Protein 8RPG (pdb70)

Solvent-accessible surface area: 18903 Å² total; per-residue (Å²): 96,39,3,12,10,0,0,8,9,0,11,14,3,0,0,0,0,0,6,66,0,2,84,43,109,156,4,76,0,0,0,1,10,16,5,38,51,6,104,63,183,15,0,74,27,1,12,14,2,52,135,5,74,64,56,64,39,13,81,34,20,58,4,41,83,2,100,12,4,73,39,80,104,4,81,4,10,42,9,63,1,6,0,6,35,2,0,16,38,60,0,15,0,1,3,12,19,40,60,6,4,91,32,0,23,168,17,3,15,117,55,0,24,57,95,26,0,91,78,46,4,45,38,0,0,52,43,54,29,42,142,63,26,38,9,13,84,157,10,36,0,55,0,13,52,23,74,31,58,11,108,7,0,54,81,0,21,88,0,0,18,96,12,53,11,136,109,16,128,6,12,2,25,13,113,54,58,51,0,0,5,57,1,4,3,5,4,84,83,0,13,8,66,1,0,0,19,9,6,0,88,90,0,79,146,81,75,20,10,67,34,30,55,54,40,50,8,42,96,2,37,15,101,152,44,98,1,30,0,0,50,2,82,73,110,46,1,57,10,149,109,22,0,0,0,6,34,21,1,3,15,0,0,13,12,0,8,16,7,0,0,0,30,6,90,88,4,158,93,18,58,16,129,28,132,27,104,10,18,2,9,1,128,37,0,4,6,0,4,9,0,56,1,3,25,99,15,74,62,83,9,52,11,30,99,23,86,36,102,74,24,112,84,49,20,152,148,66,92,87,7,24,8,4,8,4,40,12,5,0,0,0,12,12,66,40,100,68,39,136,24,4,6,32,0,0,0,8,0,15,1,30,4,125,6,172,79,25,52,13,94,0,1,10,0,10,0,0,3,0,37,4,85,12,98,20,18,1,56,15,62,22,49,82,33,80,39,55,6,81,1,63,7,23,9,2,60,25,110,37,4,2,135,26,0,13,35,0,0,80,30,0,30,129,0,9,66,16,119,6,0,138,52,14,18,74,29,54,0,54,78,3,64,1,102,44,48,108,112,30,5,62,146,12,0,66,107,81,0,45,10,22,60,16,3,0,0,0,0,36,0,0,115,90,85,52,116,73,1,0,0,16,9,110,0,107,2,38,65,9,112,11,0,24,0,0,4,14,0,0,0,12,43,1,1,41,0,10,12,17,1,2,9,0,0,0,0,14,9,1,8,59,28,18,68,88,91,129

Sequence (518 aa):
TAFDYVIVGAGSAGCVLAARLSEDPEVRVALVEAGGADTDRAVRIPAAAAHLFGTGYDWGYSTVPQAGLGGREVYWPRGRTLGGSSSVNFLMWVPGHAEDYEPWARAAGDLWSWDAVRPFLRGAEHWTGGPGAVYGTEGPLWISPPRSPDPTTARFLQACGEAGLKEMTGGPGGPEHSGCALTPLNERNGARWSAADGYLRPAMDRGNLEVITGEQVHRVLLEDGRATGVELAGRTLTARREVVLSAGTVGSAQLLMLSGIGDGPQLRAAGVEPRVQLPGVGRNLQDHVAVDVMMRATVAVPLADPDTPANRELYERERRGPLSSNIAEAVAFLRADGGTGAPDLELIWAPVADSEAVGGQGLTIAVVLLQPDSRGGITLAGADPSAAPLIDPGYLGAESDVRTLAAGVRFAERLFAAEALRGLVDGPAAPWPGPVGDDALERLVRERASTLFHPVGTCRMGRAGDEQAVVDPWLRVHGVEGLRVADASVIPRVPRGHTHAHAVMIGERAAELIRPAG

Structure (mmCIF, N/CA/C/O backbone):
data_8RPG
#
_entry.id   8RPG
#
_cell.length_a   80.510
_cell.length_b   97.688
_cell.length_c   68.047
_cell.angle_alpha   90.00
_cell.angle_beta   90.00
_cell.angle_gamma   90.00
#
_symmetry.space_group_name_H-M   'P 21 21 2'
#
loop_
_entity.id
_e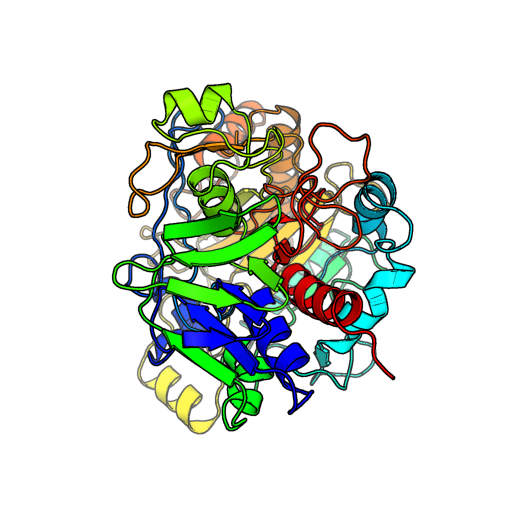ntity.type
_entity.pdbx_description
1 polymer 'Alcohol oxidase'
2 non-polymer 'FLAVIN-ADENINE DINUCLEOTIDE'
3 non-polymer 'TRIETHYLENE GLYCOL'
4 non-polymer GLYCEROL
5 water water
#
loop_
_atom_site.group_PDB
_atom_site.id
_atom_site.type_symbol
_atom_site.label_atom_id
_atom_site.label_alt_id
_atom_site.label_comp_id
_atom_site.label_asym_id
_atom_site.label_entity_id
_atom_site.label_seq_id
_atom_site.pdbx_PDB_ins_code
_atom_site.Cartn_x
_atom_site.Cartn_y
_atom_site.Cartn_z
_atom_site.occupancy
_atom_site.B_iso_or_equiv
_atom_site.auth_seq_id
_atom_site.auth_comp_id
_atom_site.auth_asym_id
_atom_site.auth_atom_id
_atom_site.pdbx_PDB_model_num
ATOM 1 N N . THR A 1 24 ? 4.251 36.909 37.696 1.00 48.31 3 THR A N 1
ATOM 2 C CA . THR A 1 24 ? 5.094 36.346 38.780 1.00 46.06 3 THR A CA 1
ATOM 3 C C . THR A 1 24 ? 6.554 36.542 38.380 1.00 41.39 3 THR A C 1
ATOM 4 O O . THR A 1 24 ? 6.910 36.655 37.188 1.00 30.40 3 THR A O 1
ATOM 8 N N . ALA A 1 25 ? 7.366 36.723 39.421 1.00 34.09 4 ALA A N 1
ATOM 9 C CA . ALA A 1 25 ? 8.705 37.253 39.261 1.00 36.90 4 ALA A CA 1
ATOM 10 C C . ALA A 1 25 ? 9.725 36.180 39.620 1.00 34.24 4 ALA A C 1
ATOM 11 O O . ALA A 1 25 ? 9.558 35.436 40.587 1.00 36.95 4 ALA A O 1
ATOM 13 N N . PHE A 1 26 ? 10.765 36.110 38.791 1.00 28.11 5 PHE A N 1
ATOM 14 C CA . PHE A 1 26 ? 11.822 35.125 38.905 1.00 28.18 5 PHE A CA 1
ATOM 15 C C . PHE A 1 26 ? 13.150 35.835 38.735 1.00 25.54 5 PHE A C 1
ATOM 16 O O . PHE A 1 26 ? 13.162 36.977 38.295 1.00 25.72 5 PHE A O 1
ATOM 24 N N . ASP A 1 27 ? 14.249 35.161 39.079 1.00 25.33 6 ASP A N 1
ATOM 25 C CA . ASP A 1 27 ? 15.571 35.619 38.701 1.00 26.07 6 ASP A CA 1
ATOM 26 C C . ASP A 1 27 ? 15.892 35.275 37.243 1.00 26.00 6 ASP A C 1
ATOM 27 O O . ASP A 1 27 ? 16.416 36.125 36.511 1.00 24.10 6 ASP A O 1
ATOM 32 N N . TYR A 1 28 ? 15.622 34.008 36.877 1.00 24.77 7 TYR A N 1
ATOM 33 C CA . TYR A 1 28 ? 15.839 33.483 35.529 1.00 24.15 7 TYR A CA 1
ATOM 34 C C . TYR A 1 28 ? 14.537 32.919 34.984 1.00 22.34 7 TYR A C 1
ATOM 35 O O . TYR A 1 28 ? 13.875 32.139 35.677 1.00 24.04 7 TYR A O 1
ATOM 44 N N . VAL A 1 29 ? 14.203 33.312 33.737 1.00 21.78 8 VAL A N 1
ATOM 45 C CA . VAL A 1 29 ? 13.102 32.722 32.993 1.00 21.45 8 VAL A CA 1
ATOM 46 C C . VAL A 1 29 ? 13.704 31.995 31.789 1.00 22.78 8 VAL A C 1
ATOM 47 O O . VAL A 1 29 ? 14.288 32.647 30.914 1.00 18.94 8 VAL A O 1
ATOM 51 N N . ILE A 1 30 ? 13.579 30.655 31.767 1.00 21.31 9 ILE A N 1
ATOM 52 C CA . ILE A 1 30 ? 14.039 29.843 30.645 1.00 21.58 9 ILE A CA 1
ATOM 53 C C . ILE A 1 30 ? 12.842 29.428 29.800 1.00 21.47 9 ILE A C 1
ATOM 54 O O . ILE A 1 30 ? 11.936 28.790 30.319 1.00 20.92 9 ILE A O 1
ATOM 59 N N . VAL A 1 31 ? 12.901 29.714 28.489 1.00 18.29 10 VAL A N 1
ATOM 60 C CA . VAL A 1 31 ? 11.846 29.330 27.570 1.00 19.02 10 VAL A CA 1
ATOM 61 C C . VAL A 1 31 ? 12.269 28.064 26.840 1.00 19.24 10 VAL A C 1
ATOM 62 O O . VAL A 1 31 ? 13.234 28.093 26.073 1.00 17.60 10 VAL A O 1
ATOM 66 N N . GLY A 1 32 ? 11.547 26.977 27.119 1.00 18.61 11 GLY A N 1
ATOM 67 C CA . GLY A 1 32 ? 11.619 25.737 26.362 1.00 17.83 11 GLY A CA 1
ATOM 68 C C . GLY A 1 32 ? 12.294 24.656 27.181 1.00 16.60 11 GLY A C 1
ATOM 69 O O . GLY A 1 32 ? 13.486 24.746 27.509 1.00 17.12 11 GLY A O 1
ATOM 70 N N . ALA A 1 33 ? 11.518 23.609 27.478 1.00 17.30 12 ALA A N 1
ATOM 71 C CA . ALA A 1 33 ? 11.981 22.517 28.324 1.00 17.91 12 ALA A CA 1
ATOM 72 C C . ALA A 1 33 ? 12.532 21.391 27.453 1.00 17.65 12 ALA A C 1
ATOM 73 O O . ALA A 1 33 ? 12.150 20.248 27.604 1.00 17.60 12 ALA A O 1
ATOM 75 N N . GLY A 1 34 ? 13.501 21.708 26.606 1.00 18.57 13 GLY A N 1
ATOM 76 C CA . GLY A 1 34 ? 14.071 20.742 25.680 1.00 17.37 13 GLY A CA 1
ATOM 77 C C . GLY A 1 34 ? 15.424 20.257 26.171 1.00 18.35 13 GLY A C 1
ATOM 78 O O . GLY A 1 34 ? 15.753 20.318 27.374 1.00 18.10 13 GLY A O 1
ATOM 79 N N . SER A 1 35 ? 16.226 19.790 25.214 1.00 16.64 14 SER A N 1
ATOM 80 C CA . SER A 1 35 ? 17.523 19.237 25.554 1.00 18.37 14 SER A CA 1
ATOM 81 C C . SER A 1 35 ? 18.333 20.229 26.393 1.00 19.32 14 SER A C 1
ATOM 82 O O . SER A 1 35 ? 18.840 19.871 27.461 1.00 19.49 14 SER A O 1
ATOM 85 N N . ALA A 1 36 ? 18.470 21.470 25.892 1.00 20.11 15 ALA A N 1
ATOM 86 C CA . ALA A 1 36 ? 19.270 22.479 26.576 1.00 18.38 15 ALA A CA 1
ATOM 87 C C . ALA A 1 36 ? 18.540 23.056 27.793 1.00 20.01 15 ALA A C 1
ATOM 88 O O . ALA A 1 36 ? 19.178 23.280 28.821 1.00 18.28 15 ALA A O 1
ATOM 90 N N . GLY A 1 37 ? 17.232 23.348 27.650 1.00 19.02 16 GLY A N 1
ATOM 91 C CA . GLY A 1 37 ? 16.468 24.084 28.651 1.00 16.91 16 GLY A CA 1
ATOM 92 C C . GLY A 1 37 ? 16.290 23.280 29.936 1.00 18.60 16 GLY A C 1
ATOM 93 O O . GLY A 1 37 ? 16.324 23.837 31.038 1.00 16.68 16 GLY A O 1
ATOM 94 N N . CYS A 1 38 ? 16.120 21.956 29.798 1.00 18.65 17 CYS A N 1
ATOM 95 C CA . CYS A 1 38 ? 16.068 21.072 30.956 1.00 19.01 17 CYS A CA 1
ATOM 96 C C . CYS A 1 38 ? 17.378 21.164 31.762 1.00 21.94 17 CYS A C 1
ATOM 97 O O . CYS A 1 38 ? 17.349 21.272 33.006 1.00 21.16 17 CYS A O 1
ATOM 100 N N . VAL A 1 39 ? 18.518 21.126 31.052 1.00 21.75 18 VAL A N 1
ATOM 101 C CA . VAL A 1 39 ? 19.813 21.165 31.706 1.00 22.35 18 VAL A CA 1
ATOM 102 C C . VAL A 1 39 ? 19.915 22.481 32.475 1.00 22.54 18 VAL A C 1
ATOM 103 O O . VAL A 1 39 ? 20.229 22.508 33.660 1.00 18.96 18 VAL A O 1
ATOM 107 N N . LEU A 1 40 ? 19.604 23.581 31.788 1.00 23.23 19 LEU A N 1
ATOM 108 C CA . LEU A 1 40 ? 19.780 24.902 32.356 1.00 25.14 19 LEU A CA 1
ATOM 109 C C . LEU A 1 40 ? 18.848 25.144 33.557 1.00 25.11 19 LEU A C 1
ATOM 110 O O . LEU A 1 40 ? 19.248 25.755 34.542 1.00 23.63 19 LEU A O 1
ATOM 115 N N . ALA A 1 41 ? 17.619 24.633 33.533 1.00 24.97 20 ALA A N 1
ATOM 116 C CA . ALA A 1 41 ? 16.697 24.806 34.650 1.00 26.55 20 ALA A CA 1
ATOM 117 C C . ALA A 1 41 ? 17.211 24.079 35.888 1.00 26.53 20 ALA A C 1
ATOM 118 O O . ALA A 1 41 ? 17.196 24.625 37.009 1.00 22.07 20 ALA A O 1
ATOM 120 N N . ALA A 1 42 ? 17.718 22.867 35.655 1.00 25.23 21 ALA A N 1
ATOM 121 C CA . ALA A 1 42 ? 18.244 22.039 36.719 1.00 26.66 21 ALA A CA 1
ATOM 122 C C . ALA A 1 42 ? 19.476 22.715 37.317 1.00 27.74 21 ALA A C 1
ATOM 123 O O . ALA A 1 42 ? 19.558 22.877 38.530 1.00 27.26 21 ALA A O 1
ATOM 125 N N . ARG A 1 43 ? 20.407 23.133 36.460 1.00 23.56 22 ARG A N 1
ATOM 126 C CA . ARG A 1 43 ? 21.679 23.672 36.918 1.00 26.05 22 ARG A CA 1
ATOM 127 C C . ARG A 1 43 ? 21.475 25.004 37.646 1.00 27.26 22 ARG A C 1
ATOM 128 O O . ARG A 1 43 ? 22.050 25.212 38.714 1.00 25.95 22 ARG A O 1
ATOM 136 N N . LEU A 1 44 ? 20.653 25.898 37.089 1.00 23.18 23 LEU A N 1
ATOM 137 C CA . LEU A 1 44 ? 20.512 27.223 37.671 1.00 26.44 23 LEU A CA 1
ATOM 138 C C . LEU A 1 44 ? 19.774 27.156 39.006 1.00 29.83 23 LEU A C 1
ATOM 139 O O . LEU A 1 44 ? 19.998 28.016 39.857 1.00 32.88 23 LEU A O 1
ATOM 144 N N . SER A 1 45 ? 18.853 26.184 39.165 1.00 29.41 24 SER A N 1
ATOM 145 C CA . SER A 1 45 ? 18.078 26.056 40.392 1.00 27.51 24 SER A CA 1
ATOM 146 C C . SER A 1 45 ? 18.876 25.339 41.492 1.00 30.42 24 SER A C 1
ATOM 147 O O . SER A 1 45 ? 18.385 25.184 42.605 1.00 27.44 24 SER A O 1
ATOM 150 N N . GLU A 1 46 ? 20.109 24.916 41.205 1.00 29.36 25 GLU A N 1
ATOM 151 C CA . GLU A 1 46 ? 20.926 24.271 42.212 1.00 30.91 25 GLU A CA 1
ATOM 152 C C . GLU A 1 46 ? 21.243 25.238 43.351 1.00 36.11 25 GLU A C 1
ATOM 153 O O . GLU A 1 46 ? 21.477 24.793 44.459 1.00 38.10 25 GLU A O 1
ATOM 159 N N . ASP A 1 47 ? 21.291 26.531 43.042 1.00 35.48 26 ASP A N 1
ATOM 160 C CA . ASP A 1 47 ? 21.446 27.591 44.023 1.00 41.02 26 ASP A CA 1
ATOM 161 C C . ASP A 1 47 ? 20.075 27.938 44.594 1.00 37.57 26 ASP A C 1
ATOM 162 O O . ASP A 1 47 ? 19.267 28.586 43.938 1.00 32.77 26 ASP A O 1
ATOM 167 N N . PRO A 1 48 ? 19.772 27.558 45.853 1.00 38.50 27 PRO A N 1
ATOM 168 C CA . PRO A 1 48 ? 18.447 27.834 46.423 1.00 38.22 27 PRO A CA 1
ATOM 169 C C . PRO A 1 48 ? 18.057 29.307 46.596 1.00 37.92 27 PRO A C 1
ATOM 170 O O . PRO A 1 48 ? 16.895 29.601 46.842 1.00 47.82 27 PRO A O 1
ATOM 174 N N . GLU A 1 49 ? 18.991 30.244 46.409 1.00 38.38 28 GLU A N 1
ATOM 175 C CA . GLU A 1 49 ? 18.651 31.651 46.555 1.00 42.86 28 GLU A CA 1
ATOM 176 C C . GLU A 1 49 ? 18.224 32.263 45.222 1.00 40.25 28 GLU A C 1
ATOM 177 O O . GLU A 1 49 ? 17.895 33.437 45.208 1.00 40.91 28 GLU A O 1
ATOM 183 N N . VAL A 1 50 ? 18.191 31.504 44.111 1.00 37.39 29 VAL A N 1
ATOM 184 C CA . VAL A 1 50 ? 17.686 32.083 42.865 1.00 36.90 29 VAL A CA 1
ATOM 185 C C . VAL A 1 50 ? 16.423 31.328 42.449 1.00 28.82 29 VAL A C 1
ATOM 186 O O . VAL A 1 50 ? 16.363 30.116 42.494 1.00 35.02 29 VAL A O 1
ATOM 190 N N . ARG A 1 51 ? 15.423 32.062 42.009 1.00 25.35 30 ARG A N 1
ATOM 191 C CA . ARG A 1 51 ? 14.178 31.460 41.589 1.00 30.28 30 ARG A CA 1
ATOM 192 C C . ARG A 1 51 ? 14.195 31.362 40.060 1.00 28.17 30 ARG A C 1
ATOM 193 O O . ARG A 1 51 ? 14.523 32.330 39.372 1.00 30.82 30 ARG A O 1
ATOM 201 N N . VAL A 1 52 ? 13.846 30.181 39.560 1.00 26.53 31 VAL A N 1
ATOM 202 C CA . VAL A 1 52 ? 13.968 29.826 38.151 1.00 25.35 31 VAL A CA 1
ATOM 203 C C . VAL A 1 52 ? 12.591 29.380 37.655 1.00 25.82 31 VAL A C 1
ATOM 204 O O . VAL A 1 52 ? 11.944 28.539 38.295 1.00 24.16 31 VAL A O 1
ATOM 208 N N . ALA A 1 53 ? 12.151 29.970 36.537 1.00 24.45 32 ALA A N 1
ATOM 209 C CA . ALA A 1 53 ? 10.992 29.515 35.789 1.00 23.97 32 ALA A CA 1
ATOM 210 C C . ALA A 1 53 ? 11.424 28.800 34.495 1.00 25.28 32 ALA A C 1
ATOM 211 O O . ALA A 1 53 ? 12.305 29.229 33.736 1.00 22.59 32 ALA A O 1
ATOM 213 N N . LEU A 1 54 ? 10.801 27.654 34.245 1.00 20.79 33 LEU A N 1
ATOM 214 C CA . LEU A 1 54 ? 11.010 26.938 32.993 1.00 19.90 33 LEU A CA 1
ATOM 215 C C . LEU A 1 54 ? 9.652 26.885 32.312 1.00 20.53 33 LEU A C 1
ATOM 216 O O . LEU A 1 54 ? 8.716 26.306 32.862 1.00 23.37 33 LEU A O 1
ATOM 221 N N . VAL A 1 55 ? 9.531 27.553 31.170 1.00 19.02 34 VAL A N 1
ATOM 222 C CA . VAL A 1 55 ? 8.251 27.711 30.512 1.00 20.85 34 VAL A CA 1
ATOM 223 C C . VAL A 1 55 ? 8.234 26.891 29.231 1.00 21.74 34 VAL A C 1
ATOM 224 O O . VAL A 1 55 ? 9.076 27.114 28.341 1.00 23.12 34 VAL A O 1
ATOM 228 N N . GLU A 1 56 ? 7.206 26.052 29.093 1.00 20.06 35 GLU A N 1
ATOM 229 C CA . GLU A 1 56 ? 7.132 25.067 28.020 1.00 20.50 35 GLU A CA 1
ATOM 230 C C . GLU A 1 56 ? 5.740 25.112 27.383 1.00 21.41 35 GLU A C 1
ATOM 231 O O . GLU A 1 56 ? 4.750 25.129 28.085 1.00 18.75 35 GLU A O 1
ATOM 237 N N . ALA A 1 57 ? 5.689 25.126 26.046 1.00 19.46 36 ALA A N 1
ATOM 238 C CA . ALA A 1 57 ? 4.443 25.169 25.299 1.00 20.80 36 ALA A CA 1
ATOM 239 C C . ALA A 1 57 ? 3.664 23.872 25.479 1.00 20.22 36 ALA A C 1
ATOM 240 O O . ALA A 1 57 ? 2.429 23.934 25.572 1.00 18.71 36 ALA A O 1
ATOM 242 N N . GLY A 1 58 ? 4.385 22.731 25.485 1.00 18.71 37 GLY A N 1
ATOM 243 C CA . GLY A 1 58 ? 3.744 21.421 25.547 1.00 19.92 37 GLY A CA 1
ATOM 244 C C . GLY A 1 58 ? 3.416 21.028 26.989 1.00 22.11 37 GLY A C 1
ATOM 245 O O . GLY A 1 58 ? 3.664 21.808 27.940 1.00 21.93 37 GLY A O 1
ATOM 246 N N . GLY A 1 59 ? 2.857 19.822 27.151 1.00 22.96 38 GLY A N 1
ATOM 247 C CA . GLY A 1 59 ? 2.470 19.332 28.473 1.00 23.43 38 GLY A CA 1
ATOM 248 C C . GLY A 1 59 ? 3.513 18.366 29.026 1.00 23.10 38 GLY A C 1
ATOM 249 O O . GLY A 1 59 ? 4.608 18.234 28.476 1.00 20.41 38 GLY A O 1
ATOM 250 N N . ALA A 1 60 ? 3.182 17.710 30.144 1.00 20.13 39 ALA A N 1
ATOM 251 C CA . ALA A 1 60 ? 4.024 16.656 30.681 1.00 22.21 39 ALA A CA 1
ATOM 252 C C . ALA A 1 60 ? 4.203 15.522 29.671 1.00 20.32 39 ALA A C 1
ATOM 253 O O . ALA A 1 60 ? 3.340 15.231 28.851 1.00 18.70 39 ALA A O 1
ATOM 255 N N . ASP A 1 61 ? 5.377 14.885 29.729 1.00 19.95 40 ASP A N 1
ATOM 256 C CA . ASP A 1 61 ? 5.710 13.781 28.842 1.00 21.21 40 ASP A CA 1
ATOM 257 C C . ASP A 1 61 ? 5.130 12.474 29.392 1.00 22.01 40 ASP A C 1
ATOM 258 O O . ASP A 1 61 ? 5.903 11.646 29.853 1.00 22.11 40 ASP A O 1
ATOM 263 N N . THR A 1 62 ? 3.805 12.247 29.273 1.00 22.72 41 THR A N 1
ATOM 264 C CA . THR A 1 62 ? 3.155 11.167 30.015 1.00 24.54 41 THR A CA 1
ATOM 265 C C . THR A 1 62 ? 2.869 9.951 29.137 1.00 22.53 41 THR A C 1
ATOM 266 O O . THR A 1 62 ? 2.762 8.841 29.653 1.00 19.79 41 THR A O 1
ATOM 270 N N . ASP A 1 63 ? 2.755 10.124 27.819 1.00 20.79 42 ASP A N 1
ATOM 271 C CA . ASP A 1 63 ? 2.358 9.002 26.981 1.00 21.29 42 ASP A CA 1
ATOM 272 C C . ASP A 1 63 ? 3.410 7.888 26.940 1.00 21.16 42 ASP A C 1
ATOM 273 O O . ASP A 1 63 ? 4.610 8.139 26.850 1.00 19.41 42 ASP A O 1
ATOM 278 N N . ARG A 1 64 ? 2.908 6.650 26.859 1.00 20.16 43 ARG A N 1
ATOM 279 C CA . ARG A 1 64 ? 3.673 5.427 26.683 1.00 22.64 43 ARG A CA 1
ATOM 280 C C . ARG A 1 64 ? 4.688 5.490 25.545 1.00 20.21 43 ARG A C 1
ATOM 281 O O . ARG A 1 64 ? 5.760 4.915 25.661 1.00 23.10 43 ARG A O 1
ATOM 289 N N . ALA A 1 65 ? 4.292 6.015 24.383 1.00 19.39 44 ALA A N 1
ATOM 290 C CA . ALA A 1 65 ? 5.169 6.041 23.223 1.00 18.00 44 ALA A CA 1
ATOM 291 C C . ALA A 1 65 ? 6.419 6.900 23.448 1.00 19.32 44 ALA A C 1
ATOM 292 O O . ALA A 1 65 ? 7.331 6.847 22.624 1.00 20.99 44 ALA A O 1
ATOM 294 N N . VAL A 1 66 ? 6.422 7.738 24.498 1.00 18.12 45 VAL A N 1
ATOM 295 C CA . VAL A 1 66 ? 7.608 8.475 24.901 1.00 19.22 45 VAL A CA 1
ATOM 296 C C . VAL A 1 66 ? 8.610 7.503 25.519 1.00 18.69 45 VAL A C 1
ATOM 297 O O . VAL A 1 66 ? 9.796 7.605 25.252 1.00 18.48 45 VAL A O 1
ATOM 301 N N . ARG A 1 67 ? 8.133 6.550 26.332 1.00 19.50 46 ARG A N 1
ATOM 302 C CA . ARG A 1 67 ? 9.015 5.665 27.099 1.00 21.18 46 ARG A CA 1
ATOM 303 C C . ARG A 1 67 ? 9.639 4.555 26.245 1.00 19.64 46 ARG A C 1
ATOM 304 O O . ARG A 1 67 ? 10.793 4.139 26.468 1.00 17.73 46 ARG A O 1
ATOM 312 N N . ILE A 1 68 ? 8.844 4.031 25.298 1.00 18.11 47 ILE A N 1
ATOM 313 C CA . ILE A 1 68 ? 9.190 2.819 24.567 1.00 19.28 47 ILE A CA 1
ATOM 314 C C . ILE A 1 68 ? 10.037 3.187 23.340 1.00 19.51 47 ILE A C 1
ATOM 315 O O . ILE A 1 68 ? 9.595 3.908 22.429 1.00 17.56 47 ILE A O 1
ATOM 320 N N . PRO A 1 69 ? 11.299 2.725 23.272 1.00 18.25 48 PRO A N 1
ATOM 321 C CA . PRO A 1 69 ? 12.213 3.188 22.217 1.00 18.62 48 PRO A CA 1
ATOM 322 C C . PRO A 1 69 ? 11.663 2.990 20.808 1.00 18.41 48 PRO A C 1
ATOM 323 O O . PRO A 1 69 ? 11.775 3.890 19.980 1.00 20.13 48 PRO 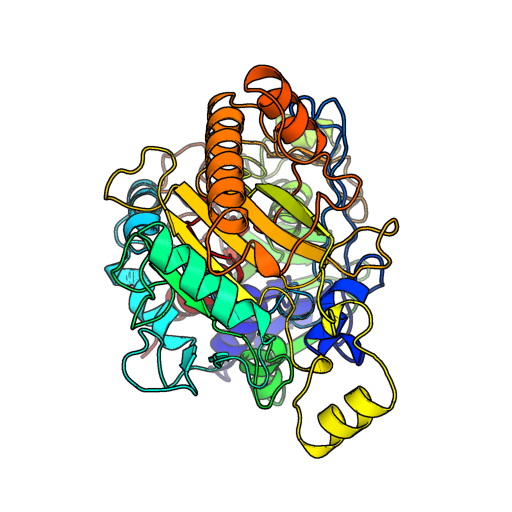A O 1
ATOM 327 N N . ALA A 1 70 ? 11.001 1.845 20.559 1.00 18.62 49 ALA A N 1
ATOM 328 C CA . ALA A 1 70 ? 10.543 1.491 19.228 1.00 18.37 49 ALA A CA 1
ATOM 329 C C . ALA A 1 70 ? 9.379 2.376 18.790 1.00 17.49 49 ALA A C 1
ATOM 330 O O . ALA A 1 70 ? 9.115 2.463 17.604 1.00 18.18 49 ALA A O 1
ATOM 332 N N . ALA A 1 71 ? 8.763 3.106 19.723 1.00 17.86 50 ALA A N 1
ATOM 333 C CA . ALA A 1 71 ? 7.506 3.786 19.435 1.00 18.22 50 ALA A CA 1
ATOM 334 C C . ALA A 1 71 ? 7.692 5.241 19.013 1.00 18.98 50 ALA A C 1
ATOM 335 O O . ALA A 1 71 ? 6.714 5.918 18.681 1.00 19.68 50 ALA A O 1
ATOM 337 N N . ALA A 1 72 ? 8.933 5.747 19.055 1.00 17.75 51 ALA A N 1
ATOM 338 C CA . ALA A 1 72 ? 9.187 7.185 18.931 1.00 16.94 51 ALA A CA 1
ATOM 339 C C . ALA A 1 72 ? 8.514 7.803 17.696 1.00 17.84 51 ALA A C 1
ATOM 340 O O . ALA A 1 72 ? 7.897 8.861 17.758 1.00 18.78 51 ALA A O 1
ATOM 342 N N . ALA A 1 73 ? 8.610 7.144 16.552 1.00 19.38 52 ALA A N 1
ATOM 343 C CA . ALA A 1 73 ? 8.073 7.718 15.321 1.00 22.12 52 ALA A CA 1
ATOM 344 C C . ALA A 1 73 ? 6.548 7.846 15.366 1.00 22.89 52 ALA A C 1
ATOM 345 O O . ALA A 1 73 ? 5.993 8.655 14.623 1.00 19.75 52 ALA A O 1
ATOM 347 N N . HIS A 1 74 ? 5.878 7.118 16.275 1.00 22.19 53 HIS A N 1
ATOM 348 C CA . HIS A 1 74 ? 4.427 7.216 16.361 1.00 22.88 53 HIS A CA 1
ATOM 349 C C . HIS A 1 74 ? 4.020 8.547 16.976 1.00 22.80 53 HIS A C 1
ATOM 350 O O . HIS A 1 74 ? 2.831 8.861 17.003 1.00 21.76 53 HIS A O 1
ATOM 357 N N . LEU A 1 75 ? 4.970 9.323 17.520 1.00 19.18 54 LEU A N 1
ATOM 358 C CA . LEU A 1 75 ? 4.615 10.634 18.071 1.00 18.47 54 LEU A CA 1
ATOM 359 C C . LEU A 1 75 ? 4.507 11.721 16.982 1.00 17.11 54 LEU A C 1
ATOM 360 O O . LEU A 1 75 ? 3.973 12.799 17.218 1.00 17.11 54 LEU A O 1
ATOM 365 N N . PHE A 1 76 ? 4.959 11.429 15.764 1.00 19.67 55 PHE A N 1
ATOM 366 C CA . PHE A 1 76 ? 4.841 12.360 14.660 1.00 20.52 55 PHE A CA 1
ATOM 367 C C . PHE A 1 76 ? 3.372 12.689 14.406 1.00 24.00 55 PHE A C 1
ATOM 368 O O . PHE A 1 76 ? 2.526 11.791 14.355 1.00 20.25 55 PHE A O 1
ATOM 376 N N . GLY A 1 77 ? 3.096 13.986 14.298 1.00 22.12 56 GLY A N 1
ATOM 377 C CA . GLY A 1 77 ? 1.771 14.480 13.956 1.00 22.64 56 GLY A CA 1
ATOM 378 C C . GLY A 1 77 ? 0.832 14.504 15.159 1.00 24.06 56 GLY A C 1
ATOM 379 O O . GLY A 1 77 ? -0.334 14.780 14.967 1.00 25.52 56 GLY A O 1
ATOM 380 N N . THR A 1 78 ? 1.332 14.197 16.370 1.00 22.39 57 THR A N 1
ATOM 381 C CA . THR A 1 78 ? 0.553 14.214 17.596 1.00 21.47 57 THR A CA 1
ATOM 382 C C . THR A 1 78 ? 0.752 15.528 18.338 1.00 21.86 57 THR A C 1
ATOM 383 O O . THR A 1 78 ? 1.470 16.402 17.867 1.00 20.40 57 THR A O 1
ATOM 387 N N . GLY A 1 79 ? 0.103 15.646 19.511 1.00 18.45 58 GLY A N 1
ATOM 388 C CA . GLY A 1 79 ? 0.292 16.812 20.367 1.00 22.01 58 GLY A CA 1
ATOM 389 C C . GLY A 1 79 ? 1.742 16.967 20.841 1.00 21.74 58 GLY A C 1
ATOM 390 O O . GLY A 1 79 ? 2.144 18.046 21.308 1.00 21.52 58 GLY A O 1
ATOM 391 N N . TYR A 1 80 ? 2.518 15.870 20.747 1.00 19.40 59 TYR A N 1
ATOM 392 C CA . TYR A 1 80 ? 3.895 15.867 21.197 1.00 19.23 59 TYR A CA 1
ATOM 393 C C . TYR A 1 80 ? 4.811 16.494 20.155 1.00 17.93 59 TYR A C 1
ATOM 394 O O . TYR A 1 80 ? 6.012 16.565 20.392 1.00 18.52 59 TYR A O 1
ATOM 403 N N . ASP A 1 81 ? 4.259 16.896 19.003 1.00 18.71 60 ASP A N 1
ATOM 404 C CA . ASP A 1 81 ? 5.026 17.317 17.843 1.00 19.96 60 ASP A CA 1
ATOM 405 C C . ASP A 1 81 ? 4.497 18.659 17.348 1.00 22.12 60 ASP A C 1
ATOM 406 O O . ASP A 1 81 ? 3.301 18.803 17.119 1.00 18.84 60 ASP A O 1
ATOM 411 N N . TRP A 1 82 ? 5.389 19.647 17.188 1.00 18.89 61 TRP A N 1
ATOM 412 C CA . TRP A 1 82 ? 5.002 20.923 16.610 1.00 19.69 61 TRP A CA 1
ATOM 413 C C . TRP A 1 82 ? 4.452 20.764 15.197 1.00 21.24 61 TRP A C 1
ATOM 414 O O . TRP A 1 82 ? 3.603 21.544 14.793 1.00 19.02 61 TRP A O 1
ATOM 425 N N . GLY A 1 83 ? 4.974 19.818 14.420 1.00 18.60 62 GLY A N 1
ATOM 426 C CA . GLY A 1 83 ? 4.412 19.523 13.103 1.00 18.89 62 GLY A CA 1
ATOM 427 C C . GLY A 1 83 ? 4.673 20.630 12.087 1.00 20.73 62 GLY A C 1
ATOM 428 O O . GLY A 1 83 ? 3.812 20.958 11.267 1.00 19.58 62 GLY A O 1
ATOM 429 N N . TYR A 1 84 ? 5.894 21.163 12.075 1.00 18.70 63 TYR A N 1
ATOM 430 C CA . TYR A 1 84 ? 6.253 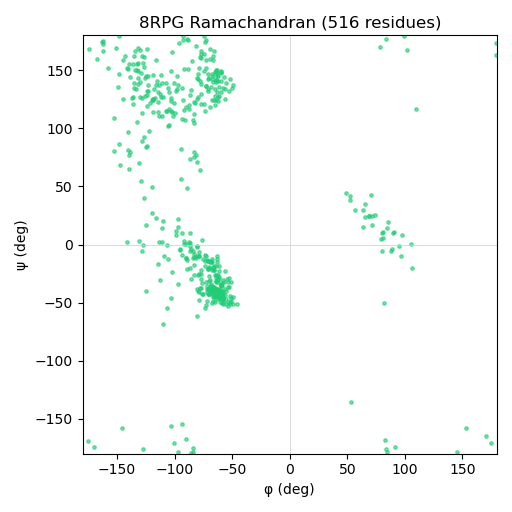22.105 11.037 1.00 17.34 63 TYR A CA 1
ATOM 431 C C . TYR A 1 84 ? 6.486 21.416 9.695 1.00 18.77 63 TYR A C 1
ATOM 432 O O . TYR A 1 84 ? 6.733 20.214 9.615 1.00 19.28 63 TYR A O 1
ATOM 441 N N . SER A 1 85 ? 6.489 22.231 8.632 1.00 20.06 64 SER A N 1
ATOM 442 C CA . SER A 1 85 ? 6.931 21.814 7.306 1.00 22.25 64 SER A CA 1
ATOM 443 C C . SER A 1 85 ? 7.704 22.953 6.646 1.00 23.22 64 SER A C 1
ATOM 444 O O . SER A 1 85 ? 7.461 24.124 6.939 1.00 22.16 64 SER A O 1
ATOM 447 N N . THR A 1 86 ? 8.637 22.602 5.752 1.00 20.81 65 THR A N 1
ATOM 448 C CA . THR A 1 86 ? 9.371 23.619 5.017 1.00 21.02 65 THR A CA 1
ATOM 449 C C . THR A 1 86 ? 8.479 24.169 3.919 1.00 18.93 65 THR A C 1
ATOM 450 O O . THR A 1 86 ? 7.509 23.547 3.517 1.00 17.89 65 THR A O 1
ATOM 454 N N . VAL A 1 87 ? 8.904 25.319 3.414 1.00 21.10 66 VAL A N 1
ATOM 455 C CA . VAL A 1 87 ? 8.393 25.848 2.158 1.00 22.46 66 VAL A CA 1
ATOM 456 C C . VAL A 1 87 ? 8.837 24.899 1.048 1.00 20.65 66 VAL A C 1
ATOM 457 O O . VAL A 1 87 ? 9.705 24.005 1.262 1.00 18.15 66 VAL A O 1
ATOM 461 N N . PRO A 1 88 ? 8.265 25.019 -0.182 1.00 25.35 67 PRO A N 1
ATOM 462 C CA . PRO A 1 88 ? 8.726 24.166 -1.294 1.00 22.04 67 PRO A CA 1
ATOM 463 C C . PRO A 1 88 ? 10.222 24.375 -1.531 1.00 20.86 67 PRO A C 1
ATOM 464 O O . PRO A 1 88 ? 10.712 25.499 -1.477 1.00 20.88 67 PRO A O 1
ATOM 468 N N . GLN A 1 89 ? 10.953 23.275 -1.693 1.00 19.49 68 GLN A N 1
ATOM 469 C CA . GLN A 1 89 ? 12.402 23.314 -1.871 1.00 20.65 68 GLN A CA 1
ATOM 470 C C . GLN A 1 89 ? 12.804 23.049 -3.327 1.00 24.38 68 GLN A C 1
ATOM 471 O O . GLN A 1 89 ? 12.684 21.926 -3.816 1.00 24.39 68 GLN A O 1
ATOM 477 N N . ALA A 1 90 ? 13.425 24.050 -3.964 1.00 26.20 69 ALA A N 1
ATOM 478 C CA . ALA A 1 90 ? 13.779 23.968 -5.374 1.00 27.88 69 ALA A CA 1
ATOM 479 C C . ALA A 1 90 ? 14.784 22.842 -5.588 1.00 26.74 69 ALA A C 1
ATOM 480 O O . ALA A 1 90 ? 14.652 22.118 -6.562 1.00 28.92 69 ALA A O 1
ATOM 482 N N . GLY A 1 91 ? 15.750 22.690 -4.670 1.00 22.44 70 GLY A N 1
ATOM 483 C CA . GLY A 1 91 ? 16.743 21.630 -4.736 1.00 21.01 70 GLY A CA 1
ATOM 484 C C . GLY A 1 91 ? 16.141 20.219 -4.621 1.00 21.06 70 GLY A C 1
ATOM 485 O O . GLY A 1 91 ? 16.821 19.255 -4.964 1.00 22.92 70 GLY A O 1
ATOM 486 N N . LEU A 1 92 ? 14.865 20.105 -4.219 1.00 21.70 71 LEU A N 1
ATOM 487 C CA . LEU A 1 92 ? 14.159 18.832 -4.065 1.00 24.39 71 LEU A CA 1
ATOM 488 C C . LEU A 1 92 ? 13.004 18.758 -5.058 1.00 26.88 71 LEU A C 1
ATOM 489 O O . LEU A 1 92 ? 11.991 18.111 -4.785 1.00 25.37 71 LEU A O 1
ATOM 494 N N . GLY A 1 93 ? 13.104 19.543 -6.132 1.00 29.04 72 GLY A N 1
ATOM 495 C CA . GLY A 1 93 ? 12.080 19.530 -7.157 1.00 28.78 72 GLY A CA 1
ATOM 496 C C . GLY A 1 93 ? 10.779 20.131 -6.659 1.00 28.39 72 GLY A C 1
ATOM 497 O O . GLY A 1 93 ? 9.737 19.799 -7.177 1.00 31.77 72 GLY A O 1
ATOM 498 N N . GLY A 1 94 ? 10.810 21.007 -5.653 1.00 27.05 73 GLY A N 1
ATOM 499 C CA . GLY A 1 94 ? 9.575 21.624 -5.180 1.00 27.67 73 GLY A CA 1
ATOM 500 C C . GLY A 1 94 ? 8.939 20.907 -3.982 1.00 27.28 73 GLY A C 1
ATOM 501 O O . GLY A 1 94 ? 7.936 21.384 -3.449 1.00 28.54 73 GLY A O 1
ATOM 502 N N . ARG A 1 95 ? 9.531 19.804 -3.506 1.00 25.94 74 ARG A N 1
ATOM 503 C CA . ARG A 1 95 ? 8.964 19.096 -2.376 1.00 26.55 74 ARG A CA 1
ATOM 504 C C . ARG A 1 95 ? 9.077 19.938 -1.109 1.00 24.19 74 ARG A C 1
ATOM 505 O O . ARG A 1 95 ? 10.016 20.700 -0.930 1.00 23.05 74 ARG A O 1
ATOM 513 N N . GLU A 1 96 ? 8.080 19.777 -0.244 1.00 24.35 75 GLU A N 1
ATOM 514 C CA . GLU A 1 96 ? 8.106 20.321 1.099 1.00 23.88 75 GLU A CA 1
ATOM 515 C C . GLU A 1 96 ? 8.539 19.176 2.023 1.00 22.67 75 GLU A C 1
ATOM 516 O O . GLU A 1 96 ? 8.241 18.015 1.758 1.00 22.89 75 GLU A O 1
ATOM 522 N N . VAL A 1 97 ? 9.297 19.504 3.061 1.00 20.19 76 VAL A N 1
ATOM 523 C CA . VAL A 1 97 ? 9.851 18.504 3.954 1.00 19.37 76 VAL A CA 1
ATOM 524 C C . VAL A 1 97 ? 9.228 18.680 5.333 1.00 18.62 76 VAL A C 1
ATOM 525 O O . VAL A 1 97 ? 9.145 19.785 5.853 1.00 17.61 76 VAL A O 1
ATOM 529 N N . TYR A 1 98 ? 8.758 17.572 5.896 1.00 19.35 77 TYR A N 1
ATOM 530 C CA . TYR A 1 98 ? 8.135 17.579 7.206 1.00 20.56 77 TYR A CA 1
ATOM 531 C C . TYR A 1 98 ? 9.217 17.774 8.266 1.00 18.95 77 TYR A C 1
ATOM 532 O O . TYR A 1 98 ? 10.252 17.123 8.177 1.00 16.94 77 TYR A O 1
ATOM 541 N N . TRP A 1 99 ? 8.940 18.641 9.254 1.00 17.91 78 TRP A N 1
ATOM 542 C CA . TRP A 1 99 ? 9.867 18.991 10.320 1.00 18.34 78 TRP A CA 1
ATOM 543 C C . TRP A 1 99 ? 9.205 18.712 11.673 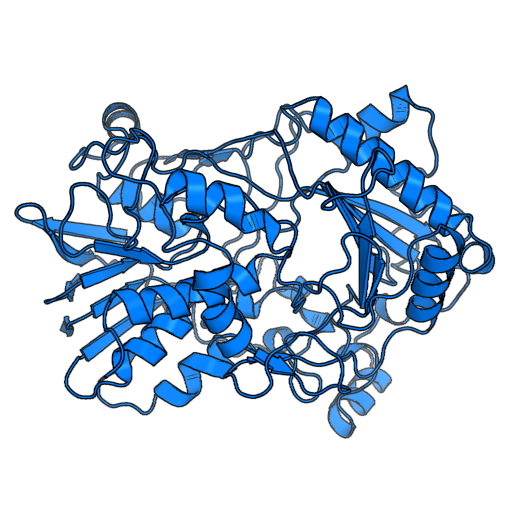1.00 20.03 78 TRP A C 1
ATOM 544 O O . TRP A 1 99 ? 8.605 19.600 12.298 1.00 23.00 78 TRP A O 1
ATOM 555 N N . PRO A 1 100 ? 9.276 17.465 12.175 1.00 16.49 79 PRO A N 1
ATOM 556 C CA . PRO A 1 100 ? 8.831 17.209 13.532 1.00 17.60 79 PRO A CA 1
ATOM 557 C C . PRO A 1 100 ? 9.748 17.951 14.504 1.00 16.40 79 PRO A C 1
ATOM 558 O O . PRO A 1 100 ? 10.932 18.177 14.245 1.00 15.95 79 PRO A O 1
ATOM 562 N N . ARG A 1 101 ? 9.169 18.355 15.618 1.00 17.89 80 ARG A N 1
ATOM 563 C CA . ARG A 1 101 ? 9.874 18.971 16.735 1.00 16.71 80 ARG A CA 1
ATOM 564 C C . ARG A 1 101 ? 9.159 18.613 18.031 1.00 16.90 80 ARG A C 1
ATOM 565 O O . ARG A 1 101 ? 7.941 18.679 18.091 1.00 18.03 80 ARG A O 1
ATOM 573 N N . GLY A 1 102 ? 9.905 18.237 19.080 1.00 16.72 81 GLY A N 1
ATOM 574 C CA . GLY A 1 102 ? 9.250 17.845 20.325 1.00 17.03 81 GLY A CA 1
ATOM 575 C C . GLY A 1 102 ? 8.549 19.012 21.018 1.00 16.59 81 GLY A C 1
ATOM 576 O O . GLY A 1 102 ? 9.012 20.167 20.964 1.00 18.61 81 GLY A O 1
ATOM 577 N N . ARG A 1 103 ? 7.384 18.690 21.599 1.00 16.41 82 ARG A N 1
ATOM 578 C CA . ARG A 1 103 ? 6.504 19.664 22.178 1.00 16.38 82 ARG A CA 1
ATOM 579 C C . ARG A 1 103 ? 5.958 19.074 23.465 1.00 18.43 82 ARG A C 1
ATOM 580 O O . ARG A 1 103 ? 4.827 18.580 23.493 1.00 19.17 82 ARG A O 1
ATOM 588 N N . THR A 1 104 ? 6.806 19.092 24.500 1.00 17.40 83 THR A N 1
ATOM 589 C CA . THR A 1 104 ? 6.526 18.421 25.764 1.00 18.59 83 THR A CA 1
ATOM 590 C C . THR A 1 104 ? 7.725 18.654 26.675 1.00 19.31 83 THR A C 1
ATOM 591 O O . THR A 1 104 ? 8.757 19.159 26.231 1.00 19.98 83 THR A O 1
ATOM 595 N N . LEU A 1 105 ? 7.623 18.231 27.944 1.00 19.55 84 LEU A N 1
ATOM 596 C CA . LEU A 1 105 ? 8.807 18.287 28.796 1.00 18.67 84 LEU A CA 1
ATOM 597 C C . LEU A 1 105 ? 9.859 17.363 28.219 1.00 17.82 84 LEU A C 1
ATOM 598 O O . LEU A 1 105 ? 9.553 16.205 27.956 1.00 17.91 84 LEU A O 1
ATOM 603 N N . GLY A 1 106 ? 11.092 17.888 28.085 1.00 16.40 85 GLY A N 1
ATOM 604 C CA . GLY A 1 106 ? 12.189 17.194 27.445 1.00 15.75 85 GLY A CA 1
ATOM 605 C C . GLY A 1 106 ? 12.354 17.592 25.977 1.00 16.65 85 GLY A C 1
ATOM 606 O O . GLY A 1 106 ? 13.334 17.202 25.336 1.00 19.24 85 GLY A O 1
ATOM 607 N N . GLY A 1 107 ? 11.394 18.336 25.443 1.00 16.20 86 GLY A N 1
ATOM 608 C CA . GLY A 1 107 ? 11.464 18.778 24.067 1.00 16.19 86 GLY A CA 1
ATOM 609 C C . GLY A 1 107 ? 11.695 17.622 23.114 1.00 16.26 86 GLY A C 1
ATOM 610 O O . GLY A 1 107 ? 11.117 16.532 23.229 1.00 15.88 86 GLY A O 1
ATOM 611 N N . SER A 1 108 ? 12.610 17.870 22.193 1.00 17.47 87 SER A N 1
ATOM 612 C CA . SER A 1 108 ? 12.903 16.893 21.177 1.00 17.70 87 SER A CA 1
ATOM 613 C C . SER A 1 108 ? 13.626 15.681 21.783 1.00 18.97 87 SER A C 1
ATOM 614 O O . SER A 1 108 ? 13.618 14.627 21.147 1.00 17.68 87 SER A O 1
ATOM 617 N N . SER A 1 109 ? 14.239 15.797 22.990 1.00 17.35 88 SER A N 1
ATOM 618 C CA . SER A 1 109 ? 14.846 14.626 23.617 1.00 16.48 88 SER A CA 1
ATOM 619 C C . SER A 1 109 ? 13.781 13.623 24.055 1.00 16.05 88 SER A C 1
ATOM 620 O O . SER A 1 109 ? 14.125 12.483 24.341 1.00 18.63 88 SER A O 1
ATOM 623 N N . SER A 1 110 ? 12.502 14.043 24.090 1.00 16.09 89 SER A N 1
ATOM 624 C CA . SER A 1 110 ? 11.402 13.146 24.430 1.00 17.22 89 SER A CA 1
ATOM 625 C C . SER A 1 110 ? 10.801 12.438 23.216 1.00 17.39 89 SER A C 1
ATOM 626 O O . SER A 1 110 ? 9.970 11.555 23.404 1.00 17.41 89 SER A O 1
ATOM 629 N N . VAL A 1 111 ? 11.141 12.841 21.976 1.00 18.52 90 VAL A N 1
ATOM 630 C CA . VAL A 1 111 ? 10.498 12.285 20.795 1.00 16.79 90 VAL A CA 1
ATOM 631 C C . VAL A 1 111 ? 11.531 11.760 19.792 1.00 18.48 90 VAL A C 1
ATOM 632 O O . VAL A 1 111 ? 11.155 11.200 18.753 1.00 17.43 90 VAL A O 1
ATOM 636 N N . ASN A 1 112 ? 12.834 11.876 20.116 1.00 18.23 91 ASN A N 1
ATOM 637 C CA . ASN A 1 112 ? 13.872 11.615 19.142 1.00 17.25 91 ASN A CA 1
ATOM 638 C C . ASN A 1 112 ? 14.163 10.121 19.072 1.00 17.36 91 ASN A C 1
ATOM 639 O O . ASN A 1 112 ? 13.535 9.332 19.773 1.00 18.16 91 ASN A O 1
ATOM 644 N N . PHE A 1 113 ? 15.171 9.736 18.278 1.00 16.87 92 PHE A N 1
ATOM 645 C CA . PHE A 1 113 ? 15.429 8.323 18.058 1.00 17.97 92 PHE A CA 1
ATOM 646 C C . PHE A 1 113 ? 16.529 7.761 18.961 1.00 17.69 92 PHE A C 1
ATOM 647 O O . PHE A 1 113 ? 17.054 6.665 18.680 1.00 17.48 92 PHE A O 1
ATOM 655 N N . LEU A 1 114 ? 16.770 8.451 20.083 1.00 16.55 93 LEU A N 1
ATOM 656 C CA . LEU A 1 114 ? 17.588 7.973 21.191 1.00 16.71 93 LEU A CA 1
ATOM 657 C C . LEU A 1 114 ? 19.062 7.731 20.846 1.00 18.33 93 LEU A C 1
ATOM 658 O O . LEU A 1 114 ? 19.785 7.131 21.654 1.00 17.15 93 LEU A O 1
ATOM 663 N N . MET A 1 115 ? 19.535 8.252 19.717 1.00 15.90 94 MET A N 1
ATOM 664 C CA . MET A 1 115 ? 20.907 8.041 19.299 1.00 17.14 94 MET A CA 1
ATOM 665 C C . MET A 1 115 ? 21.833 9.042 19.994 1.00 17.24 94 MET A C 1
ATOM 666 O O . MET A 1 115 ? 21.593 10.239 19.952 1.00 18.63 94 MET A O 1
ATOM 671 N N . TRP A 1 116 ? 22.830 8.524 20.727 1.00 16.52 95 TRP A N 1
ATOM 672 C CA . TRP A 1 116 ? 23.844 9.385 21.299 1.00 17.42 95 TRP A CA 1
ATOM 673 C C . TRP A 1 116 ? 25.107 9.199 20.476 1.00 17.89 95 TRP A C 1
ATOM 674 O O . TRP A 1 116 ? 25.782 8.181 20.604 1.00 20.26 95 TRP A O 1
ATOM 685 N N . VAL A 1 117 ? 25.349 10.172 19.610 1.00 18.75 96 VAL A N 1
ATOM 686 C CA . VAL A 1 117 ? 26.370 10.114 18.578 1.00 20.14 96 VAL A CA 1
ATOM 687 C C . VAL A 1 117 ? 27.005 11.498 18.556 1.00 19.28 96 VAL A C 1
ATOM 688 O O . VAL A 1 117 ? 26.672 12.341 17.742 1.00 19.01 96 VAL A O 1
ATOM 692 N N . PRO A 1 118 ? 27.908 11.763 19.510 1.00 20.85 97 PRO A N 1
ATOM 693 C CA . PRO A 1 118 ? 28.289 13.134 19.852 1.00 23.61 97 PRO A CA 1
ATOM 694 C C . PRO A 1 118 ? 29.226 13.933 18.959 1.00 26.04 97 PRO A C 1
ATOM 695 O O . PRO A 1 118 ? 29.536 15.079 19.292 1.00 31.13 97 PRO A O 1
ATOM 699 N N . GLY A 1 119 ? 29.640 13.391 17.810 1.00 22.29 98 GLY A N 1
ATOM 700 C CA . GLY A 1 119 ? 30.393 14.241 16.910 1.00 23.79 98 GLY A CA 1
ATOM 701 C C . GLY A 1 119 ? 31.910 14.032 17.010 1.00 25.99 98 GLY A C 1
ATOM 702 O O . GLY A 1 119 ? 32.373 13.208 17.792 1.00 27.61 98 GLY A O 1
ATOM 703 N N . HIS A 1 120 ? 32.648 14.796 16.185 1.00 27.42 99 HIS A N 1
ATOM 704 C CA . HIS A 1 120 ? 34.095 14.708 16.036 1.00 30.79 99 HIS A CA 1
ATOM 705 C C . HIS A 1 120 ? 34.769 15.967 16.594 1.00 27.60 99 HIS A C 1
ATOM 706 O O . HIS A 1 120 ? 34.237 17.064 16.470 1.00 24.91 99 HIS A O 1
ATOM 713 N N . ALA A 1 121 ? 35.969 15.821 17.188 1.00 28.13 100 ALA A N 1
ATOM 714 C CA . ALA A 1 121 ? 36.665 16.925 17.837 1.00 27.33 100 ALA A CA 1
ATOM 715 C C . ALA A 1 121 ? 36.914 18.088 16.874 1.00 24.85 100 ALA A C 1
ATOM 716 O O . ALA A 1 121 ? 36.931 19.257 17.276 1.00 26.64 100 ALA A O 1
ATOM 718 N N . GLU A 1 122 ? 37.089 17.791 15.590 1.00 23.56 101 GLU A N 1
ATOM 719 C CA . GLU A 1 122 ? 37.363 18.816 14.593 1.00 26.81 101 GLU A CA 1
ATOM 720 C C . GLU A 1 122 ? 36.148 19.682 14.277 1.00 24.02 101 GLU A C 1
ATOM 721 O O . GLU A 1 122 ? 36.277 20.728 13.647 1.00 25.99 101 GLU A O 1
ATOM 727 N N . ASP A 1 123 ? 34.962 19.249 14.717 1.00 24.93 102 ASP A N 1
ATOM 728 C CA . ASP A 1 123 ? 33.734 19.996 14.486 1.00 22.28 102 ASP A CA 1
ATOM 729 C C . ASP A 1 123 ? 33.822 21.353 15.160 1.00 21.24 102 ASP A C 1
ATOM 730 O O . ASP A 1 123 ? 33.151 22.274 14.708 1.00 27.24 102 ASP A O 1
ATOM 735 N N . TYR A 1 124 ? 34.632 21.457 16.230 1.00 20.21 103 TYR A N 1
ATOM 736 C CA . TYR A 1 124 ? 34.734 22.669 17.032 1.00 22.75 103 TYR A CA 1
ATOM 737 C C . TYR A 1 124 ? 35.687 23.712 16.451 1.00 23.43 103 TYR A C 1
ATOM 738 O O . TYR A 1 124 ? 35.660 24.870 16.882 1.00 23.79 103 TYR A O 1
ATOM 747 N N . GLU A 1 125 ? 36.433 23.352 15.408 1.00 24.66 104 GLU A N 1
ATOM 748 C CA . GLU A 1 125 ? 37.327 24.310 14.769 1.00 26.74 104 GLU A CA 1
ATOM 749 C C . GLU A 1 125 ? 36.541 25.518 14.265 1.00 26.49 104 GLU A C 1
ATOM 750 O O . GLU A 1 125 ? 36.928 26.658 14.531 1.00 24.77 104 GLU A O 1
ATOM 756 N N . PRO A 1 126 ? 35.430 25.361 13.505 1.00 25.90 105 PRO A N 1
ATOM 757 C CA . PRO A 1 126 ? 34.638 26.530 13.126 1.00 26.11 105 PRO A CA 1
ATOM 758 C C . PRO A 1 126 ? 33.927 27.257 14.268 1.00 26.53 105 PRO A C 1
ATOM 759 O O . PRO A 1 126 ? 33.622 28.440 14.118 1.00 25.70 105 PRO A O 1
ATOM 763 N N . TRP A 1 127 ? 33.697 26.582 15.409 1.00 24.91 106 TRP A N 1
ATOM 764 C CA . TRP A 1 127 ? 33.160 27.272 16.575 1.00 25.81 106 TRP A CA 1
ATOM 765 C C . TRP A 1 127 ? 34.216 28.176 17.196 1.00 23.92 106 TRP A C 1
ATOM 766 O O . TRP A 1 127 ? 33.933 29.326 17.484 1.00 22.74 106 TRP A O 1
ATOM 777 N N . ALA A 1 128 ? 35.418 27.633 17.418 1.00 27.07 107 ALA A N 1
ATOM 778 C CA . ALA A 1 128 ? 36.538 28.431 17.909 1.00 28.37 107 ALA A CA 1
ATOM 779 C C . ALA A 1 128 ? 36.869 29.570 16.928 1.00 28.32 107 ALA A C 1
ATOM 780 O O . ALA A 1 128 ? 37.169 30.669 17.370 1.00 31.07 107 ALA A O 1
ATOM 782 N N . ARG A 1 129 ? 36.735 29.362 15.613 1.00 27.04 108 ARG A N 1
ATOM 783 C CA . ARG A 1 129 ? 36.973 30.429 14.646 1.00 31.22 108 ARG A CA 1
ATOM 784 C C . ARG A 1 129 ? 35.954 31.550 14.840 1.00 31.01 108 ARG A C 1
ATOM 785 O O . ARG A 1 129 ? 36.311 32.724 14.807 1.00 28.73 108 ARG A O 1
ATOM 793 N N . ALA A 1 130 ? 34.696 31.191 15.102 1.00 25.54 109 ALA A N 1
ATOM 794 C CA . ALA A 1 130 ? 33.633 32.178 15.261 1.00 26.00 109 ALA A CA 1
ATOM 795 C C . ALA A 1 130 ? 33.713 32.887 16.615 1.00 27.12 109 ALA A C 1
ATOM 796 O O . ALA A 1 130 ? 33.447 34.083 16.704 1.00 27.83 109 ALA A O 1
ATOM 798 N N . ALA A 1 131 ? 33.970 32.127 17.694 1.00 25.48 110 ALA A N 1
ATOM 799 C CA . ALA A 1 131 ? 33.626 32.591 19.025 1.00 28.40 110 ALA A CA 1
ATOM 800 C C . ALA A 1 131 ? 34.788 32.454 20.004 1.00 28.82 110 ALA A C 1
ATOM 801 O O . ALA A 1 131 ? 34.613 32.761 21.171 1.00 26.38 110 ALA A O 1
ATOM 803 N N . GLY A 1 132 ? 35.951 31.998 19.524 1.00 31.08 111 GLY A N 1
ATOM 804 C CA . GLY A 1 132 ? 37.153 31.959 20.334 1.00 30.65 111 GLY A CA 1
ATOM 805 C C . GLY A 1 132 ? 37.322 30.630 21.064 1.00 35.27 111 GLY A C 1
ATOM 806 O O . GLY A 1 132 ? 36.526 29.704 20.895 1.00 28.21 111 GLY A O 1
ATOM 807 N N . ASP A 1 133 ? 38.353 30.596 21.922 1.00 36.79 112 ASP A N 1
ATOM 808 C CA . ASP A 1 133 ? 38.842 29.380 22.551 1.00 39.01 112 ASP A CA 1
ATOM 809 C C . ASP A 1 133 ? 37.912 28.881 23.642 1.00 31.01 112 ASP A C 1
ATOM 810 O O . ASP A 1 133 ? 38.037 27.738 24.046 1.00 33.00 112 ASP A O 1
ATOM 815 N N . LEU A 1 134 ? 36.977 29.717 24.087 1.00 32.17 113 LEU A N 1
ATOM 816 C CA . LEU A 1 134 ? 35.873 29.272 24.914 1.00 32.28 113 LEU A CA 1
ATOM 817 C C . LEU A 1 134 ? 35.120 28.098 24.286 1.00 28.93 113 LEU A C 1
ATOM 818 O O . LEU A 1 134 ? 34.525 27.320 25.019 1.00 26.37 113 LEU A O 1
ATOM 823 N N . TRP A 1 135 ? 35.120 28.012 22.953 1.00 26.60 114 TRP A N 1
ATOM 824 C CA . TRP A 1 135 ? 34.334 27.017 22.244 1.00 24.70 114 TRP A CA 1
ATOM 825 C C . TRP A 1 135 ? 35.245 26.111 21.426 1.00 25.15 114 TRP A C 1
ATOM 826 O O . TRP A 1 135 ? 34.815 25.447 20.484 1.00 23.09 114 TRP A O 1
ATOM 837 N N . SER A 1 136 ? 36.493 25.956 21.881 1.00 25.05 115 SER A N 1
ATOM 838 C CA . SER A 1 136 ? 37.337 24.929 21.311 1.00 23.51 115 SER A CA 1
ATOM 839 C C . SER A 1 136 ? 36.928 23.573 21.874 1.00 24.55 115 SER A C 1
ATOM 840 O O . SER A 1 136 ? 36.294 23.502 22.930 1.00 24.02 115 SER A O 1
ATOM 843 N N . TRP A 1 137 ? 37.423 22.506 21.239 1.00 23.15 116 TRP A N 1
ATOM 844 C CA . TRP A 1 137 ? 37.155 21.159 21.718 1.00 26.01 116 TRP A CA 1
ATOM 845 C C . TRP A 1 137 ? 37.632 20.985 23.157 1.00 25.98 116 TRP A C 1
ATOM 846 O O . TRP A 1 137 ? 36.905 20.472 24.017 1.00 23.12 116 TRP A O 1
ATOM 857 N N . ASP A 1 138 ? 38.859 21.456 23.434 1.00 25.89 117 ASP A N 1
ATOM 858 C CA . ASP A 1 138 ? 39.406 21.329 24.768 1.00 25.94 117 ASP A CA 1
ATOM 859 C C . ASP A 1 138 ? 38.458 21.977 25.770 1.00 23.92 117 ASP A C 1
ATOM 860 O O . ASP A 1 138 ? 38.263 21.439 26.830 1.00 23.66 117 ASP A O 1
ATOM 865 N N . ALA A 1 139 ? 37.831 23.103 25.440 1.00 25.48 118 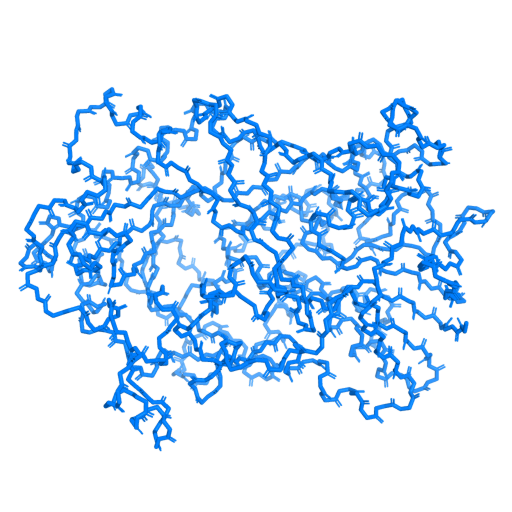ALA A N 1
ATOM 866 C CA . ALA A 1 139 ? 36.933 23.733 26.397 1.00 26.38 118 ALA A CA 1
ATOM 867 C C . ALA A 1 139 ? 35.635 22.942 26.565 1.00 24.47 118 ALA A C 1
ATOM 868 O O . ALA A 1 139 ? 35.076 22.902 27.666 1.00 26.99 118 ALA A O 1
ATOM 870 N N . VAL A 1 140 ? 35.105 22.373 25.476 1.00 25.95 119 VAL A N 1
ATOM 871 C CA . VAL A 1 140 ? 33.743 21.840 25.551 1.00 26.14 119 VAL A CA 1
ATOM 872 C C . VAL A 1 140 ? 33.764 20.404 26.082 1.00 24.16 119 VAL A C 1
ATOM 873 O O . VAL A 1 140 ? 32.786 19.943 26.675 1.00 24.05 119 VAL A O 1
ATOM 877 N N . ARG A 1 141 ? 34.854 19.677 25.822 1.00 23.51 120 ARG A N 1
ATOM 878 C CA . ARG A 1 141 ? 34.950 18.253 26.078 1.00 22.56 120 ARG A CA 1
ATOM 879 C C . ARG A 1 141 ? 34.405 17.903 27.466 1.00 24.64 120 ARG A C 1
ATOM 880 O O . ARG A 1 141 ? 33.625 16.963 27.611 1.00 23.53 120 ARG A O 1
ATOM 888 N N . PRO A 1 142 ? 34.840 18.573 28.560 1.00 25.82 121 PRO A N 1
ATOM 889 C CA . PRO A 1 142 ? 34.433 18.154 29.898 1.00 23.99 121 PRO A CA 1
ATOM 890 C C . PRO A 1 142 ? 32.941 18.293 30.131 1.00 22.71 121 PRO A C 1
ATOM 891 O O . PRO A 1 142 ? 32.374 17.578 30.948 1.00 23.56 121 PRO A O 1
ATOM 895 N N . PHE A 1 143 ? 32.353 19.303 29.493 1.00 21.29 122 PHE A N 1
ATOM 896 C CA . PHE A 1 143 ? 30.921 19.528 29.568 1.00 21.61 122 PHE A CA 1
ATOM 897 C C . PHE A 1 143 ? 30.175 18.381 28.881 1.00 20.40 122 PHE A C 1
ATOM 898 O O . PHE A 1 143 ? 29.129 17.968 29.361 1.00 21.97 122 PHE A O 1
ATOM 906 N N . LEU A 1 144 ? 30.694 17.903 27.759 1.00 19.81 123 LEU A N 1
ATOM 907 C CA . LEU A 1 144 ? 30.065 16.825 27.013 1.00 20.91 123 LEU A CA 1
ATOM 908 C C . LEU A 1 144 ? 30.244 15.513 27.757 1.00 22.71 123 LEU A C 1
ATOM 909 O O . LEU A 1 144 ? 29.256 14.825 28.003 1.00 23.18 123 LEU A O 1
ATOM 914 N N . ARG A 1 145 ? 31.491 15.184 28.128 1.00 22.79 124 ARG A N 1
ATOM 915 C CA . ARG A 1 145 ? 31.760 13.988 28.907 1.00 21.17 124 ARG A CA 1
ATOM 916 C C . ARG A 1 145 ? 30.994 14.030 30.219 1.00 21.47 124 ARG A C 1
ATOM 917 O O . ARG A 1 145 ? 30.523 13.002 30.701 1.00 25.03 124 ARG A O 1
ATOM 925 N N . GLY A 1 146 ? 30.853 15.232 30.799 1.00 21.59 125 GLY A N 1
ATOM 926 C CA . GLY A 1 146 ? 30.172 15.390 32.075 1.00 21.24 125 GLY A CA 1
ATOM 927 C C . GLY A 1 146 ? 28.677 15.069 32.023 1.00 22.54 125 GLY A C 1
ATOM 928 O O . GLY A 1 146 ? 28.063 14.892 33.073 1.00 23.68 125 GLY A O 1
ATOM 929 N N . ALA A 1 147 ? 28.067 15.071 30.823 1.00 20.66 126 ALA A N 1
ATOM 930 C CA . ALA A 1 147 ? 26.637 14.828 30.709 1.00 21.38 126 ALA A CA 1
ATOM 931 C C . ALA A 1 147 ? 26.335 13.326 30.713 1.00 21.31 126 ALA A C 1
ATOM 932 O O . ALA A 1 147 ? 25.178 12.943 30.883 1.00 21.09 126 ALA A O 1
ATOM 934 N N . GLU A 1 148 ? 27.363 12.510 30.459 1.00 18.76 127 GLU A N 1
ATOM 935 C CA . GLU A 1 148 ? 27.216 11.099 30.100 1.00 20.84 127 GLU A CA 1
ATOM 936 C C . GLU A 1 148 ? 27.475 10.181 31.298 1.00 23.19 127 GLU A C 1
ATOM 937 O O . GLU A 1 148 ? 28.410 10.411 32.090 1.00 21.80 127 GLU A O 1
ATOM 943 N N . HIS A 1 149 ? 26.635 9.141 31.415 1.00 20.73 128 HIS A N 1
ATOM 944 C CA . HIS A 1 149 ? 26.876 7.981 32.264 1.00 20.72 128 HIS A CA 1
ATOM 945 C C . HIS A 1 149 ? 26.750 6.679 31.469 1.00 19.75 128 HIS A C 1
ATOM 946 O O . HIS A 1 149 ? 25.656 6.116 31.353 1.00 19.52 128 HIS A O 1
ATOM 953 N N . TRP A 1 150 ? 27.871 6.194 30.938 1.00 19.86 129 TRP A N 1
ATOM 954 C CA . TRP A 1 150 ? 27.954 4.986 30.121 1.00 21.24 129 TRP A CA 1
ATOM 955 C C . TRP A 1 150 ? 27.737 3.742 30.983 1.00 25.44 129 TRP A C 1
ATOM 956 O O . TRP A 1 150 ? 28.222 3.684 32.123 1.00 25.45 129 TRP A O 1
ATOM 967 N N . THR A 1 151 ? 26.888 2.820 30.497 1.00 23.21 130 THR A N 1
ATOM 968 C CA . THR A 1 151 ? 26.533 1.627 31.264 1.00 25.90 130 THR A CA 1
ATOM 969 C C . THR A 1 151 ? 27.135 0.395 30.601 1.00 28.42 130 THR A C 1
ATOM 970 O O . THR A 1 151 ? 26.838 -0.706 31.027 1.00 27.45 130 THR A O 1
ATOM 974 N N . GLY A 1 152 ? 27.894 0.568 29.515 1.00 29.33 131 GLY A N 1
ATOM 975 C CA . GLY A 1 152 ? 28.403 -0.567 28.762 1.00 32.28 131 GLY A CA 1
ATOM 976 C C . GLY A 1 152 ? 29.809 -0.964 29.214 1.00 34.51 131 GLY A C 1
ATOM 977 O O . GLY A 1 152 ? 30.215 -0.669 30.346 1.00 36.36 131 GLY A O 1
ATOM 978 N N . GLY A 1 153 ? 30.552 -1.589 28.294 1.00 42.49 132 GLY A N 1
ATOM 979 C CA . GLY A 1 153 ? 31.880 -2.109 28.586 1.00 45.47 132 GLY A CA 1
ATOM 980 C C . GLY A 1 153 ? 32.956 -1.020 28.623 1.00 47.75 132 GLY A C 1
ATOM 981 O O . GLY A 1 153 ? 32.822 0.047 28.018 1.00 35.64 132 GLY A O 1
ATOM 982 N N . PRO A 1 154 ? 34.116 -1.293 29.270 1.00 50.35 133 PRO A N 1
ATOM 983 C CA . PRO A 1 154 ? 35.147 -0.273 29.429 1.00 47.50 133 PRO A CA 1
ATOM 984 C C . PRO A 1 154 ? 35.707 -0.028 28.040 1.00 41.69 133 PRO A C 1
ATOM 985 O O . PRO A 1 154 ? 35.431 -0.781 27.109 1.00 49.75 133 PRO A O 1
ATOM 989 N N . GLY A 1 155 ? 36.492 1.028 27.898 1.00 38.10 134 GLY A N 1
ATOM 990 C CA . GLY A 1 155 ? 37.065 1.341 26.604 1.00 38.20 134 GLY A CA 1
ATOM 991 C C . GLY A 1 155 ? 36.156 2.238 25.765 1.00 36.02 134 GLY A C 1
ATOM 992 O O . GLY A 1 155 ? 36.532 2.633 24.669 1.00 34.76 134 GLY A O 1
ATOM 993 N N . ALA A 1 156 ? 34.953 2.561 26.256 1.00 36.88 135 ALA A N 1
ATOM 994 C CA . ALA A 1 156 ? 34.112 3.507 25.542 1.00 33.85 135 ALA A CA 1
ATOM 995 C C . ALA A 1 156 ? 34.632 4.904 25.851 1.00 31.56 135 ALA A C 1
ATOM 996 O O . ALA A 1 156 ? 35.190 5.135 26.921 1.00 28.20 135 ALA A O 1
ATOM 998 N N . VAL A 1 157 ? 34.432 5.839 24.927 1.00 30.24 136 VAL A N 1
ATOM 999 C CA . VAL A 1 157 ? 34.907 7.193 25.137 1.00 34.04 136 VAL A CA 1
ATOM 1000 C C . VAL A 1 157 ? 34.037 7.920 26.162 1.00 31.81 136 VAL A C 1
ATOM 1001 O O . VAL A 1 157 ? 34.451 8.954 26.686 1.00 28.65 136 VAL A O 1
ATOM 1005 N N . TYR A 1 158 ? 32.815 7.431 26.420 1.00 28.21 137 TYR A N 1
ATOM 1006 C CA . TYR A 1 158 ? 31.819 8.240 27.120 1.00 24.79 137 TYR A CA 1
ATOM 1007 C C . TYR A 1 158 ? 32.177 8.382 28.606 1.00 26.42 137 TYR A C 1
ATOM 1008 O O . TYR A 1 158 ? 32.899 7.572 29.195 1.00 25.61 137 TYR A O 1
ATOM 1017 N N . GLY A 1 159 ? 31.611 9.429 29.202 1.00 23.83 138 GLY A N 1
ATOM 1018 C CA . GLY A 1 159 ? 31.709 9.700 30.623 1.00 25.92 138 GLY A CA 1
ATOM 1019 C C . GLY A 1 159 ? 30.982 8.641 31.432 1.00 25.13 138 GLY A C 1
ATOM 1020 O O . GLY A 1 159 ? 30.137 7.937 30.890 1.00 21.70 138 GLY A O 1
ATOM 1021 N N . THR A 1 160 ? 31.303 8.559 32.723 1.00 23.90 139 THR A N 1
ATOM 1022 C CA . THR A 1 160 ? 30.785 7.506 33.581 1.00 28.23 139 THR A CA 1
ATOM 1023 C C . THR A 1 160 ? 30.096 8.099 34.806 1.00 27.88 139 THR A C 1
ATOM 1024 O O . THR A 1 160 ? 29.895 7.370 35.774 1.00 29.53 139 THR A O 1
ATOM 1028 N N . GLU A 1 161 ? 29.747 9.392 34.809 1.00 26.03 140 GLU A N 1
ATOM 1029 C CA . GLU A 1 161 ? 29.180 9.974 36.022 1.00 31.31 140 GLU A CA 1
ATOM 1030 C C . GLU A 1 161 ? 28.048 10.979 35.812 1.00 28.27 140 GLU A C 1
ATOM 1031 O O . GLU A 1 161 ? 27.509 11.505 36.778 1.00 26.05 140 GLU A O 1
ATOM 1037 N N . GLY A 1 162 ? 27.635 11.223 34.575 1.00 24.77 141 GLY A N 1
ATOM 1038 C CA . GLY A 1 162 ? 26.714 12.318 34.316 1.00 21.74 141 GLY A CA 1
ATOM 1039 C C . GLY A 1 162 ? 25.234 11.934 34.435 1.00 20.85 141 GLY A C 1
ATOM 1040 O O . GLY A 1 162 ? 24.859 10.796 34.700 1.00 22.72 141 GLY A O 1
ATOM 1041 N N . PRO A 1 163 ? 24.325 12.915 34.287 1.00 21.24 142 PRO A N 1
ATOM 1042 C CA . PRO A 1 163 ? 22.886 12.670 34.439 1.00 21.88 142 PRO A CA 1
ATOM 1043 C C . PRO A 1 163 ? 22.237 11.778 33.374 1.00 21.47 142 PRO A C 1
ATOM 1044 O O . PRO A 1 163 ? 21.162 11.222 33.624 1.00 24.06 142 PRO A O 1
ATOM 1048 N N . LEU A 1 164 ? 22.864 11.663 32.190 1.00 20.35 143 LEU A N 1
ATOM 1049 C CA . LEU A 1 164 ? 22.258 10.923 31.073 1.00 20.03 143 LEU A CA 1
ATOM 1050 C C . LEU A 1 164 ? 22.865 9.536 30.920 1.00 19.93 143 LEU A C 1
ATOM 1051 O O . LEU A 1 164 ? 24.007 9.386 30.492 1.00 17.92 143 LEU A O 1
ATOM 1056 N N . TRP A 1 165 ? 22.065 8.523 31.232 1.00 18.51 144 TRP A N 1
ATOM 1057 C CA . TRP A 1 165 ? 22.461 7.148 31.008 1.00 20.46 144 TRP A CA 1
ATOM 1058 C C . TRP A 1 165 ? 22.618 6.903 29.507 1.00 21.59 144 TRP A C 1
ATOM 1059 O O . TRP A 1 165 ? 21.703 7.242 28.744 1.00 21.97 144 TRP A O 1
ATOM 1070 N N . ILE A 1 166 ? 23.778 6.359 29.109 1.00 20.65 145 ILE A N 1
ATOM 1071 C CA . ILE A 1 166 ? 24.100 6.020 27.728 1.00 19.38 145 ILE A CA 1
ATOM 1072 C C . ILE A 1 166 ? 24.363 4.515 27.737 1.00 21.01 145 ILE A C 1
ATOM 1073 O O . ILE A 1 166 ? 25.147 4.061 28.581 1.00 23.23 145 ILE A O 1
ATOM 1078 N N . SER A 1 167 ? 23.646 3.744 26.908 1.00 19.90 146 SER A N 1
ATOM 1079 C CA . SER A 1 167 ? 23.689 2.292 26.988 1.00 21.35 146 SER A CA 1
ATOM 1080 C C . SER A 1 167 ? 23.902 1.667 25.615 1.00 20.61 146 SER A C 1
ATOM 1081 O O . SER A 1 167 ? 23.459 2.193 24.588 1.00 21.17 146 SER A O 1
ATOM 1084 N N . PRO A 1 168 ? 24.568 0.493 25.561 1.00 21.01 147 PRO A N 1
ATOM 1085 C CA . PRO A 1 168 ? 24.557 -0.344 24.366 1.00 20.71 147 PRO A CA 1
ATOM 1086 C C . PRO A 1 168 ? 23.140 -0.894 24.226 1.00 19.72 147 PRO A C 1
ATOM 1087 O O . PRO A 1 168 ? 22.396 -0.976 25.200 1.00 19.49 147 PRO A O 1
ATOM 1091 N N . PRO A 1 169 ? 22.747 -1.344 23.022 1.00 18.83 148 PRO A N 1
ATOM 1092 C CA . PRO A 1 169 ? 21.430 -1.932 22.825 1.00 20.48 148 PRO A CA 1
ATOM 1093 C C . PRO A 1 169 ? 21.301 -3.207 23.631 1.00 22.96 148 PRO A C 1
ATOM 1094 O O . PRO A 1 169 ? 22.241 -3.982 23.687 1.00 20.20 148 PRO A O 1
ATOM 1098 N N . ARG A 1 170 ? 20.115 -3.423 24.200 1.00 22.93 149 ARG A N 1
ATOM 1099 C CA . ARG A 1 170 ? 19.833 -4.648 24.925 1.00 23.17 149 ARG A CA 1
ATOM 1100 C C . ARG A 1 170 ? 19.549 -5.790 23.973 1.00 22.91 149 ARG A C 1
ATOM 1101 O O . ARG A 1 170 ? 19.911 -6.920 24.248 1.00 24.11 149 ARG A O 1
ATOM 1109 N N . SER A 1 171 ? 18.861 -5.520 22.873 1.00 21.28 150 SER A N 1
ATOM 1110 C CA . SER A 1 171 ? 18.383 -6.618 22.050 1.00 22.75 150 SER A CA 1
ATOM 1111 C C . SER A 1 171 ? 18.557 -6.242 20.594 1.00 20.84 150 SER A C 1
ATOM 1112 O O . SER A 1 171 ? 17.561 -6.077 19.907 1.00 20.96 150 SER A O 1
ATOM 1115 N N . PRO A 1 172 ? 19.791 -6.070 20.079 1.00 22.39 151 PRO A N 1
ATOM 1116 C CA . PRO A 1 172 ? 19.960 -5.673 18.683 1.00 22.38 151 PRO A CA 1
ATOM 1117 C C . PRO A 1 172 ? 19.420 -6.730 17.706 1.00 21.83 151 PRO A C 1
ATOM 1118 O O . PRO A 1 172 ? 19.436 -7.927 17.978 1.00 21.92 151 PRO A O 1
ATOM 1122 N N . ASP A 1 173 ? 18.963 -6.280 16.545 1.00 20.26 152 ASP A N 1
ATOM 1123 C CA . ASP A 1 173 ? 18.488 -7.196 15.524 1.00 21.00 152 ASP A CA 1
ATOM 1124 C C . ASP A 1 173 ? 19.651 -8.057 15.051 1.00 22.13 152 ASP A C 1
ATOM 1125 O O . ASP A 1 173 ? 20.785 -7.588 14.923 1.00 21.29 152 ASP A O 1
ATOM 1130 N N . PRO A 1 174 ? 19.421 -9.354 14.773 1.00 24.89 153 PRO A N 1
ATOM 1131 C CA . PRO A 1 174 ? 20.501 -10.187 14.236 1.00 25.66 153 PRO A CA 1
ATOM 1132 C C . PRO A 1 174 ? 21.150 -9.630 12.969 1.00 24.17 153 PRO A C 1
ATOM 1133 O O . PRO A 1 174 ? 22.339 -9.834 12.735 1.00 24.22 153 PRO A O 1
ATOM 1137 N N . THR A 1 175 ? 20.404 -8.885 12.144 1.00 22.12 154 THR A N 1
ATOM 1138 C CA . THR A 1 175 ? 20.984 -8.360 10.908 1.00 22.07 154 THR A CA 1
ATOM 1139 C C . THR A 1 175 ? 21.991 -7.253 11.209 1.00 22.89 154 THR A C 1
ATOM 1140 O O . THR A 1 175 ? 22.810 -6.915 10.351 1.00 22.44 154 THR A O 1
ATOM 1144 N N . THR A 1 176 ? 21.898 -6.637 12.395 1.00 22.18 155 THR A N 1
ATOM 1145 C CA . THR A 1 176 ? 22.764 -5.507 12.697 1.00 21.02 155 THR A CA 1
ATOM 1146 C C . THR A 1 176 ? 24.231 -5.964 12.760 1.00 20.86 155 THR A C 1
ATOM 1147 O O . THR A 1 176 ? 25.104 -5.268 12.268 1.00 19.20 155 THR A O 1
ATOM 1151 N N . ALA A 1 177 ? 24.514 -7.156 13.314 1.00 21.48 156 ALA A N 1
ATOM 1152 C CA . ALA A 1 177 ? 25.878 -7.689 13.312 1.00 23.65 156 ALA A CA 1
ATOM 1153 C C . ALA A 1 177 ? 26.366 -7.849 11.873 1.00 22.91 156 ALA A C 1
ATOM 1154 O O . ALA A 1 177 ? 27.534 -7.633 11.590 1.00 23.85 156 ALA A O 1
ATOM 1156 N N . ARG A 1 178 ? 25.442 -8.211 10.972 1.00 21.63 157 ARG A N 1
ATOM 1157 C CA . ARG A 1 178 ? 25.773 -8.427 9.575 1.00 24.45 157 ARG A CA 1
ATOM 1158 C C . ARG A 1 178 ? 26.127 -7.113 8.881 1.00 24.16 157 ARG A C 1
ATOM 1159 O O . ARG A 1 178 ? 26.994 -7.072 8.001 1.00 22.34 157 ARG A O 1
ATOM 1167 N N . PHE A 1 179 ? 25.441 -6.035 9.274 1.00 22.23 158 PHE A N 1
ATOM 1168 C CA . PHE A 1 179 ? 25.756 -4.726 8.730 1.00 20.32 158 PHE A CA 1
ATOM 1169 C C . PHE A 1 179 ? 27.178 -4.340 9.134 1.00 19.28 158 PHE A C 1
ATOM 1170 O O . PHE A 1 179 ? 27.931 -3.824 8.314 1.00 22.07 158 PHE A O 1
ATOM 1178 N N . LEU A 1 180 ? 27.512 -4.525 10.408 1.00 19.49 159 LEU A N 1
ATOM 1179 C CA . LEU A 1 180 ? 28.841 -4.215 10.911 1.00 23.09 159 LEU A CA 1
ATOM 1180 C C . LEU A 1 180 ? 29.900 -5.069 10.193 1.00 22.82 159 LEU A C 1
ATOM 1181 O O . LEU A 1 180 ? 30.963 -4.569 9.860 1.00 22.83 159 LEU A O 1
ATOM 1186 N N . GLN A 1 181 ? 29.600 -6.345 9.926 1.00 25.27 160 GLN A N 1
ATOM 1187 C CA . GLN A 1 181 ? 30.535 -7.217 9.231 1.00 26.56 160 GLN A CA 1
ATOM 1188 C C . GLN A 1 181 ? 30.762 -6.694 7.816 1.00 27.07 160 GLN A C 1
ATOM 1189 O O . GLN A 1 181 ? 31.917 -6.572 7.392 1.00 27.23 160 GLN A O 1
ATOM 1195 N N . ALA A 1 182 ? 29.668 -6.300 7.136 1.00 25.34 161 ALA A N 1
ATOM 1196 C CA . ALA A 1 182 ? 29.739 -5.736 5.789 1.00 24.20 161 ALA A CA 1
ATOM 1197 C C . ALA A 1 182 ? 30.625 -4.492 5.759 1.00 26.63 161 ALA A C 1
ATOM 1198 O O . ALA A 1 182 ? 31.471 -4.363 4.889 1.00 25.86 161 ALA A O 1
ATOM 1200 N N . CYS A 1 183 ? 30.410 -3.571 6.709 1.00 26.08 162 CYS A N 1
ATOM 1201 C CA . CYS A 1 183 ? 31.248 -2.400 6.883 1.00 24.96 162 CYS A CA 1
ATOM 1202 C C . CYS A 1 183 ? 32.727 -2.814 6.922 1.00 24.47 162 CYS A C 1
ATOM 1203 O O . CYS A 1 183 ? 33.554 -2.213 6.227 1.00 26.30 162 CYS A O 1
ATOM 1206 N N . GLY A 1 184 ? 33.022 -3.799 7.776 1.00 27.88 163 GLY A N 1
ATOM 1207 C CA . GLY A 1 184 ? 34.335 -4.411 7.902 1.00 29.33 163 GLY A CA 1
ATOM 1208 C C . GLY A 1 184 ? 34.874 -4.857 6.545 1.00 28.82 163 GLY A C 1
ATOM 1209 O O . GLY A 1 184 ? 35.992 -4.520 6.164 1.00 32.96 163 GLY A O 1
ATOM 1210 N N . GLU A 1 185 ? 34.049 -5.566 5.788 1.00 28.82 164 GLU A N 1
ATOM 1211 C CA . GLU A 1 185 ? 34.454 -6.034 4.485 1.00 32.12 164 GLU A CA 1
ATOM 1212 C C . GLU A 1 185 ? 34.782 -4.862 3.563 1.00 34.91 164 GLU A C 1
ATOM 1213 O O . GLU A 1 185 ? 35.633 -5.023 2.686 1.00 30.95 164 GLU A O 1
ATOM 1219 N N . ALA A 1 186 ? 34.135 -3.696 3.749 1.00 29.63 165 ALA A N 1
ATOM 1220 C CA . ALA A 1 186 ? 34.363 -2.545 2.876 1.00 31.35 165 ALA A CA 1
ATOM 1221 C C . ALA A 1 186 ? 35.375 -1.551 3.454 1.00 31.24 165 ALA A C 1
ATOM 1222 O O . ALA A 1 186 ? 35.475 -0.418 2.967 1.00 33.30 165 ALA A O 1
ATOM 1224 N N . GLY A 1 187 ? 36.129 -1.975 4.463 1.00 27.65 166 GLY A N 1
ATOM 1225 C CA . GLY A 1 187 ? 37.247 -1.207 4.983 1.00 28.97 166 GLY A CA 1
ATOM 1226 C C . GLY A 1 187 ? 36.863 -0.260 6.120 1.00 35.10 166 GLY A C 1
ATOM 1227 O O . GLY A 1 187 ? 37.680 0.573 6.518 1.00 33.94 166 GLY A O 1
ATOM 1228 N N . LEU A 1 188 ? 35.639 -0.384 6.659 1.00 28.49 167 LEU A N 1
ATOM 1229 C CA . LEU A 1 188 ? 35.227 0.414 7.805 1.00 30.83 167 LEU A CA 1
ATOM 1230 C C . LEU A 1 188 ? 35.229 -0.477 9.035 1.00 32.90 167 LEU A C 1
ATOM 1231 O O . LEU A 1 188 ? 34.287 -1.246 9.243 1.00 34.77 167 LEU A O 1
ATOM 1236 N N . LYS A 1 189 ? 36.257 -0.339 9.870 1.00 31.18 168 LYS A N 1
ATOM 1237 C CA . LYS A 1 189 ? 36.418 -1.214 11.018 1.00 32.76 168 LYS A CA 1
ATOM 1238 C C . LYS A 1 189 ? 35.615 -0.705 12.208 1.00 29.22 168 LYS A C 1
ATOM 1239 O O . LYS A 1 189 ? 35.272 0.479 12.291 1.00 25.88 168 LYS A O 1
ATOM 1245 N N . GLU A 1 190 ? 35.308 -1.630 13.128 1.00 28.47 169 GLU A N 1
ATOM 1246 C CA . GLU A 1 190 ? 34.461 -1.327 14.268 1.00 32.69 169 GLU A CA 1
ATOM 1247 C C . GLU A 1 190 ? 35.247 -0.431 15.227 1.00 35.33 169 GLU A C 1
ATOM 1248 O O . GLU A 1 190 ? 36.413 -0.692 15.497 1.00 35.14 169 GLU A O 1
ATOM 1254 N N . MET A 1 191 ? 34.620 0.659 15.677 1.00 30.13 170 MET A N 1
ATOM 1255 C CA . MET A 1 191 ? 35.242 1.612 16.574 1.00 36.94 170 MET A CA 1
ATOM 1256 C C . MET A 1 191 ? 35.253 1.018 17.982 1.00 41.26 170 MET A C 1
ATOM 1257 O O . MET A 1 191 ? 34.249 0.543 18.486 1.00 44.33 170 MET A O 1
ATOM 1262 N N . THR A 1 192 ? 36.407 1.026 18.634 1.00 44.23 171 THR A N 1
ATOM 1263 C CA . THR A 1 192 ? 36.486 0.375 19.931 1.00 50.14 171 THR A CA 1
ATOM 1264 C C . THR A 1 192 ? 35.839 1.258 21.000 1.00 45.28 171 THR A C 1
ATOM 1265 O O . THR A 1 192 ? 35.242 0.735 21.925 1.00 47.68 171 THR A O 1
ATOM 1269 N N . GLY A 1 193 ? 35.860 2.586 20.835 1.00 44.04 172 GLY A N 1
ATOM 1270 C CA . GLY A 1 193 ? 35.288 3.489 21.827 1.00 45.20 172 GLY A CA 1
ATOM 1271 C C . GLY A 1 193 ? 33.845 3.926 21.529 1.00 40.81 172 GLY A C 1
ATOM 1272 O O . GLY A 1 193 ? 33.209 4.615 22.334 1.00 34.82 172 GLY A O 1
ATOM 1273 N N . GLY A 1 194 ? 33.318 3.500 20.382 1.00 32.52 173 GLY A N 1
ATOM 1274 C CA . GLY A 1 194 ? 32.073 4.037 19.875 1.00 29.60 173 GLY A CA 1
ATOM 1275 C C . GLY A 1 194 ? 32.282 5.345 19.112 1.00 28.84 173 GLY A C 1
ATOM 1276 O O . GLY A 1 194 ? 33.393 5.892 18.988 1.00 28.65 173 GLY A O 1
ATOM 1277 N N . PRO A 1 195 ? 31.191 5.882 18.539 1.00 25.74 174 PRO A N 1
ATOM 1278 C CA . PRO A 1 195 ? 31.271 7.159 17.830 1.00 26.30 174 PRO A CA 1
ATOM 1279 C C . PRO A 1 195 ? 31.640 8.290 18.786 1.00 27.39 174 PRO A C 1
ATOM 1280 O O . PRO A 1 195 ? 31.262 8.271 19.956 1.00 28.23 174 PRO A O 1
ATOM 1284 N N . GLY A 1 196 ? 32.359 9.288 18.270 1.00 31.83 175 GLY A N 1
ATOM 1285 C CA . GLY A 1 196 ? 32.833 10.396 19.088 1.00 31.09 175 GLY A CA 1
ATOM 1286 C C . GLY A 1 196 ? 34.196 10.088 19.681 1.00 34.48 175 GLY A C 1
ATOM 1287 O O . GLY A 1 196 ? 34.671 10.820 20.532 1.00 37.01 175 GLY A O 1
ATOM 1288 N N . GLY A 1 197 ? 34.808 8.992 19.217 1.00 34.91 176 GLY A N 1
ATOM 1289 C CA . GLY A 1 197 ? 36.154 8.606 19.597 1.00 37.73 176 GLY A CA 1
ATOM 1290 C C . GLY A 1 197 ? 37.161 9.225 18.636 1.00 35.82 176 GLY A C 1
ATOM 1291 O O . GLY A 1 197 ? 36.821 10.133 17.891 1.00 35.42 176 GLY A O 1
ATOM 1292 N N . PRO A 1 198 ? 38.428 8.777 18.660 1.00 39.56 177 PRO A N 1
ATOM 1293 C CA . PRO A 1 198 ? 39.457 9.346 17.786 1.00 44.57 177 PRO A CA 1
ATOM 1294 C C . PRO A 1 198 ? 39.339 8.958 16.313 1.00 45.48 177 PRO A C 1
ATOM 1295 O O . PRO A 1 198 ? 39.733 9.714 15.429 1.00 40.43 177 PRO A O 1
ATOM 1299 N N . GLU A 1 199 ? 38.834 7.738 16.080 1.00 45.81 178 GLU A N 1
ATOM 1300 C CA . GLU A 1 199 ? 38.654 7.166 14.751 1.00 42.17 178 GLU A CA 1
ATOM 1301 C C . GLU A 1 199 ? 37.791 8.101 13.897 1.00 40.82 178 GLU A C 1
ATOM 1302 O O . GLU A 1 199 ? 36.699 8.477 14.298 1.00 41.40 178 GLU A O 1
ATOM 1308 N N . HIS A 1 200 ? 38.315 8.491 12.726 1.00 33.83 179 HIS A N 1
ATOM 1309 C CA . HIS A 1 200 ? 37.631 9.311 11.747 1.00 38.44 179 HIS A CA 1
ATOM 1310 C C . HIS A 1 200 ? 36.594 8.500 10.970 1.00 38.65 179 HIS A C 1
ATOM 1311 O O . HIS A 1 200 ? 35.579 9.027 10.524 1.00 38.19 179 HIS A O 1
ATOM 1318 N N . SER A 1 201 ? 36.907 7.225 10.759 1.00 35.01 180 SER A N 1
ATOM 1319 C CA . SER A 1 201 ? 36.137 6.336 9.908 1.00 33.57 180 SER A CA 1
ATOM 1320 C C . SER A 1 201 ? 35.824 5.102 10.735 1.00 28.30 180 SER A C 1
ATOM 1321 O O . SER A 1 201 ? 36.574 4.809 11.655 1.00 26.59 180 SER A O 1
ATOM 1324 N N . GLY A 1 202 ? 34.762 4.368 10.404 1.00 23.72 181 GLY A N 1
ATOM 1325 C CA . GLY A 1 202 ? 34.470 3.164 11.166 1.00 23.11 181 GLY A CA 1
ATOM 1326 C C . GLY A 1 202 ? 32.972 2.930 11.290 1.00 22.58 181 GLY A C 1
ATOM 1327 O O . GLY A 1 202 ? 32.176 3.660 10.696 1.00 22.12 181 GLY A O 1
ATOM 1328 N N . CYS A 1 203 ? 32.613 1.858 12.004 1.00 21.76 182 CYS A N 1
ATOM 1329 C CA . CYS A 1 203 ? 31.223 1.531 12.276 1.00 21.36 182 CYS A CA 1
ATOM 1330 C C . CYS A 1 203 ? 31.087 1.151 13.738 1.00 23.48 182 CYS A C 1
ATOM 1331 O O . CYS A 1 203 ? 32.083 0.880 14.402 1.00 25.17 182 CYS A O 1
ATOM 1334 N N . ALA A 1 204 ? 29.844 1.172 14.244 1.00 20.60 183 ALA A N 1
ATOM 1335 C CA . ALA A 1 204 ? 29.563 0.796 15.618 1.00 21.09 183 ALA A CA 1
ATOM 1336 C C . ALA A 1 204 ? 28.059 0.630 15.806 1.00 22.31 183 ALA A C 1
ATOM 1337 O O . ALA A 1 204 ? 27.273 1.283 15.116 1.00 18.02 183 ALA A O 1
ATOM 1339 N N . LEU A 1 205 ? 27.711 -0.107 16.868 1.00 21.74 184 LEU A N 1
ATOM 1340 C CA . LEU A 1 205 ? 26.378 -0.054 17.424 1.00 21.49 184 LEU A CA 1
ATOM 1341 C C . LEU A 1 205 ? 26.128 1.358 17.918 1.00 20.26 184 LEU A C 1
ATOM 1342 O O . LEU A 1 205 ? 27.008 1.990 18.508 1.00 22.34 184 LEU A O 1
ATOM 1347 N N . THR A 1 206 ? 24.910 1.829 17.708 1.00 17.92 185 THR A N 1
ATOM 1348 C CA . THR A 1 206 ? 24.503 3.122 18.220 1.00 18.24 185 THR A CA 1
ATOM 1349 C C . THR A 1 206 ? 24.475 3.118 19.751 1.00 18.43 185 THR A C 1
ATOM 1350 O O . THR A 1 206 ? 23.761 2.308 20.348 1.00 18.55 185 THR A O 1
ATOM 1354 N N . PRO A 1 207 ? 25.204 4.039 20.428 1.00 18.59 186 PRO A N 1
ATOM 1355 C CA . PRO A 1 207 ? 24.985 4.315 21.845 1.00 18.50 186 PRO A CA 1
ATOM 1356 C C . PRO A 1 207 ? 23.604 4.948 22.017 1.00 17.24 186 PRO A C 1
ATOM 1357 O O . PRO A 1 207 ? 23.218 5.805 21.228 1.00 17.05 186 PRO A O 1
ATOM 1361 N N . LEU A 1 208 ? 22.885 4.561 23.068 1.00 17.01 187 LEU A N 1
ATOM 1362 C CA . LEU A 1 208 ? 21.503 4.982 23.211 1.00 18.37 187 LEU A CA 1
ATOM 1363 C C . LEU A 1 208 ? 21.270 5.799 24.471 1.00 19.12 187 LEU A C 1
ATOM 1364 O O . LEU A 1 208 ? 21.794 5.464 25.536 1.00 19.03 187 LEU A O 1
ATOM 1369 N N . ASN A 1 209 ? 20.343 6.767 24.361 1.00 17.50 188 ASN A N 1
ATOM 1370 C CA . ASN A 1 209 ? 19.773 7.457 25.507 1.00 18.74 188 ASN A CA 1
ATOM 1371 C C . ASN A 1 209 ? 18.678 6.616 26.160 1.00 19.10 188 ASN A C 1
ATOM 1372 O O . ASN A 1 209 ? 17.493 6.962 26.106 1.00 18.62 188 ASN A O 1
ATOM 1377 N N . GLU A 1 210 ? 19.101 5.526 26.812 1.00 20.53 189 GLU A N 1
ATOM 1378 C CA . GLU A 1 210 ? 18.202 4.545 27.388 1.00 19.77 189 GLU A CA 1
ATOM 1379 C C . GLU A 1 210 ? 18.728 4.107 28.739 1.00 21.34 189 GLU A C 1
ATOM 1380 O O . GLU A 1 210 ? 19.945 3.963 28.914 1.00 20.76 189 GLU A O 1
ATOM 1386 N N . ARG A 1 211 ? 17.790 3.868 29.661 1.00 20.77 190 ARG A N 1
ATOM 1387 C CA . ARG A 1 211 ? 18.102 3.210 30.920 1.00 21.48 190 ARG A CA 1
ATOM 1388 C C . ARG A 1 211 ? 17.103 2.060 31.071 1.00 21.96 190 ARG A C 1
ATOM 1389 O O . ARG A 1 211 ? 15.895 2.286 30.941 1.00 18.16 190 ARG A O 1
ATOM 1397 N N . ASN A 1 212 ? 17.609 0.832 31.279 1.00 23.30 191 ASN A N 1
ATOM 1398 C CA . ASN A 1 212 ? 16.749 -0.348 31.413 1.00 24.97 191 ASN A CA 1
ATOM 1399 C C . ASN A 1 212 ? 15.765 -0.474 30.244 1.00 23.00 191 ASN A C 1
ATOM 1400 O O . ASN A 1 212 ? 14.625 -0.855 30.430 1.00 21.67 191 ASN A O 1
ATOM 1405 N N . GLY A 1 213 ? 16.193 -0.158 29.016 1.00 23.80 192 GLY A N 1
ATOM 1406 C CA . GLY A 1 213 ? 15.369 -0.459 27.845 1.00 21.13 192 GLY A CA 1
ATOM 1407 C C . GLY A 1 213 ? 14.250 0.559 27.589 1.00 20.90 192 GLY A C 1
ATOM 1408 O O . GLY A 1 213 ? 13.363 0.320 26.755 1.00 19.87 192 GLY A O 1
ATOM 1409 N N . ALA A 1 214 ? 14.281 1.684 28.314 1.00 18.18 193 ALA A N 1
ATOM 1410 C CA . ALA A 1 214 ? 13.316 2.750 28.137 1.00 19.26 193 ALA A CA 1
ATOM 1411 C C . ALA A 1 214 ? 14.062 4.068 27.901 1.00 19.68 193 ALA A C 1
ATOM 1412 O O . ALA A 1 214 ? 15.196 4.252 28.335 1.00 17.67 193 ALA A O 1
ATOM 1414 N N . ARG A 1 215 ? 13.412 4.997 27.196 1.00 19.55 194 ARG A N 1
ATOM 1415 C CA . ARG A 1 215 ? 13.988 6.314 26.979 1.00 18.65 194 ARG A CA 1
ATOM 1416 C C . ARG A 1 215 ? 14.468 6.901 28.307 1.00 19.12 194 ARG A C 1
ATOM 1417 O O . ARG A 1 215 ? 13.741 6.835 29.302 1.00 17.43 194 ARG A O 1
ATOM 1425 N N . TRP A 1 216 ? 15.665 7.510 28.276 1.00 19.26 195 TRP A N 1
ATOM 1426 C CA . TRP A 1 216 ? 16.117 8.398 29.333 1.00 18.90 195 TRP A CA 1
ATOM 1427 C C . TRP A 1 216 ? 16.440 9.772 28.739 1.00 17.27 195 TRP A C 1
ATOM 1428 O O . TRP A 1 216 ? 17.531 9.989 28.205 1.00 15.52 195 TRP A O 1
ATOM 1439 N N . SER A 1 217 ? 15.466 10.674 28.859 1.00 17.95 196 SER A N 1
ATOM 1440 C CA . SER A 1 217 ? 15.483 11.979 28.206 1.00 18.33 196 SER A CA 1
ATOM 1441 C C . SER A 1 217 ? 16.169 13.011 29.103 1.00 18.79 196 SER A C 1
ATOM 1442 O O . SER A 1 217 ? 16.481 12.710 30.264 1.00 19.88 196 SER A O 1
ATOM 1445 N N . ALA A 1 218 ? 16.315 14.248 28.602 1.00 17.83 197 ALA A N 1
ATOM 1446 C CA . ALA A 1 218 ? 16.778 15.363 29.435 1.00 19.04 197 ALA A CA 1
ATOM 1447 C C . ALA A 1 218 ? 15.800 15.674 30.580 1.00 19.01 197 ALA A C 1
ATOM 1448 O O . ALA A 1 218 ? 16.184 16.279 31.586 1.00 21.05 197 ALA A O 1
ATOM 1450 N N . ALA A 1 219 ? 14.513 15.364 30.389 1.00 17.72 198 ALA A N 1
ATOM 1451 C CA . ALA A 1 219 ? 13.510 15.547 31.426 1.00 18.53 198 ALA A CA 1
ATOM 1452 C C . ALA A 1 219 ? 13.726 14.528 32.542 1.00 21.38 198 ALA A C 1
ATOM 1453 O O . ALA A 1 219 ? 13.557 14.856 33.713 1.00 21.18 198 ALA A O 1
ATOM 1455 N N . ASP A 1 220 ? 14.099 13.311 32.164 1.00 19.90 199 ASP A N 1
ATOM 1456 C CA . ASP A 1 220 ? 14.427 12.260 33.124 1.00 20.65 199 ASP A CA 1
ATOM 1457 C C . ASP A 1 220 ? 15.697 12.598 33.894 1.00 21.60 199 ASP A C 1
ATOM 1458 O O . ASP A 1 220 ? 15.697 12.521 35.123 1.00 20.59 199 ASP A O 1
ATOM 1463 N N . GLY A 1 221 ? 16.764 12.951 33.156 1.00 19.58 200 GLY A N 1
ATOM 1464 C CA . GLY A 1 221 ? 18.098 13.056 33.708 1.00 21.15 200 GLY A CA 1
ATOM 1465 C C . GLY A 1 221 ? 18.306 14.358 34.482 1.00 22.39 200 GLY A C 1
ATOM 1466 O O . GLY A 1 221 ? 18.988 14.349 35.498 1.00 21.15 200 GLY A O 1
ATOM 1467 N N . TYR A 1 222 ? 17.779 15.473 33.951 1.00 22.16 201 TYR A N 1
ATOM 1468 C CA . TYR A 1 222 ? 18.049 16.785 34.511 1.00 24.36 201 TYR A CA 1
ATOM 1469 C C . TYR A 1 222 ? 16.843 17.335 35.260 1.00 23.15 201 TYR A C 1
ATOM 1470 O O . TYR A 1 222 ? 16.957 17.744 36.410 1.00 26.52 201 TYR A O 1
ATOM 1479 N N . LEU A 1 223 ? 15.691 17.393 34.593 1.00 23.00 202 LEU A N 1
ATOM 1480 C CA . LEU A 1 223 ? 14.583 18.166 35.103 1.00 22.43 202 LEU A CA 1
ATOM 1481 C C . LEU A 1 223 ? 13.938 17.469 36.291 1.00 22.10 202 LEU A C 1
ATOM 1482 O O . LEU A 1 223 ? 13.721 18.098 37.330 1.00 22.72 202 LEU A O 1
ATOM 1487 N N . ARG A 1 224 ? 13.532 16.209 36.114 1.00 22.47 203 ARG A N 1
ATOM 1488 C CA . ARG A 1 224 ? 12.761 15.550 37.152 1.00 24.69 203 ARG A CA 1
ATOM 1489 C C . ARG A 1 224 ? 13.463 15.600 38.507 1.00 24.26 203 ARG A C 1
ATOM 1490 O O . ARG A 1 224 ? 12.821 15.968 39.466 1.00 23.18 203 ARG A O 1
ATOM 1498 N N . PRO A 1 225 ? 14.749 15.253 38.655 1.00 25.04 204 PRO A N 1
ATOM 1499 C CA . PRO A 1 225 ? 15.390 15.339 39.971 1.00 26.29 204 PRO A CA 1
ATOM 1500 C C . PRO A 1 225 ? 15.326 16.737 40.604 1.00 30.82 204 PRO A C 1
ATOM 1501 O O . PRO A 1 225 ? 15.388 16.854 41.819 1.00 32.30 204 PRO A O 1
ATOM 1505 N N . ALA A 1 226 ? 15.158 17.796 39.785 1.00 27.10 205 ALA A N 1
ATOM 1506 C CA . ALA A 1 226 ? 15.159 19.169 40.279 1.00 28.07 205 ALA A CA 1
ATOM 1507 C C . ALA A 1 226 ? 13.766 19.655 40.674 1.00 28.79 205 ALA A C 1
ATOM 1508 O O . ALA A 1 226 ? 13.635 20.722 41.259 1.00 24.83 205 ALA A O 1
ATOM 1510 N N . MET A 1 227 ? 12.718 18.909 40.322 1.00 26.60 206 MET A N 1
ATOM 1511 C CA . MET A 1 227 ? 11.384 19.479 40.360 1.00 28.44 206 MET A CA 1
ATOM 1512 C C . MET A 1 227 ? 10.794 19.531 41.774 1.00 30.94 206 MET A C 1
ATOM 1513 O O . MET A 1 227 ? 9.784 20.205 41.953 1.00 30.54 206 MET A O 1
ATOM 1518 N N . ASP A 1 228 ? 11.435 18.889 42.764 1.00 32.16 207 ASP A N 1
ATOM 1519 C CA . ASP A 1 228 ? 11.057 19.063 44.165 1.00 41.27 207 ASP A CA 1
ATOM 1520 C C . ASP A 1 228 ? 11.629 20.344 44.762 1.00 40.14 207 ASP A C 1
ATOM 1521 O O . ASP A 1 228 ? 11.260 20.713 45.879 1.00 41.20 207 ASP A O 1
ATOM 1526 N N . ARG A 1 229 ? 12.531 21.015 44.033 1.00 32.02 208 ARG A N 1
ATOM 1527 C CA . ARG A 1 229 ? 13.110 22.245 44.542 1.00 30.57 208 ARG A CA 1
ATOM 1528 C C . ARG A 1 229 ? 12.039 23.316 44.666 1.00 31.24 208 ARG A C 1
ATOM 1529 O O . ARG A 1 229 ? 11.288 23.585 43.730 1.00 29.59 208 ARG A O 1
ATOM 1537 N N . GLY A 1 230 ? 12.053 23.997 45.819 1.00 28.46 209 GLY A N 1
ATOM 1538 C CA . GLY A 1 230 ? 11.134 25.089 46.054 1.00 28.32 209 GLY A CA 1
ATOM 1539 C C . GLY A 1 230 ? 11.376 26.297 45.140 1.00 27.78 209 GLY A C 1
ATOM 1540 O O . GLY A 1 230 ? 10.474 27.090 44.934 1.00 27.88 209 GLY A O 1
ATOM 1541 N N . ASN A 1 231 ? 12.575 26.449 44.585 1.00 26.99 210 ASN A N 1
ATOM 1542 C CA . ASN A 1 231 ? 12.891 27.624 43.781 1.00 27.95 210 ASN A CA 1
ATOM 1543 C C . ASN A 1 231 ? 12.773 27.387 42.267 1.00 28.12 210 ASN A C 1
ATOM 1544 O O . ASN A 1 231 ? 13.204 28.241 41.483 1.00 27.22 210 ASN A O 1
ATOM 1549 N N . LEU A 1 232 ? 12.186 26.261 41.842 1.00 27.91 211 LEU A N 1
ATOM 1550 C CA . LEU A 1 232 ? 12.004 25.974 40.415 1.00 24.47 211 LEU A CA 1
ATOM 1551 C C . LEU A 1 232 ? 10.520 25.858 40.127 1.00 25.55 211 LEU A C 1
ATOM 1552 O O . LEU A 1 232 ? 9.850 25.023 40.728 1.00 24.23 211 LEU A O 1
ATOM 1557 N N . GLU A 1 233 ? 10.026 26.641 39.160 1.00 22.28 212 GLU A N 1
ATOM 1558 C CA . GLU A 1 233 ? 8.660 26.501 38.708 1.00 24.45 212 GLU A CA 1
ATOM 1559 C C . GLU A 1 233 ? 8.701 26.035 37.260 1.00 24.10 212 GLU A C 1
ATOM 1560 O O . GLU A 1 233 ? 9.311 26.669 36.408 1.00 23.70 212 GLU A O 1
ATOM 1566 N N . VAL A 1 234 ? 8.066 24.901 37.013 1.00 21.41 213 VAL A N 1
ATOM 1567 C CA . VAL A 1 234 ? 7.977 24.370 35.672 1.00 22.25 213 VAL A CA 1
ATOM 1568 C C . VAL A 1 234 ? 6.574 24.681 35.219 1.00 22.16 213 VAL A C 1
ATOM 1569 O O . VAL A 1 234 ? 5.621 24.175 35.805 1.00 21.56 213 VAL A O 1
ATOM 1573 N N . ILE A 1 235 ? 6.464 25.532 34.197 1.00 19.21 214 ILE A N 1
ATOM 1574 C CA . ILE A 1 235 ? 5.167 25.997 33.723 1.00 22.52 214 ILE A CA 1
ATOM 1575 C C . ILE A 1 235 ? 4.884 25.413 32.338 1.00 21.76 214 ILE A C 1
ATOM 1576 O O . ILE A 1 235 ? 5.552 25.800 31.374 1.00 24.75 214 ILE A O 1
ATOM 1581 N N . THR A 1 236 ? 3.906 24.496 32.241 1.00 20.60 215 THR A N 1
ATOM 1582 C CA . THR A 1 236 ? 3.611 23.795 30.995 1.00 22.93 215 THR A CA 1
ATOM 1583 C C . THR A 1 236 ? 2.372 24.401 30.362 1.00 23.71 215 THR A C 1
ATOM 1584 O O . THR A 1 236 ? 1.659 25.212 30.964 1.00 24.05 215 THR A O 1
ATOM 1588 N N . GLY A 1 237 ? 2.165 24.066 29.101 1.00 22.35 216 GLY A N 1
ATOM 1589 C CA . GLY A 1 237 ? 0.963 24.482 28.409 1.00 23.35 216 GLY A CA 1
ATOM 1590 C C . GLY A 1 237 ? 1.005 25.975 28.123 1.00 24.99 216 GLY A C 1
ATOM 1591 O O . GLY A 1 237 ? -0.050 26.576 27.955 1.00 24.42 216 GLY A O 1
ATOM 1592 N N . GLU A 1 238 ? 2.206 26.578 28.050 1.00 21.19 217 GLU A N 1
ATOM 1593 C CA . GLU A 1 238 ? 2.273 28.009 27.819 1.00 22.70 217 GLU A CA 1
ATOM 1594 C C . GLU A 1 238 ? 3.278 28.353 26.719 1.00 21.66 217 GLU A C 1
ATOM 1595 O O . GLU A 1 238 ? 4.479 28.322 26.966 1.00 21.63 217 GLU A O 1
ATOM 1601 N N . GLN A 1 239 ? 2.764 28.708 25.537 1.00 21.87 218 GLN A N 1
ATOM 1602 C CA . GLN A 1 239 ? 3.601 29.153 24.449 1.00 23.72 218 GLN A CA 1
ATOM 1603 C C . GLN A 1 239 ? 3.953 30.610 24.714 1.00 21.92 218 GLN A C 1
ATOM 1604 O O . GLN A 1 239 ? 3.073 31.427 24.972 1.00 21.02 218 GLN A O 1
ATOM 1610 N N . VAL A 1 240 ? 5.249 30.908 24.689 1.00 20.51 219 VAL A N 1
ATOM 1611 C CA . VAL A 1 240 ? 5.719 32.276 24.834 1.00 21.07 219 VAL A CA 1
ATOM 1612 C C . VAL A 1 240 ? 5.518 33.029 23.518 1.00 23.43 219 VAL A C 1
ATOM 1613 O O . VAL A 1 240 ? 5.753 32.476 22.429 1.00 23.19 219 VAL A O 1
ATOM 1617 N N . HIS A 1 241 ? 5.061 34.289 23.616 1.00 20.90 220 HIS A N 1
ATOM 1618 C CA . HIS A 1 241 ? 4.742 35.072 22.435 1.00 22.40 220 HIS A CA 1
ATOM 1619 C C . HIS A 1 241 ? 5.897 35.987 22.048 1.00 22.10 220 HIS A C 1
ATOM 1620 O O . HIS A 1 241 ? 6.066 36.248 20.863 1.00 21.77 220 HIS A O 1
ATOM 1627 N N . ARG A 1 242 ? 6.631 36.499 23.040 1.00 22.39 221 ARG A N 1
ATOM 1628 C CA . ARG A 1 242 ? 7.785 37.338 22.777 1.00 24.01 221 ARG A CA 1
ATOM 1629 C C . ARG A 1 242 ? 8.520 37.662 24.071 1.00 21.90 221 ARG A C 1
ATOM 1630 O O . ARG A 1 242 ? 8.051 37.386 25.180 1.00 23.69 221 ARG A O 1
ATOM 1638 N N . VAL A 1 243 ? 9.713 38.223 23.884 1.00 21.00 222 VAL A N 1
ATOM 1639 C CA . VAL A 1 243 ? 10.518 38.736 24.967 1.00 22.16 222 VAL A CA 1
ATOM 1640 C C . VAL A 1 243 ? 10.178 40.219 25.085 1.00 22.37 222 VAL A C 1
ATOM 1641 O O . VAL A 1 243 ? 10.133 40.910 24.075 1.00 24.32 222 VAL A O 1
ATOM 1645 N N . LEU A 1 244 ? 9.966 40.664 26.334 1.00 26.29 223 LEU A N 1
ATOM 1646 C CA . LEU A 1 244 ? 9.736 42.060 26.695 1.00 27.00 223 LEU A CA 1
ATOM 1647 C C . LEU A 1 244 ? 11.092 42.729 26.895 1.00 25.11 223 LEU A C 1
ATOM 1648 O O . LEU A 1 244 ? 11.975 42.181 27.577 1.00 25.01 223 LEU A O 1
ATOM 1653 N N . LEU A 1 245 ? 11.257 43.867 26.214 1.00 23.49 224 LEU A N 1
ATOM 1654 C CA . LEU A 1 245 ? 12.474 44.663 26.231 1.00 23.00 224 LEU A CA 1
ATOM 1655 C C . LEU A 1 245 ? 12.151 46.034 26.812 1.00 23.13 224 LEU A C 1
ATOM 1656 O O . LEU A 1 245 ? 11.171 46.640 26.403 1.00 22.82 224 LEU A O 1
ATOM 1661 N N . GLU A 1 246 ? 12.987 46.506 27.732 1.00 23.05 225 GLU A N 1
ATOM 1662 C CA . GLU A 1 246 ? 12.824 47.832 28.319 1.00 25.37 225 GLU A CA 1
ATOM 1663 C C . GLU A 1 246 ? 14.207 48.401 28.574 1.00 24.47 225 GLU A C 1
ATOM 1664 O O . GLU A 1 246 ? 15.033 47.736 29.211 1.00 25.72 225 GLU A O 1
ATOM 1670 N N . ASP A 1 247 ? 14.460 49.592 28.032 1.00 26.99 226 ASP A N 1
ATOM 1671 C CA . ASP A 1 247 ? 15.727 50.282 28.219 1.00 29.05 226 ASP A CA 1
ATOM 1672 C C . ASP A 1 247 ? 16.906 49.344 27.930 1.00 28.49 226 ASP A C 1
ATOM 1673 O O . ASP A 1 247 ? 17.888 49.311 28.680 1.00 29.20 226 ASP A O 1
ATOM 1678 N N . GLY A 1 248 ? 16.801 48.593 26.835 1.00 30.62 227 GLY A N 1
ATOM 1679 C CA . GLY A 1 248 ? 17.915 47.814 26.308 1.00 31.29 227 GLY A CA 1
ATOM 1680 C C . GLY A 1 248 ? 18.129 46.480 27.031 1.00 28.36 227 GLY A C 1
ATOM 1681 O O . GLY A 1 248 ? 19.127 45.793 26.805 1.00 29.86 227 GLY A O 1
ATOM 1682 N N . ARG A 1 249 ? 17.176 46.076 27.871 1.00 26.45 228 ARG A N 1
ATOM 1683 C CA . ARG A 1 249 ? 17.305 44.838 28.622 1.00 25.63 228 ARG A CA 1
ATOM 1684 C C . ARG A 1 249 ? 16.046 43.993 28.434 1.00 23.35 228 ARG A C 1
ATOM 1685 O O . ARG A 1 249 ? 14.956 44.535 28.374 1.00 22.37 228 ARG A O 1
ATOM 1693 N N . ALA A 1 250 ? 16.203 42.672 28.452 1.00 21.50 229 ALA A N 1
ATOM 1694 C CA . ALA A 1 250 ? 15.074 41.756 28.510 1.00 22.88 229 ALA A CA 1
ATOM 1695 C C . ALA A 1 250 ? 14.546 41.730 29.935 1.00 22.95 229 ALA A C 1
ATOM 1696 O O . ALA A 1 250 ? 15.275 41.317 30.819 1.00 24.79 229 ALA A O 1
ATOM 1698 N N . THR A 1 251 ? 13.276 42.083 30.138 1.00 23.40 230 THR A N 1
ATOM 1699 C CA . THR A 1 251 ? 12.728 42.201 31.481 1.00 27.22 230 THR A CA 1
ATOM 1700 C C . THR A 1 251 ? 11.799 41.030 31.811 1.00 27.85 230 THR A C 1
ATOM 1701 O O . THR A 1 251 ? 11.451 40.816 32.973 1.00 25.42 230 THR A O 1
ATOM 1705 N N . GLY A 1 252 ? 11.432 40.247 30.800 1.00 26.52 231 GLY A N 1
ATOM 1706 C CA . GLY A 1 252 ? 10.548 39.112 31.020 1.00 27.13 231 GLY A CA 1
ATOM 1707 C C . GLY A 1 252 ? 10.082 38.524 29.699 1.00 23.48 231 GLY A C 1
ATOM 1708 O O . GLY A 1 252 ? 10.664 38.829 28.655 1.00 22.97 231 GLY A O 1
ATOM 1709 N N . VAL A 1 253 ? 9.032 37.695 29.758 1.00 21.65 232 VAL A N 1
ATOM 1710 C CA . VAL A 1 253 ? 8.447 37.114 28.557 1.00 23.06 232 VAL A CA 1
ATOM 1711 C C . VAL A 1 253 ? 6.945 37.251 28.653 1.00 22.47 232 VAL A C 1
ATOM 1712 O O . VAL A 1 253 ? 6.402 37.224 29.755 1.00 26.97 232 VAL A O 1
ATOM 1716 N N . GLU A 1 254 ? 6.304 37.368 27.499 1.00 23.67 233 GLU A N 1
ATOM 1717 C CA . GLU A 1 254 ? 4.865 37.501 27.434 1.00 26.46 233 GLU A CA 1
ATOM 1718 C C . GLU A 1 254 ? 4.269 36.167 27.024 1.00 27.20 233 GLU A C 1
ATOM 1719 O O . GLU A 1 254 ? 4.692 35.594 26.017 1.00 23.95 233 GLU A O 1
ATOM 1725 N N . LEU A 1 255 ? 3.359 35.657 27.868 1.00 25.03 234 LEU A N 1
ATOM 1726 C CA . LEU A 1 255 ? 2.498 34.529 27.560 1.00 24.89 234 LEU A CA 1
ATOM 1727 C C . LEU A 1 255 ? 1.196 35.098 27.001 1.00 29.88 234 LEU A C 1
ATOM 1728 O O . LEU A 1 255 ? 1.056 36.313 26.893 1.00 29.95 234 LEU A O 1
ATOM 1733 N N . ALA A 1 256 ? 0.253 34.228 26.645 1.00 27.87 235 ALA A N 1
ATOM 1734 C CA . ALA A 1 256 ? -1.028 34.688 26.145 1.00 30.99 235 ALA A CA 1
ATOM 1735 C C . ALA A 1 256 ? -1.704 35.569 27.196 1.00 32.55 235 ALA A C 1
ATOM 1736 O O . ALA A 1 256 ? -2.223 36.624 26.880 1.00 36.61 235 ALA A O 1
ATOM 1738 N N . GLY A 1 257 ? -1.716 35.146 28.448 1.00 33.23 236 GLY A N 1
ATOM 1739 C CA . GLY A 1 257 ? -2.577 35.812 29.412 1.00 37.34 236 GLY A CA 1
ATOM 1740 C C . GLY A 1 257 ? -1.819 36.638 30.445 1.00 38.38 236 GLY A C 1
ATOM 1741 O O . GLY A 1 257 ? -2.444 37.358 31.208 1.00 39.44 236 GLY A O 1
ATOM 1742 N N . ARG A 1 258 ? -0.489 36.524 30.508 1.00 37.19 237 ARG A N 1
ATOM 1743 C CA . ARG A 1 258 ? 0.249 37.205 31.558 1.00 33.54 237 ARG A CA 1
ATOM 1744 C C . ARG A 1 258 ? 1.720 37.286 31.181 1.00 33.09 237 ARG A C 1
ATOM 1745 O O . ARG A 1 258 ? 2.137 36.693 30.182 1.00 29.72 237 ARG A O 1
ATOM 1753 N N . THR A 1 259 ? 2.477 37.989 32.028 1.00 26.04 238 THR A N 1
ATOM 1754 C CA . THR A 1 259 ? 3.891 38.194 31.859 1.00 28.63 238 THR A CA 1
ATOM 1755 C C . THR A 1 259 ? 4.627 37.520 32.999 1.00 28.87 238 THR A C 1
ATOM 1756 O O . THR A 1 259 ? 4.171 37.606 34.132 1.00 30.03 238 THR A O 1
ATOM 1760 N N . LEU A 1 260 ? 5.767 36.896 32.697 1.00 26.79 239 LEU A N 1
ATOM 1761 C CA . LEU A 1 260 ? 6.701 36.417 33.704 1.00 26.95 239 LEU A CA 1
ATOM 1762 C C . LEU A 1 260 ? 7.878 37.366 33.704 1.00 28.34 239 LEU A C 1
ATOM 1763 O O . LEU A 1 260 ? 8.387 37.645 32.626 1.00 28.65 239 LEU A O 1
ATOM 1768 N N . THR A 1 261 ? 8.320 37.849 34.871 1.00 25.74 240 THR A N 1
ATOM 1769 C CA . THR A 1 261 ? 9.424 38.802 34.883 1.00 26.97 240 THR A CA 1
ATOM 1770 C C . THR A 1 261 ? 10.684 38.077 35.310 1.00 24.56 240 THR A C 1
ATOM 1771 O O . THR A 1 261 ? 10.643 37.162 36.129 1.00 24.95 240 THR A O 1
ATOM 1775 N N . ALA A 1 262 ? 11.816 38.551 34.789 1.00 27.17 241 ALA A N 1
ATOM 1776 C CA . ALA A 1 262 ? 13.123 38.057 35.181 1.00 26.71 241 ALA A CA 1
ATOM 1777 C C . ALA A 1 262 ? 13.948 39.222 35.720 1.00 30.44 241 ALA A C 1
ATOM 1778 O O . ALA A 1 262 ? 14.168 40.194 35.012 1.00 32.66 241 ALA A O 1
ATOM 1780 N N . ARG A 1 263 ? 14.413 39.115 36.958 1.00 31.07 242 ARG A N 1
ATOM 1781 C CA . ARG A 1 263 ? 15.231 40.169 37.537 1.00 32.94 242 ARG A CA 1
ATOM 1782 C C . ARG A 1 263 ? 16.646 40.051 37.002 1.00 32.20 242 ARG A C 1
ATOM 1783 O O . ARG A 1 263 ? 17.380 41.030 36.980 1.00 33.08 242 ARG A O 1
ATOM 1791 N N . ARG A 1 264 ? 17.056 38.843 36.587 1.00 30.28 243 ARG A N 1
ATOM 1792 C CA . ARG A 1 264 ? 18.426 38.687 36.134 1.00 28.95 243 ARG A CA 1
ATOM 1793 C C . ARG A 1 264 ? 18.508 38.453 34.635 1.00 27.77 243 ARG A C 1
ATOM 1794 O O . ARG A 1 264 ? 19.069 39.298 33.951 1.00 26.43 243 ARG A O 1
ATOM 1802 N N . GLU A 1 265 ? 18.042 37.290 34.138 1.00 26.74 244 GLU A N 1
ATOM 1803 C CA . GLU A 1 265 ? 18.163 37.001 32.711 1.00 25.23 244 GLU A CA 1
ATOM 1804 C C . GLU A 1 265 ? 17.014 36.143 32.179 1.00 22.65 244 GLU A C 1
ATOM 1805 O O . GLU A 1 265 ? 16.422 35.329 32.897 1.00 22.98 244 GLU A O 1
ATOM 1811 N N . VAL A 1 266 ? 16.670 36.413 30.919 1.00 21.45 245 VAL A N 1
ATOM 1812 C CA . VAL A 1 266 ? 15.839 35.534 30.110 1.00 23.02 245 VAL A CA 1
ATOM 1813 C C . VAL A 1 266 ? 16.784 34.713 29.242 1.00 22.79 245 VAL A C 1
ATOM 1814 O O . VAL A 1 266 ? 17.744 35.268 28.676 1.00 21.69 245 VAL A O 1
ATOM 1818 N N . VAL A 1 267 ? 16.523 33.401 29.189 1.00 19.22 246 VAL A N 1
ATOM 1819 C CA . VAL A 1 267 ? 17.322 32.479 28.406 1.00 18.46 246 VAL A CA 1
ATOM 1820 C C . VAL A 1 267 ? 16.361 31.766 27.465 1.00 18.13 246 VAL A C 1
ATOM 1821 O O . VAL A 1 267 ? 15.372 31.153 27.906 1.00 18.62 246 VAL A O 1
ATOM 1825 N N . LEU A 1 268 ? 16.584 31.934 26.167 1.00 17.56 247 LEU A N 1
ATOM 1826 C CA . LEU A 1 268 ? 15.795 31.215 25.171 1.00 18.72 247 LEU A CA 1
ATOM 1827 C C . LEU A 1 268 ? 16.454 29.863 24.913 1.00 16.23 247 LEU A C 1
ATOM 1828 O O . LEU A 1 268 ? 17.607 29.793 24.492 1.00 17.80 247 LEU A O 1
ATOM 1833 N N . SER A 1 269 ? 15.699 28.796 25.178 1.00 16.66 248 SER A N 1
ATOM 1834 C CA . SER A 1 269 ? 16.117 27.437 24.881 1.00 16.44 248 SER A CA 1
ATOM 1835 C C . SER A 1 269 ? 15.019 26.760 24.054 1.00 16.26 248 SER A C 1
ATOM 1836 O O . SER A 1 269 ? 14.734 25.567 24.206 1.00 18.10 248 SER A O 1
ATOM 1839 N N . ALA A 1 270 ? 14.452 27.528 23.122 1.00 15.09 249 ALA A N 1
ATOM 1840 C CA . ALA A 1 270 ? 13.279 27.118 22.376 1.00 15.61 249 ALA A CA 1
ATOM 1841 C C . ALA A 1 270 ? 13.658 26.409 21.073 1.00 16.45 249 ALA A C 1
ATOM 1842 O O . ALA A 1 270 ? 12.788 25.989 20.307 1.00 18.89 249 ALA A O 1
ATOM 1844 N N . GLY A 1 271 ? 14.966 26.227 20.858 1.00 16.74 250 GLY A N 1
ATOM 1845 C CA . GLY A 1 271 ? 15.512 25.448 19.761 1.00 17.36 250 GLY A CA 1
ATOM 1846 C C . GLY A 1 271 ? 15.634 26.270 18.479 1.00 17.23 250 GLY A C 1
ATOM 1847 O O . GLY A 1 271 ? 15.315 27.451 18.445 1.00 19.06 250 GLY A O 1
ATOM 1848 N N . THR A 1 272 ? 16.106 25.610 17.430 1.00 16.72 251 THR A N 1
ATOM 1849 C CA . THR A 1 272 ? 16.503 26.232 16.179 1.00 17.96 251 THR A CA 1
ATOM 1850 C C . THR A 1 272 ? 15.325 26.974 15.541 1.00 17.86 251 THR A C 1
ATOM 1851 O O . THR A 1 272 ? 15.496 28.009 14.903 1.00 17.21 251 THR A O 1
ATOM 1855 N N . VAL A 1 273 ? 14.112 26.444 15.691 1.00 17.33 252 VAL A N 1
ATOM 1856 C CA . VAL A 1 273 ? 12.946 27.155 15.221 1.00 17.14 252 VAL A CA 1
ATOM 1857 C C . VAL A 1 273 ? 12.512 28.224 16.219 1.00 19.08 252 VAL A C 1
ATOM 1858 O O . VAL A 1 273 ? 12.390 29.406 15.863 1.00 17.86 252 VAL A O 1
ATOM 1862 N N . GLY A 1 274 ? 12.159 27.781 17.427 1.00 17.39 253 GLY A N 1
ATOM 1863 C CA . GLY A 1 274 ? 11.471 28.639 18.375 1.00 18.05 253 GLY A CA 1
ATOM 1864 C C . GLY A 1 274 ? 12.335 29.801 18.861 1.00 17.44 253 GLY A C 1
ATOM 1865 O O . GLY A 1 274 ? 11.817 30.899 19.074 1.00 18.79 253 GLY A O 1
ATOM 1866 N N . SER A 1 275 ? 13.640 29.583 19.056 1.00 17.69 254 SER A N 1
ATOM 1867 C CA . SER A 1 275 ? 14.481 30.673 19.550 1.00 18.01 254 SER A CA 1
ATOM 1868 C C . SER A 1 275 ? 14.552 31.805 18.535 1.00 20.04 254 SER A C 1
ATOM 1869 O O . SER A 1 275 ? 14.447 32.991 18.897 1.00 19.98 254 SER A O 1
ATOM 1872 N N . ALA A 1 276 ? 14.719 31.442 17.266 1.00 18.11 255 ALA A N 1
ATOM 1873 C CA . ALA A 1 276 ? 14.830 32.438 16.216 1.00 19.31 255 ALA A CA 1
ATOM 1874 C C . ALA A 1 276 ? 13.491 33.138 16.042 1.00 17.90 255 ALA A C 1
ATOM 1875 O O . ALA A 1 276 ? 13.446 34.355 15.907 1.00 18.78 255 ALA A O 1
ATOM 1877 N N . GLN A 1 277 ? 12.394 32.387 16.133 1.00 17.29 256 GLN A N 1
ATOM 1878 C CA . GLN A 1 277 ? 11.090 32.985 15.920 1.00 18.53 256 GLN A CA 1
ATOM 1879 C C . GLN A 1 277 ? 10.782 33.973 17.048 1.00 19.30 256 GLN A C 1
ATOM 1880 O O . GLN A 1 277 ? 10.268 35.066 16.802 1.00 17.30 256 GLN A O 1
ATOM 1886 N N . LEU A 1 278 ? 11.152 33.607 18.280 1.00 20.56 257 LEU A N 1
ATOM 1887 C CA . LEU A 1 278 ? 10.904 34.466 19.425 1.00 19.13 257 LEU A CA 1
ATOM 1888 C C . LEU A 1 278 ? 11.740 35.733 19.330 1.00 20.67 257 LEU A C 1
ATOM 1889 O O . LEU A 1 278 ? 11.256 36.810 19.699 1.00 21.68 257 LEU A O 1
ATOM 1894 N N . LEU A 1 279 ? 12.987 35.625 18.873 1.00 17.84 258 LEU A N 1
ATOM 1895 C CA . LEU A 1 279 ? 13.772 36.843 18.704 1.00 20.94 258 LEU A CA 1
ATOM 1896 C C . LEU A 1 279 ? 13.072 37.812 17.741 1.00 19.08 258 LEU A C 1
ATOM 1897 O O . LEU A 1 279 ? 12.910 39.000 18.066 1.00 18.72 258 LEU A O 1
ATOM 1902 N N . MET A 1 280 ? 12.682 37.303 16.563 1.00 17.18 259 MET A N 1
ATOM 1903 C CA . MET A 1 280 ? 12.051 38.119 15.538 1.00 19.79 259 MET A CA 1
ATOM 1904 C C . MET A 1 280 ? 10.735 38.719 16.049 1.00 20.22 259 MET A C 1
ATOM 1905 O O . MET A 1 280 ? 10.454 39.905 15.852 1.00 19.37 259 MET A O 1
ATOM 1910 N N . LEU A 1 281 ? 9.955 37.925 16.778 1.00 21.08 260 LEU A N 1
ATOM 1911 C CA . LEU A 1 281 ? 8.692 38.417 17.313 1.00 21.65 260 LEU A CA 1
ATOM 1912 C C . LEU A 1 281 ? 8.930 39.518 18.346 1.00 23.19 260 LEU A C 1
ATOM 1913 O O . LEU A 1 281 ? 8.055 40.329 18.578 1.00 21.66 260 LEU A O 1
ATOM 1918 N N . SER A 1 282 ? 10.123 39.574 18.934 1.00 21.44 261 SER A N 1
ATOM 1919 C CA . SER A 1 282 ? 10.459 40.548 19.953 1.00 22.69 261 SER A CA 1
ATOM 1920 C C . SER A 1 282 ? 11.042 41.816 19.330 1.00 22.89 261 SER A C 1
ATOM 1921 O O . SER A 1 282 ? 11.443 42.743 20.041 1.00 23.58 261 SER A O 1
ATOM 1924 N N . GLY A 1 283 ? 11.144 41.824 17.991 1.00 22.42 262 GLY A N 1
ATOM 1925 C CA . GLY A 1 283 ? 11.762 42.908 17.242 1.00 21.16 262 GLY A CA 1
ATOM 1926 C C . GLY A 1 283 ? 13.283 42.799 17.121 1.00 21.19 262 GLY A C 1
ATOM 1927 O O . GLY A 1 283 ? 13.930 43.780 16.751 1.00 20.64 262 GLY A O 1
ATOM 1928 N N . ILE A 1 284 ? 13.861 41.626 17.433 1.00 18.57 263 ILE A N 1
ATOM 1929 C CA . ILE A 1 284 ? 15.296 41.413 17.393 1.00 18.25 263 ILE A CA 1
ATOM 1930 C C . ILE A 1 284 ? 15.601 40.636 16.115 1.00 21.37 263 ILE A C 1
ATOM 1931 O O . ILE A 1 284 ? 15.146 39.500 15.955 1.00 20.33 263 ILE A O 1
ATOM 1936 N N . GLY A 1 285 ? 16.329 41.283 15.185 1.00 21.79 264 GLY A N 1
ATOM 1937 C CA . GLY A 1 285 ? 16.537 40.703 13.859 1.00 21.39 264 GLY A CA 1
ATOM 1938 C C . GLY A 1 285 ? 16.779 41.774 12.801 1.00 20.51 264 GLY A C 1
ATOM 1939 O O . GLY A 1 285 ? 17.136 42.904 13.119 1.00 19.59 264 GLY A O 1
ATOM 1940 N N . ASP A 1 286 ? 16.530 41.424 11.542 1.00 20.69 265 ASP A N 1
ATOM 1941 C CA . ASP A 1 286 ? 16.754 42.371 10.467 1.00 25.04 265 ASP A CA 1
ATOM 1942 C C . ASP A 1 286 ? 15.539 43.293 10.340 1.00 23.87 265 ASP A C 1
ATOM 1943 O O . ASP A 1 286 ? 14.448 42.866 9.926 1.00 23.05 265 ASP A O 1
ATOM 1948 N N . GLY A 1 287 ? 15.742 44.568 10.668 1.00 22.65 266 GLY A N 1
ATOM 1949 C CA . GLY A 1 287 ? 14.651 45.517 10.825 1.00 22.19 266 GLY A CA 1
ATOM 1950 C C . GLY A 1 287 ? 13.706 45.544 9.630 1.00 21.85 266 GLY A C 1
ATOM 1951 O O . GLY A 1 287 ? 12.486 45.396 9.795 1.00 20.70 266 GLY A O 1
ATOM 1952 N N . PRO A 1 288 ? 14.238 45.650 8.391 1.00 23.06 267 PRO A N 1
ATOM 1953 C CA . PRO A 1 288 ? 13.399 45.691 7.192 1.00 24.28 267 PRO A CA 1
ATOM 1954 C C . PRO A 1 288 ? 12.508 44.465 7.017 1.00 21.17 267 PRO A C 1
ATOM 1955 O O . PRO A 1 288 ? 11.361 44.563 6.591 1.00 22.09 267 PRO A O 1
ATOM 1959 N N . GLN A 1 289 ? 13.053 43.290 7.324 1.00 20.97 268 GLN A N 1
ATOM 1960 C CA . GLN A 1 289 ? 12.265 42.064 7.198 1.00 24.28 268 GLN A CA 1
ATOM 1961 C C . GLN A 1 289 ? 11.183 42.007 8.267 1.00 21.19 268 GLN A C 1
ATOM 1962 O O . GLN A 1 289 ? 10.057 41.595 7.991 1.00 23.00 268 GLN A O 1
ATOM 1968 N N . LEU A 1 290 ? 11.538 42.385 9.495 1.00 21.78 269 LEU A N 1
ATOM 1969 C CA . LEU A 1 290 ? 10.556 42.431 10.567 1.00 22.54 269 LEU A CA 1
ATOM 1970 C C . LEU A 1 290 ? 9.443 43.424 10.239 1.00 23.02 269 LEU A C 1
ATOM 1971 O O . LEU A 1 290 ? 8.260 43.137 10.443 1.00 21.94 269 LEU A O 1
ATOM 1976 N N . ARG A 1 291 ? 9.816 44.589 9.685 1.00 24.21 270 ARG A N 1
ATOM 1977 C CA . ARG A 1 291 ? 8.825 45.582 9.297 1.00 26.21 270 ARG A CA 1
ATOM 1978 C C . ARG A 1 291 ? 7.879 44.953 8.280 1.00 23.48 270 ARG A C 1
ATOM 1979 O O . ARG A 1 291 ? 6.679 45.124 8.368 1.00 25.22 270 ARG A O 1
ATOM 1987 N N . ALA A 1 292 ? 8.423 44.236 7.305 1.00 26.97 271 ALA A N 1
ATOM 1988 C CA . ALA A 1 292 ? 7.604 43.600 6.294 1.00 26.55 271 ALA A CA 1
ATOM 1989 C C . ALA A 1 292 ? 6.702 42.522 6.888 1.00 28.42 271 ALA A C 1
ATOM 1990 O O . ALA A 1 292 ? 5.664 42.277 6.312 1.00 29.76 271 ALA A O 1
ATOM 1992 N N . ALA A 1 293 ? 7.067 41.892 8.014 1.00 26.45 272 ALA A N 1
ATOM 1993 C CA . ALA A 1 293 ? 6.221 40.885 8.657 1.00 25.80 272 ALA A CA 1
ATOM 1994 C C . ALA A 1 293 ? 5.228 41.493 9.640 1.00 27.36 272 ALA A C 1
ATOM 1995 O O . ALA A 1 293 ? 4.493 40.768 10.325 1.00 29.49 272 ALA A O 1
ATOM 1997 N N . GLY A 1 294 ? 5.231 42.821 9.741 1.00 26.94 273 GLY A N 1
ATOM 1998 C CA . GLY A 1 294 ? 4.324 43.502 10.630 1.00 25.59 273 GLY A CA 1
ATOM 1999 C C . GLY A 1 294 ? 4.837 43.623 12.064 1.00 25.04 273 GLY A C 1
ATOM 2000 O O . GLY A 1 294 ? 4.040 43.889 12.956 1.00 26.65 273 GLY A O 1
ATOM 2001 N N . VAL A 1 295 ? 6.140 43.474 12.302 1.00 22.73 274 VAL A N 1
ATOM 2002 C CA . VAL A 1 295 ? 6.693 43.583 13.638 1.00 24.23 274 VAL A CA 1
ATOM 2003 C C . VAL A 1 295 ? 7.537 44.847 13.731 1.00 25.97 274 VAL A C 1
ATOM 2004 O O . VAL A 1 295 ? 8.331 45.106 12.841 1.00 28.22 274 VAL A O 1
ATOM 2008 N N . GLU A 1 296 ? 7.442 45.562 14.853 1.00 25.87 275 GLU A N 1
ATOM 2009 C CA . GLU A 1 296 ? 8.227 46.761 15.097 1.00 27.27 275 GLU A CA 1
ATOM 2010 C C . GLU A 1 296 ? 9.677 46.389 15.415 1.00 27.10 275 GLU A C 1
ATOM 2011 O O . GLU A 1 296 ? 9.957 45.676 16.360 1.00 27.33 275 GLU A O 1
ATOM 2017 N N . PRO A 1 297 ? 10.673 46.861 14.637 1.00 28.64 276 PRO A N 1
ATOM 2018 C CA . PRO A 1 297 ? 12.072 46.582 14.941 1.00 25.16 276 PRO A CA 1
ATOM 2019 C C . PRO A 1 297 ? 12.479 47.209 16.262 1.00 28.60 276 PRO A C 1
ATOM 2020 O O . PRO A 1 297 ? 12.090 48.336 16.566 1.00 27.27 276 PRO A O 1
ATOM 2024 N N . ARG A 1 298 ? 13.282 46.484 17.046 1.00 24.94 277 ARG A N 1
ATOM 2025 C CA . ARG A 1 298 ? 13.793 47.020 18.300 1.00 25.10 277 ARG A CA 1
ATOM 2026 C C . ARG A 1 298 ? 15.312 46.938 18.325 1.00 26.76 277 ARG A C 1
ATOM 2027 O O . ARG A 1 298 ? 15.958 47.854 18.802 1.00 25.56 277 ARG A O 1
ATOM 2035 N N . VAL A 1 299 ? 15.877 45.832 17.825 1.00 24.42 278 VAL A N 1
ATOM 2036 C CA . VAL A 1 299 ? 17.311 45.637 17.823 1.00 24.84 278 VAL A CA 1
ATOM 2037 C C . VAL A 1 299 ? 17.719 45.075 16.463 1.00 25.55 278 VAL A C 1
ATOM 2038 O O . VAL A 1 299 ? 17.262 44.016 16.060 1.00 22.46 278 VAL A O 1
ATOM 2042 N N . GLN A 1 300 ? 18.589 45.811 15.766 1.00 24.21 279 GLN A N 1
ATOM 2043 C CA . GLN A 1 300 ? 19.110 45.379 14.487 1.00 24.48 279 GLN A CA 1
ATOM 2044 C C . GLN A 1 300 ? 20.127 44.262 14.712 1.00 22.36 279 GLN A C 1
ATOM 2045 O O . GLN A 1 300 ? 21.183 44.471 15.271 1.00 24.25 279 GLN A O 1
ATOM 2051 N N . LEU A 1 301 ? 19.806 43.066 14.230 1.00 20.20 280 LEU A N 1
ATOM 2052 C CA . LEU A 1 301 ? 20.640 41.900 14.447 1.00 20.55 280 LEU A CA 1
ATOM 2053 C C . LEU A 1 301 ? 20.373 40.978 13.270 1.00 19.20 280 LEU A C 1
ATOM 2054 O O . LEU A 1 301 ? 19.533 40.076 13.327 1.00 20.58 280 LEU A O 1
ATOM 2059 N N . PRO A 1 302 ? 20.995 41.229 12.107 1.00 20.33 281 PRO A N 1
ATOM 2060 C CA . PRO A 1 302 ? 20.480 40.611 10.888 1.00 22.07 281 PRO A CA 1
ATOM 2061 C C . PRO A 1 302 ? 20.668 39.101 10.799 1.00 19.92 281 PRO A C 1
ATOM 2062 O O . PRO A 1 302 ? 20.059 38.463 9.956 1.00 22.42 281 PRO A O 1
ATOM 2066 N N . GLY A 1 303 ? 21.521 38.538 11.650 1.00 21.36 282 GLY A N 1
ATOM 2067 C CA . GLY A 1 303 ? 21.808 37.119 11.600 1.00 21.03 282 GLY A CA 1
ATOM 2068 C C . GLY A 1 303 ? 20.677 36.239 12.134 1.00 21.23 282 GLY A C 1
ATOM 2069 O O . GLY A 1 303 ? 20.719 35.028 11.949 1.00 19.93 282 GLY A O 1
ATOM 2070 N N . VAL A 1 304 ? 19.638 36.830 12.750 1.00 20.19 283 VAL A N 1
ATOM 2071 C CA . VAL A 1 304 ? 18.595 36.022 13.363 1.00 19.18 283 VAL A CA 1
ATOM 2072 C C . VAL A 1 304 ? 17.810 35.269 12.278 1.00 19.11 283 VAL A C 1
ATOM 2073 O O . VAL A 1 304 ? 17.249 35.875 11.371 1.00 18.16 283 VAL A O 1
ATOM 2077 N N . GLY A 1 305 ? 17.743 33.930 12.390 1.00 18.65 284 GLY A N 1
ATOM 2078 C CA . GLY A 1 305 ? 17.046 33.114 11.424 1.00 18.81 284 GLY A CA 1
ATOM 2079 C C . GLY A 1 305 ? 17.936 32.707 10.251 1.00 20.48 284 GLY A C 1
ATOM 2080 O O . GLY A 1 305 ? 17.467 31.957 9.408 1.00 21.90 284 GLY A O 1
ATOM 2081 N N . ARG A 1 306 ? 19.180 33.222 10.177 1.00 21.12 285 ARG A N 1
ATOM 2082 C CA . ARG A 1 306 ? 20.064 32.938 9.069 1.00 20.41 285 ARG A CA 1
ATOM 2083 C C . ARG A 1 306 ? 20.989 31.786 9.449 1.00 20.13 285 ARG A C 1
ATOM 2084 O O . ARG A 1 306 ? 20.941 31.314 10.586 1.00 17.68 285 ARG A O 1
ATOM 2092 N N . ASN A 1 307 ? 21.787 31.312 8.465 1.00 19.52 286 ASN A N 1
ATOM 2093 C CA . ASN A 1 307 ? 22.795 30.286 8.702 1.00 19.67 286 ASN A CA 1
ATOM 2094 C C . ASN A 1 307 ? 22.153 28.939 9.103 1.00 19.10 286 ASN A C 1
ATOM 2095 O O . ASN A 1 307 ? 22.813 28.088 9.709 1.00 18.86 286 ASN A O 1
ATOM 2100 N N . LEU A 1 308 ? 20.893 28.718 8.722 1.00 18.91 287 LEU A N 1
ATOM 2101 C CA . LEU A 1 308 ? 20.223 27.456 8.984 1.00 20.61 287 LEU A CA 1
ATOM 2102 C C . LEU A 1 308 ? 20.963 26.331 8.265 1.00 19.64 287 LEU A C 1
ATOM 2103 O O . LEU A 1 308 ? 21.137 26.394 7.050 1.00 19.43 287 LEU A O 1
ATOM 2108 N N . GLN A 1 309 ? 21.319 25.293 9.019 1.00 16.88 288 GLN A N 1
ATOM 2109 C CA . GLN A 1 309 ? 21.899 24.078 8.464 1.00 18.88 288 GLN A CA 1
ATOM 2110 C C . GLN A 1 309 ? 21.206 22.857 9.055 1.00 18.49 288 GLN A C 1
ATOM 2111 O O . GLN A 1 309 ? 20.706 22.918 10.174 1.00 16.16 288 GLN A O 1
ATOM 2117 N N . ASP A 1 310 ? 21.259 21.751 8.304 1.00 17.26 289 ASP A N 1
ATOM 2118 C CA . ASP A 1 310 ? 20.613 20.502 8.671 1.00 17.48 289 ASP A CA 1
ATOM 2119 C C . ASP A 1 310 ? 21.283 19.342 7.937 1.00 18.31 289 ASP A C 1
ATOM 2120 O O . ASP A 1 310 ? 21.838 19.487 6.837 1.00 21.72 289 ASP A O 1
ATOM 2125 N N . HIS A 1 311 ? 21.231 18.158 8.554 1.00 17.94 290 HIS A N 1
ATOM 2126 C CA . HIS A 1 311 ? 21.625 16.958 7.844 1.00 18.04 290 HIS A CA 1
ATOM 2127 C C . HIS A 1 311 ? 20.461 16.533 6.954 1.00 22.13 290 HIS A C 1
ATOM 2128 O O . HIS A 1 311 ? 19.287 16.669 7.342 1.00 25.66 290 HIS A O 1
ATOM 2135 N N . VAL A 1 312 ? 20.818 15.965 5.803 1.00 21.13 291 VAL A N 1
ATOM 2136 C CA . VAL A 1 312 ? 19.874 15.393 4.863 1.00 25.80 291 VAL A CA 1
ATOM 2137 C C . VAL A 1 312 ? 20.317 13.956 4.615 1.00 23.66 291 VAL A C 1
ATOM 2138 O O . VAL A 1 312 ? 21.518 13.660 4.623 1.00 21.30 291 VAL A O 1
ATOM 2142 N N . ALA A 1 313 ? 19.324 13.071 4.458 1.00 21.82 292 ALA A N 1
ATOM 2143 C CA . ALA A 1 313 ? 19.565 11.646 4.284 1.00 22.60 292 ALA A CA 1
ATOM 2144 C C . ALA A 1 313 ? 18.738 11.127 3.110 1.00 20.99 292 ALA A C 1
ATOM 2145 O O . ALA A 1 313 ? 17.653 11.630 2.870 1.00 20.98 292 ALA A O 1
ATOM 2147 N N . VAL A 1 314 ? 19.271 10.104 2.451 1.00 21.61 293 VAL A N 1
ATOM 2148 C CA . VAL A 1 314 ? 18.597 9.282 1.452 1.00 20.91 293 VAL A CA 1
ATOM 2149 C C . VAL A 1 314 ? 18.563 7.836 1.948 1.00 19.82 293 VAL A C 1
ATOM 2150 O O . VAL A 1 314 ? 19.607 7.254 2.251 1.00 20.95 293 VAL A O 1
ATOM 2154 N N . ASP A 1 315 ? 17.360 7.253 2.029 1.00 20.21 294 ASP A N 1
ATOM 2155 C CA . ASP A 1 315 ? 17.210 5.886 2.504 1.00 22.09 294 ASP A CA 1
ATOM 2156 C C . ASP A 1 315 ? 17.305 4.894 1.335 1.00 20.71 294 ASP A C 1
ATOM 2157 O O . ASP A 1 315 ? 16.468 4.910 0.437 1.00 20.58 294 ASP A O 1
ATOM 2162 N N . VAL A 1 316 ? 18.314 4.021 1.399 1.00 19.47 295 VAL A N 1
ATOM 2163 C CA . VAL A 1 316 ? 18.503 2.906 0.473 1.00 18.59 295 VAL A CA 1
ATOM 2164 C C . VAL A 1 316 ? 17.825 1.708 1.132 1.00 18.68 295 VAL A C 1
ATOM 2165 O O . VAL A 1 316 ? 18.274 1.245 2.187 1.00 19.99 295 VAL A O 1
ATOM 2169 N N . MET A 1 317 ? 16.688 1.314 0.562 1.00 18.67 296 MET A N 1
ATOM 2170 C CA . MET A 1 317 ? 15.803 0.313 1.122 1.00 20.01 296 MET A CA 1
ATOM 2171 C C . MET A 1 317 ? 15.807 -0.932 0.235 1.00 21.01 296 MET A C 1
ATOM 2172 O O . MET A 1 317 ? 15.557 -0.825 -0.961 1.00 23.09 296 MET A O 1
ATOM 2177 N N . MET A 1 318 ? 16.023 -2.105 0.846 1.00 21.83 297 MET A N 1
ATOM 2178 C CA . MET A 1 318 ? 16.043 -3.376 0.131 1.00 20.05 297 MET A CA 1
ATOM 2179 C C . MET A 1 318 ? 15.013 -4.307 0.759 1.00 22.53 297 MET A C 1
ATOM 2180 O O . MET A 1 318 ? 14.764 -4.251 1.965 1.00 20.01 297 MET A O 1
ATOM 2185 N N . ARG A 1 319 ? 14.370 -5.131 -0.082 1.00 22.57 298 ARG A N 1
ATOM 2186 C CA . ARG A 1 319 ? 13.474 -6.165 0.407 1.00 24.55 298 ARG A CA 1
ATOM 2187 C C . ARG A 1 319 ? 14.272 -7.247 1.135 1.00 22.21 298 ARG A C 1
ATOM 2188 O O . ARG A 1 319 ? 15.283 -7.708 0.627 1.00 24.54 298 ARG A O 1
ATOM 2196 N N . ALA A 1 320 ? 13.787 -7.693 2.297 1.00 21.91 299 ALA A N 1
ATOM 2197 C CA . ALA A 1 320 ? 14.476 -8.679 3.119 1.00 23.28 299 ALA A CA 1
ATOM 2198 C C . ALA A 1 320 ? 14.092 -10.114 2.718 1.00 24.46 299 ALA A C 1
ATOM 2199 O O . ALA A 1 320 ? 12.956 -10.375 2.302 1.00 22.38 299 ALA A O 1
ATOM 2201 N N . THR A 1 321 ? 15.023 -11.047 2.922 1.00 24.66 300 THR A N 1
ATOM 2202 C CA . THR A 1 321 ? 14.787 -12.465 2.679 1.00 28.62 300 THR A CA 1
ATOM 2203 C C . THR A 1 321 ? 14.662 -13.188 4.007 1.00 33.40 300 THR A C 1
ATOM 2204 O O . THR A 1 321 ? 14.577 -14.414 4.042 1.00 32.22 300 THR A O 1
ATOM 2208 N N . VAL A 1 322 ? 14.793 -12.426 5.089 1.00 30.76 301 VAL A N 1
ATOM 2209 C CA . VAL A 1 322 ? 14.743 -12.970 6.429 1.00 30.37 301 VAL A CA 1
ATOM 2210 C C . VAL A 1 322 ? 13.652 -12.231 7.184 1.00 29.42 301 VAL A C 1
ATOM 2211 O O . VAL A 1 322 ? 13.101 -11.241 6.680 1.00 28.40 301 VAL A O 1
ATOM 2215 N N . ALA A 1 323 ? 13.324 -12.782 8.358 1.00 27.78 302 ALA A N 1
ATOM 2216 C CA . ALA A 1 323 ? 12.395 -12.161 9.299 1.00 29.18 302 ALA A CA 1
ATOM 2217 C C . ALA A 1 323 ? 12.875 -10.749 9.635 1.00 27.14 302 ALA A C 1
ATOM 2218 O O . ALA A 1 323 ? 14.065 -10.523 9.869 1.00 25.21 302 ALA A O 1
ATOM 2220 N N . VAL A 1 324 ? 11.920 -9.819 9.715 1.00 26.83 303 VAL A N 1
ATOM 2221 C CA . VAL A 1 324 ? 12.170 -8.439 10.080 1.00 25.90 303 VAL A CA 1
ATOM 2222 C C . VAL A 1 324 ? 11.268 -8.122 11.272 1.00 24.28 303 VAL A C 1
ATOM 2223 O O . VAL A 1 324 ? 10.182 -7.583 11.092 1.00 22.00 303 VAL A O 1
ATOM 2227 N N . PRO A 1 325 ? 11.691 -8.447 12.515 1.00 23.68 304 PRO A N 1
ATOM 2228 C CA . PRO A 1 325 ? 10.892 -8.149 13.710 1.00 26.51 304 PRO A CA 1
ATOM 2229 C C . PRO A 1 325 ? 10.448 -6.700 13.869 1.00 25.51 304 PRO A C 1
ATOM 2230 O O . PRO A 1 325 ? 9.352 -6.441 14.370 1.00 25.03 304 PRO A O 1
ATOM 2234 N N . LEU A 1 326 ? 11.270 -5.746 13.395 1.00 22.14 305 LEU A N 1
ATOM 2235 C CA . LEU A 1 326 ? 10.937 -4.339 13.599 1.00 23.35 305 LEU A CA 1
ATOM 2236 C C . LEU A 1 326 ? 9.869 -3.836 12.623 1.00 23.08 305 LEU A C 1
ATOM 2237 O O . LEU A 1 326 ? 9.435 -2.692 12.721 1.00 23.35 305 LEU A O 1
ATOM 2242 N N . ALA A 1 327 ? 9.468 -4.653 11.654 1.00 23.21 306 ALA A N 1
ATOM 2243 C CA . ALA A 1 327 ? 8.394 -4.292 10.756 1.00 24.65 306 ALA A CA 1
ATOM 2244 C C . ALA A 1 327 ? 7.057 -4.298 11.504 1.00 25.71 306 ALA A C 1
ATOM 2245 O O . ALA A 1 327 ? 6.146 -3.591 11.104 1.00 26.96 306 ALA A O 1
ATOM 2247 N N . ASP A 1 328 ? 6.943 -5.107 12.563 1.00 24.78 307 ASP A N 1
ATOM 2248 C CA . ASP A 1 328 ? 5.709 -5.217 13.349 1.00 28.78 307 ASP A CA 1
ATOM 2249 C C . ASP A 1 328 ? 6.098 -5.506 14.798 1.00 25.02 307 ASP A C 1
ATOM 2250 O O . ASP A 1 328 ? 5.966 -6.642 15.242 1.00 28.17 307 ASP A O 1
ATOM 2255 N N . PRO A 1 329 ? 6.716 -4.558 15.540 1.00 23.79 308 PRO A N 1
ATOM 2256 C CA . PRO A 1 329 ? 7.263 -4.867 16.863 1.00 25.75 308 PRO A CA 1
ATOM 2257 C C . PRO A 1 329 ? 6.244 -4.970 18.002 1.00 23.60 308 PRO A C 1
ATOM 2258 O O . PRO A 1 329 ? 6.520 -5.596 19.026 1.00 23.18 308 PRO A O 1
ATOM 2262 N N . ASP A 1 330 ? 5.083 -4.363 17.823 1.00 20.50 309 ASP A N 1
ATOM 2263 C CA . ASP A 1 330 ? 4.161 -4.209 18.928 1.00 21.98 309 ASP A CA 1
ATOM 2264 C C . ASP A 1 330 ? 3.161 -5.367 18.892 1.00 20.51 309 ASP A C 1
ATOM 2265 O O . ASP A 1 330 ? 2.056 -5.228 18.355 1.00 22.71 309 ASP A O 1
ATOM 2270 N N . THR A 1 331 ? 3.567 -6.510 19.443 1.00 18.29 310 THR A N 1
ATOM 2271 C CA . THR A 1 331 ? 2.787 -7.750 19.406 1.00 18.60 310 THR A CA 1
ATOM 2272 C C . THR A 1 331 ? 2.648 -8.238 20.837 1.00 19.84 310 THR A C 1
ATOM 2273 O O . THR A 1 331 ? 3.413 -7.848 21.700 1.00 20.01 310 THR A O 1
ATOM 2277 N N . PRO A 1 332 ? 1.686 -9.124 21.157 1.00 20.05 311 PRO A N 1
ATOM 2278 C CA . PRO A 1 332 ? 1.614 -9.645 22.516 1.00 18.97 311 PRO A CA 1
ATOM 2279 C C . PRO A 1 332 ? 2.927 -10.213 23.059 1.00 18.88 311 PRO A C 1
ATOM 2280 O O . PRO A 1 332 ? 3.302 -9.943 24.205 1.00 16.10 311 PRO A O 1
ATOM 2284 N N . ALA A 1 333 ? 3.594 -11.024 22.236 1.00 19.92 312 ALA A N 1
ATOM 2285 C CA . ALA A 1 333 ? 4.834 -11.674 22.649 1.00 24.75 312 ALA A CA 1
ATOM 2286 C C . ALA A 1 333 ? 5.923 -10.652 22.994 1.00 20.95 312 ALA A C 1
ATOM 2287 O O . ALA A 1 333 ? 6.607 -10.785 24.002 1.00 21.19 312 ALA A O 1
ATOM 2289 N N . ASN A 1 334 ? 6.098 -9.638 22.140 1.00 19.92 313 ASN A N 1
ATOM 2290 C CA . ASN A 1 334 ? 7.078 -8.581 22.370 1.00 18.44 313 ASN A CA 1
ATOM 2291 C C . ASN A 1 334 ? 6.674 -7.719 23.563 1.00 18.94 313 ASN A C 1
ATOM 2292 O O . ASN A 1 334 ? 7.548 -7.278 24.313 1.00 20.71 313 ASN A O 1
ATOM 2297 N N . ARG A 1 335 ? 5.367 -7.499 23.788 1.00 17.38 314 ARG A N 1
ATOM 2298 C CA . ARG A 1 335 ? 4.947 -6.712 24.939 1.00 18.03 314 ARG A CA 1
ATOM 2299 C C . ARG A 1 335 ? 5.262 -7.479 26.230 1.00 18.42 314 ARG A C 1
ATOM 2300 O O . ARG A 1 335 ? 5.687 -6.891 27.207 1.00 20.92 314 ARG A O 1
ATOM 2308 N N . GLU A 1 336 ? 5.128 -8.801 26.220 1.00 20.29 315 GLU A N 1
ATOM 2309 C CA . GLU A 1 336 ? 5.364 -9.609 27.408 1.00 22.64 315 GLU A CA 1
ATOM 2310 C C . GLU A 1 336 ? 6.859 -9.643 27.730 1.00 20.80 315 GLU A C 1
ATOM 2311 O O . GLU A 1 336 ? 7.268 -9.443 28.869 1.00 20.21 315 GLU A O 1
ATOM 2317 N N . LEU A 1 337 ? 7.681 -9.796 26.703 1.00 20.26 316 LEU A N 1
ATOM 2318 C CA . LEU A 1 337 ? 9.124 -9.749 26.895 1.00 21.58 316 LEU A CA 1
ATOM 2319 C C . LEU A 1 337 ? 9.591 -8.365 27.359 1.00 22.06 316 LEU A C 1
ATOM 2320 O O . LEU A 1 337 ? 10.436 -8.278 28.257 1.00 23.03 316 LEU A O 1
ATOM 2325 N N . TYR A 1 338 ? 9.004 -7.292 26.801 1.00 20.59 317 TYR A N 1
ATOM 2326 C CA . TYR A 1 338 ? 9.373 -5.935 27.196 1.00 21.20 317 TYR A CA 1
ATOM 2327 C C . TYR A 1 338 ? 9.008 -5.671 28.662 1.00 22.38 317 TYR A C 1
ATOM 2328 O O . TYR A 1 338 ? 9.762 -5.039 29.412 1.00 19.79 317 TYR A O 1
ATOM 2337 N N . GLU A 1 339 ? 7.796 -6.080 29.053 1.00 24.84 318 GLU A N 1
ATOM 2338 C CA . GLU A 1 339 ? 7.323 -5.885 30.414 1.00 26.08 318 GLU A CA 1
ATOM 2339 C C . GLU A 1 339 ? 8.191 -6.658 31.403 1.00 24.81 318 GLU A C 1
ATOM 2340 O O . GLU A 1 339 ? 8.502 -6.145 32.463 1.00 25.43 318 GLU A O 1
ATOM 2346 N N . ARG A 1 340 ? 8.539 -7.903 31.067 1.00 24.34 319 ARG A N 1
ATOM 2347 C CA . ARG A 1 340 ? 9.230 -8.782 31.991 1.00 25.20 319 ARG A CA 1
ATOM 2348 C C . ARG A 1 340 ? 10.722 -8.467 32.039 1.00 25.16 319 ARG A C 1
ATOM 2349 O O . ARG A 1 340 ? 11.317 -8.554 33.098 1.00 25.94 319 ARG A O 1
ATOM 2357 N N . GLU A 1 341 ? 11.337 -8.178 30.898 1.00 24.90 320 GLU A N 1
ATOM 2358 C CA . GLU A 1 341 ? 12.788 -8.099 30.806 1.00 26.48 320 GLU A CA 1
ATOM 2359 C C . GLU A 1 341 ? 13.269 -6.791 30.174 1.00 22.77 320 GLU A C 1
ATOM 2360 O O . GLU A 1 341 ? 14.468 -6.563 30.101 1.00 22.31 320 GLU A O 1
ATOM 2366 N N . ARG A 1 342 ? 12.367 -5.936 29.691 1.00 24.40 321 ARG A N 1
ATOM 2367 C CA . ARG A 1 342 ? 12.779 -4.763 28.927 1.00 23.50 321 ARG A CA 1
ATOM 2368 C C . ARG A 1 342 ? 13.704 -5.162 27.794 1.00 23.20 321 ARG A C 1
ATOM 2369 O O . ARG A 1 342 ? 14.727 -4.519 27.543 1.00 26.45 321 ARG A O 1
ATOM 2377 N N . ARG A 1 343 ? 13.372 -6.263 27.119 1.00 21.96 322 ARG A N 1
ATOM 2378 C CA . ARG A 1 343 ? 14.150 -6.678 25.966 1.00 22.79 322 ARG A CA 1
ATOM 2379 C C . ARG A 1 343 ? 13.226 -6.889 24.781 1.00 20.66 322 ARG A C 1
ATOM 2380 O O . ARG A 1 343 ? 12.006 -6.709 24.886 1.00 24.10 322 ARG A O 1
ATOM 2388 N N . GLY A 1 344 ? 13.824 -7.355 23.688 1.00 19.16 323 GLY A N 1
ATOM 2389 C CA . GLY A 1 344 ? 13.113 -7.656 22.453 1.00 19.08 323 GLY A CA 1
ATOM 2390 C C . GLY A 1 344 ? 12.920 -6.408 21.610 1.00 18.71 323 GLY A C 1
ATOM 2391 O O . GLY A 1 344 ? 13.417 -5.340 21.974 1.00 19.63 323 GLY A O 1
ATOM 2392 N N . PRO A 1 345 ? 12.205 -6.524 20.473 1.00 19.61 324 PRO A N 1
ATOM 2393 C CA . PRO A 1 345 ? 12.066 -5.437 19.513 1.00 21.89 324 PRO A CA 1
ATOM 2394 C C . PRO A 1 345 ? 11.628 -4.089 20.082 1.00 21.82 324 PRO A C 1
ATOM 2395 O O . PRO A 1 345 ? 12.076 -3.060 19.581 1.00 19.86 324 PRO A O 1
ATOM 2399 N N . LEU A 1 346 ? 10.799 -4.080 21.144 1.00 21.46 325 LEU A N 1
ATOM 2400 C CA . LEU A 1 346 ? 10.266 -2.809 21.633 1.00 21.80 325 LEU A CA 1
ATOM 2401 C C . LEU A 1 346 ? 11.368 -1.967 22.295 1.00 18.75 325 LEU A C 1
ATOM 2402 O O . LEU A 1 346 ? 11.263 -0.742 22.360 1.00 18.06 325 LEU A O 1
ATOM 2407 N N . SER A 1 347 ? 12.471 -2.605 22.718 1.00 18.70 326 SER A N 1
ATOM 2408 C CA . SER A 1 347 ? 13.626 -1.921 23.271 1.00 19.22 326 SER A CA 1
ATOM 2409 C C . SER A 1 347 ? 14.518 -1.295 22.200 1.00 18.41 326 SER A C 1
ATOM 2410 O O . SER A 1 347 ? 15.411 -0.536 22.563 1.00 21.14 326 SER A O 1
ATOM 2413 N N . SER A 1 348 ? 14.282 -1.593 20.918 1.00 17.70 327 SER A N 1
ATOM 2414 C CA . SER A 1 348 ? 15.086 -1.036 19.847 1.00 18.61 327 SER A CA 1
ATOM 2415 C C . SER A 1 348 ? 14.670 0.402 19.553 1.00 19.06 327 SER A C 1
ATOM 2416 O O . SER A 1 348 ? 13.489 0.712 19.509 1.00 20.14 327 SER A O 1
ATOM 2419 N N . ASN A 1 349 ? 15.656 1.267 19.273 1.00 18.69 328 ASN A N 1
ATOM 2420 C CA . ASN A 1 349 ? 15.421 2.610 18.754 1.00 19.78 328 ASN A CA 1
ATOM 2421 C C . ASN A 1 349 ? 15.310 2.610 17.228 1.00 18.39 328 ASN A C 1
ATOM 2422 O O . ASN A 1 349 ? 15.207 3.691 16.628 1.00 21.30 328 ASN A O 1
ATOM 2427 N N . ILE A 1 350 ? 15.410 1.417 16.613 1.00 17.55 329 ILE A N 1
ATOM 2428 C CA . ILE A 1 350 ? 15.303 1.181 15.177 1.00 19.20 329 ILE A CA 1
ATOM 2429 C C . ILE A 1 350 ? 16.623 1.477 14.466 1.00 20.49 329 ILE A C 1
ATOM 2430 O O . ILE A 1 350 ? 17.076 0.644 13.690 1.00 21.94 329 ILE A O 1
ATOM 2435 N N . ALA A 1 351 ? 17.216 2.652 14.713 1.00 19.08 330 ALA A N 1
ATOM 2436 C CA . ALA A 1 351 ? 18.488 3.039 14.118 1.00 20.05 330 ALA A CA 1
ATOM 2437 C C . ALA A 1 351 ? 19.657 2.462 14.920 1.00 19.54 330 ALA A C 1
ATOM 2438 O O . ALA A 1 351 ? 20.277 3.155 15.727 1.00 17.98 330 ALA A O 1
ATOM 2440 N N . GLU A 1 352 ? 19.944 1.170 14.694 1.00 18.20 331 GLU A N 1
ATOM 2441 C CA . GLU A 1 352 ? 20.726 0.375 15.635 1.00 19.47 331 GLU A CA 1
ATOM 2442 C C . GLU A 1 352 ? 22.243 0.476 15.434 1.00 19.00 331 GLU A C 1
ATOM 2443 O O . GLU A 1 352 ? 22.980 0.125 16.347 1.00 16.85 331 GLU A O 1
ATOM 2449 N N . ALA A 1 353 ? 22.720 0.894 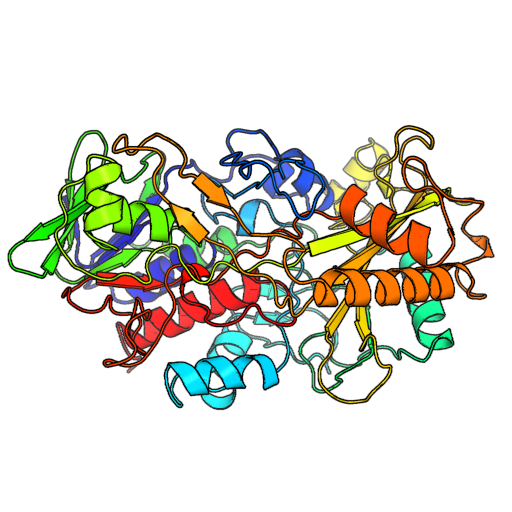14.252 1.00 18.46 332 ALA A N 1
ATOM 2450 C CA . ALA A 1 353 ? 24.159 0.994 14.026 1.00 19.46 332 ALA A CA 1
ATOM 2451 C C . ALA A 1 353 ? 24.472 2.176 13.120 1.00 19.84 332 ALA A C 1
ATOM 2452 O O . ALA A 1 353 ? 23.603 2.635 12.384 1.00 17.58 332 ALA A O 1
ATOM 2454 N N . VAL A 1 354 ? 25.729 2.653 13.173 1.00 19.65 333 VAL A N 1
ATOM 2455 C CA . VAL A 1 354 ? 26.155 3.797 12.384 1.00 19.96 333 VAL A CA 1
ATOM 2456 C C . VAL A 1 354 ? 27.524 3.499 11.769 1.00 20.88 333 VAL A C 1
ATOM 2457 O O . VAL A 1 354 ? 28.272 2.676 12.287 1.00 20.36 333 VAL A O 1
ATOM 2461 N N . ALA A 1 355 ? 27.830 4.166 10.660 1.00 21.63 334 ALA A N 1
ATOM 2462 C CA . ALA A 1 355 ? 29.165 4.100 10.071 1.00 22.63 334 ALA A CA 1
ATOM 2463 C C . ALA A 1 355 ? 29.543 5.486 9.563 1.00 21.54 334 ALA A C 1
ATOM 2464 O O . ALA A 1 355 ? 28.673 6.283 9.203 1.00 21.81 334 ALA A O 1
ATOM 2466 N N . PHE A 1 356 ? 30.847 5.767 9.559 1.00 20.60 335 PHE A N 1
ATOM 2467 C CA . PHE A 1 356 ? 31.368 7.068 9.167 1.00 21.89 335 PHE A CA 1
ATOM 2468 C C . PHE A 1 356 ? 32.479 6.851 8.142 1.00 23.44 335 PHE A C 1
ATOM 2469 O O . PHE A 1 356 ? 33.252 5.908 8.317 1.00 22.88 335 PHE A O 1
ATOM 2477 N N . LEU A 1 357 ? 32.517 7.714 7.109 1.00 22.73 336 LEU A N 1
ATOM 2478 C CA . LEU A 1 357 ? 33.476 7.635 6.003 1.00 25.76 336 LEU A CA 1
ATOM 2479 C C . LEU A 1 357 ? 33.521 8.972 5.274 1.00 24.52 336 LEU A C 1
ATOM 2480 O O . LEU A 1 357 ? 32.733 9.867 5.577 1.00 22.33 336 LEU A O 1
ATOM 2485 N N . ARG A 1 358 ? 34.467 9.109 4.330 1.00 23.52 337 ARG A N 1
ATOM 2486 C CA . ARG A 1 358 ? 34.504 10.227 3.405 1.00 23.68 337 ARG A CA 1
ATOM 2487 C C . ARG A 1 358 ? 34.111 9.804 1.990 1.00 25.25 337 ARG A C 1
ATOM 2488 O O . ARG A 1 358 ? 34.511 8.753 1.493 1.00 24.77 337 ARG A O 1
ATOM 2496 N N . ALA A 1 359 ? 33.329 10.647 1.321 1.00 26.11 338 ALA A N 1
ATOM 2497 C CA . ALA A 1 359 ? 32.984 10.432 -0.077 1.00 26.83 338 ALA A CA 1
ATOM 2498 C C . ALA A 1 359 ? 34.240 10.251 -0.936 1.00 32.97 338 ALA A C 1
ATOM 2499 O O . ALA A 1 359 ? 34.217 9.467 -1.878 1.00 30.99 338 ALA A O 1
ATOM 2501 N N . ASP A 1 360 ? 35.328 10.972 -0.629 1.00 33.44 339 ASP A N 1
ATOM 2502 C CA . ASP A 1 360 ? 36.556 10.870 -1.412 1.00 33.58 339 ASP A CA 1
ATOM 2503 C C . ASP A 1 360 ? 37.471 9.732 -0.952 1.00 36.70 339 ASP A C 1
ATOM 2504 O O . ASP A 1 360 ? 38.539 9.548 -1.508 1.00 37.89 339 ASP A O 1
ATOM 2509 N N . GLY A 1 361 ? 37.105 8.987 0.085 1.00 38.15 340 GLY A N 1
ATOM 2510 C CA . GLY A 1 361 ? 37.875 7.826 0.479 1.00 38.51 340 GLY A CA 1
ATOM 2511 C C . GLY A 1 361 ? 39.120 8.201 1.280 1.00 40.86 340 GLY A C 1
ATOM 2512 O O . GLY A 1 361 ? 39.889 7.325 1.664 1.00 42.37 340 GLY A O 1
ATOM 2513 N N . GLY A 1 362 ? 39.288 9.491 1.587 1.00 37.48 341 GLY A N 1
ATOM 2514 C CA . GLY A 1 362 ? 40.495 9.980 2.233 1.00 38.66 341 GLY A CA 1
ATOM 2515 C C . GLY A 1 362 ? 40.541 9.607 3.712 1.00 42.28 341 GLY A C 1
ATOM 2516 O O . GLY A 1 362 ? 39.652 8.948 4.243 1.00 42.93 341 GLY A O 1
ATOM 2517 N N . THR A 1 363 ? 41.624 10.001 4.378 1.00 41.10 342 THR A N 1
ATOM 2518 C CA . THR A 1 363 ? 41.606 10.060 5.821 1.00 43.16 342 THR A CA 1
ATOM 2519 C C . THR A 1 363 ? 41.205 11.496 6.152 1.00 42.70 342 THR A C 1
ATOM 2520 O O . THR A 1 363 ? 40.997 12.344 5.263 1.00 45.52 342 THR A O 1
ATOM 2524 N N . GLY A 1 364 ? 41.043 11.756 7.436 1.00 39.32 343 GLY A N 1
ATOM 2525 C CA . GLY A 1 364 ? 40.425 13.012 7.821 1.00 37.94 343 GLY A CA 1
ATOM 2526 C C . GLY A 1 364 ? 38.967 12.787 8.201 1.00 33.18 343 GLY A C 1
ATOM 2527 O O . GLY A 1 364 ? 38.403 11.723 7.957 1.00 25.27 343 GLY A O 1
ATOM 2528 N N . ALA A 1 365 ? 38.392 13.818 8.810 1.00 30.77 344 ALA A N 1
ATOM 2529 C CA . ALA A 1 365 ? 37.072 13.773 9.398 1.00 26.48 344 ALA A CA 1
ATOM 2530 C C . ALA A 1 365 ? 36.018 13.370 8.371 1.00 23.03 344 ALA A C 1
ATOM 2531 O O . ALA A 1 365 ? 36.040 13.805 7.216 1.00 21.29 344 ALA A O 1
ATOM 2533 N N . PRO A 1 366 ? 34.990 12.593 8.776 1.00 23.16 345 PRO A N 1
ATOM 2534 C CA . PRO A 1 366 ? 33.984 12.112 7.820 1.00 21.79 345 PRO A CA 1
ATOM 2535 C C . PRO A 1 366 ? 33.042 13.189 7.285 1.00 21.06 345 PRO A C 1
ATOM 2536 O O . PRO A 1 366 ? 32.736 14.155 7.985 1.00 21.78 345 PRO A O 1
ATOM 2540 N N . ASP A 1 367 ? 32.615 13.053 6.019 1.00 20.93 346 ASP A N 1
ATOM 2541 C CA . ASP A 1 367 ? 31.550 13.880 5.484 1.00 22.51 346 ASP A CA 1
ATOM 2542 C C . ASP A 1 367 ? 30.291 13.058 5.170 1.00 20.92 346 ASP A C 1
ATOM 2543 O O . ASP A 1 367 ? 29.307 13.608 4.676 1.00 20.94 346 ASP A O 1
ATOM 2548 N N . LEU A 1 368 ? 30.329 11.752 5.463 1.00 21.66 347 LEU A N 1
ATOM 2549 C CA . LEU A 1 368 ? 29.185 10.864 5.276 1.00 21.71 347 LEU A CA 1
ATOM 2550 C C . LEU A 1 368 ? 28.976 10.034 6.531 1.00 21.07 347 LEU A C 1
ATOM 2551 O O . LEU A 1 368 ? 29.928 9.498 7.100 1.00 17.86 347 LEU A O 1
ATOM 2556 N N . GLU A 1 369 ? 27.697 9.799 6.848 1.00 20.72 348 GLU A N 1
ATOM 2557 C CA . GLU A 1 369 ? 27.323 8.811 7.839 1.00 20.69 348 GLU A CA 1
ATOM 2558 C C . GLU A 1 369 ? 26.339 7.845 7.201 1.00 18.59 348 GLU A C 1
ATOM 2559 O O . GLU A 1 369 ? 25.541 8.283 6.382 1.00 18.96 348 GLU A O 1
ATOM 2565 N N . LEU A 1 370 ? 26.427 6.564 7.596 1.00 19.39 349 LEU A N 1
ATOM 2566 C CA . LEU A 1 370 ? 25.480 5.538 7.185 1.00 20.78 349 LEU A CA 1
ATOM 2567 C C . LEU A 1 370 ? 24.770 5.039 8.437 1.00 21.39 349 LEU A C 1
ATOM 2568 O O . LEU A 1 370 ? 25.436 4.699 9.400 1.00 23.21 349 LEU A O 1
ATOM 2573 N N . ILE A 1 371 ? 23.429 5.068 8.436 1.00 19.51 350 ILE A N 1
ATOM 2574 C CA . ILE A 1 371 ? 22.648 4.586 9.565 1.00 19.58 350 ILE A CA 1
ATOM 2575 C C . ILE A 1 371 ? 21.916 3.334 9.115 1.00 18.49 350 ILE A C 1
ATOM 2576 O O . ILE A 1 371 ? 21.179 3.367 8.134 1.00 19.58 350 ILE A O 1
ATOM 2581 N N . TRP A 1 372 ? 22.089 2.263 9.899 1.00 18.70 351 TRP A N 1
ATOM 2582 C CA . TRP A 1 372 ? 21.433 0.987 9.713 1.00 17.78 351 TRP A CA 1
ATOM 2583 C C . TRP A 1 372 ? 20.149 0.937 10.527 1.00 17.63 351 TRP A C 1
ATOM 2584 O O . TRP A 1 372 ? 20.183 1.103 11.746 1.00 20.74 351 TRP A O 1
ATOM 2595 N N . ALA A 1 373 ? 19.053 0.669 9.830 1.00 19.29 352 ALA A N 1
ATOM 2596 C CA . ALA A 1 373 ? 17.759 0.412 10.439 1.00 19.54 352 ALA A CA 1
ATOM 2597 C C . ALA A 1 373 ? 17.247 -0.902 9.859 1.00 20.80 352 ALA A C 1
ATOM 2598 O O . ALA A 1 373 ? 17.035 -0.977 8.647 1.00 23.75 352 ALA A O 1
ATOM 2600 N N . PRO A 1 374 ? 17.113 -1.994 10.647 1.00 20.07 353 PRO A N 1
ATOM 2601 C CA . PRO A 1 374 ? 16.591 -3.247 10.089 1.00 20.88 353 PRO A CA 1
ATOM 2602 C C . PRO A 1 374 ? 15.070 -3.244 9.928 1.00 20.85 353 PRO A C 1
ATOM 2603 O O . PRO A 1 374 ? 14.345 -4.016 10.553 1.00 22.49 353 PRO A O 1
ATOM 2607 N N . VAL A 1 375 ? 14.615 -2.332 9.056 1.00 21.24 354 VAL A N 1
ATOM 2608 C CA . VAL A 1 375 ? 13.215 -2.168 8.721 1.00 24.10 354 VAL A CA 1
ATOM 2609 C C . VAL A 1 375 ? 13.217 -1.384 7.421 1.00 23.87 354 VAL A C 1
ATOM 2610 O O . VAL A 1 375 ? 14.252 -0.824 7.070 1.00 23.43 354 VAL A O 1
ATOM 2614 N N . ALA A 1 376 ? 12.069 -1.324 6.736 1.00 23.06 355 ALA A N 1
ATOM 2615 C CA . ALA A 1 376 ? 11.915 -0.479 5.573 1.00 26.23 355 ALA A CA 1
ATOM 2616 C C . ALA A 1 376 ? 10.579 0.236 5.686 1.00 26.97 355 ALA A C 1
ATOM 2617 O O . ALA A 1 376 ? 9.575 -0.393 5.983 1.00 28.33 355 ALA A O 1
ATOM 2619 N N . ASP A 1 377 ? 10.593 1.542 5.411 1.00 27.06 356 ASP A N 1
ATOM 2620 C CA . ASP A 1 377 ? 9.378 2.316 5.235 1.00 27.21 356 ASP A CA 1
ATOM 2621 C C . ASP A 1 377 ? 8.842 2.115 3.825 1.00 26.05 356 ASP A C 1
ATOM 2622 O O . ASP A 1 377 ? 9.104 2.908 2.913 1.00 27.58 356 ASP A O 1
ATOM 2627 N N . SER A 1 378 ? 8.223 0.956 3.627 1.00 28.14 357 SER A N 1
ATOM 2628 C CA . SER A 1 378 ? 7.848 0.485 2.300 1.00 28.90 357 SER A CA 1
ATOM 2629 C C . SER A 1 378 ? 6.632 -0.423 2.449 1.00 28.08 357 SER A C 1
ATOM 2630 O O . SER A 1 378 ? 6.759 -1.552 2.905 1.00 27.08 357 SER A O 1
ATOM 2633 N N . GLU A 1 379 ? 5.485 0.055 2.002 1.00 30.39 358 GLU A N 1
ATOM 2634 C CA . GLU A 1 379 ? 4.254 -0.724 2.062 1.00 33.00 358 GLU A CA 1
ATOM 2635 C C . GLU A 1 379 ? 4.304 -1.906 1.099 1.00 32.65 358 GLU A C 1
ATOM 2636 O O . GLU A 1 379 ? 3.747 -2.963 1.382 1.00 32.40 358 GLU A O 1
ATOM 2642 N N . ALA A 1 380 ? 5.026 -1.746 -0.011 1.00 34.65 359 ALA A N 1
ATOM 2643 C CA . ALA A 1 380 ? 5.176 -2.818 -0.981 1.00 37.03 359 ALA A CA 1
ATOM 2644 C C . ALA A 1 380 ? 5.663 -4.100 -0.314 1.00 37.72 359 ALA A C 1
ATOM 2645 O O . ALA A 1 380 ? 5.257 -5.183 -0.730 1.00 36.39 359 ALA A O 1
ATOM 2647 N N . VAL A 1 381 ? 6.548 -4.003 0.691 1.00 31.80 360 VAL A N 1
ATOM 2648 C CA . VAL A 1 381 ? 7.044 -5.212 1.339 1.00 29.64 360 VAL A CA 1
ATOM 2649 C C . VAL A 1 381 ? 6.523 -5.343 2.768 1.00 28.54 360 VAL A C 1
ATOM 2650 O O . VAL A 1 381 ? 7.023 -6.165 3.525 1.00 31.57 360 VAL A O 1
ATOM 2654 N N . GLY A 1 382 ? 5.501 -4.561 3.135 1.00 30.76 361 GLY A N 1
ATOM 2655 C CA . GLY A 1 382 ? 4.886 -4.654 4.451 1.00 28.87 361 GLY A CA 1
ATOM 2656 C C . GLY A 1 382 ? 5.883 -4.283 5.556 1.00 29.11 361 GLY A C 1
ATOM 2657 O O . GLY A 1 382 ? 5.864 -4.840 6.646 1.00 29.04 361 GLY A O 1
ATOM 2658 N N . GLY A 1 383 ? 6.839 -3.400 5.233 1.00 29.43 362 GLY A N 1
ATOM 2659 C CA . GLY A 1 383 ? 7.889 -3.049 6.178 1.00 29.87 362 GLY A CA 1
ATOM 2660 C C . GLY A 1 383 ? 9.036 -4.061 6.266 1.00 26.79 362 GLY A C 1
ATOM 2661 O O . GLY A 1 383 ? 10.031 -3.769 6.937 1.00 26.89 362 GLY A O 1
ATOM 2662 N N . GLN A 1 384 ? 8.935 -5.206 5.572 1.00 26.36 363 GLN A N 1
ATOM 2663 C CA . GLN A 1 384 ? 9.927 -6.262 5.683 1.00 24.86 363 GLN A CA 1
ATOM 2664 C C . GLN A 1 384 ? 11.073 -6.029 4.705 1.00 25.53 363 GLN A C 1
ATOM 2665 O O . GLN A 1 384 ? 11.226 -6.680 3.664 1.00 22.43 363 GLN A O 1
ATOM 2671 N N . GLY A 1 385 ? 11.875 -5.039 5.065 1.00 24.27 364 GLY A N 1
ATOM 2672 C CA . GLY A 1 385 ? 13.046 -4.649 4.304 1.00 23.95 364 GLY A CA 1
ATOM 2673 C C . GLY A 1 385 ? 14.097 -4.124 5.270 1.00 21.50 364 GLY A C 1
ATOM 2674 O O . GLY A 1 385 ? 13.861 -4.136 6.481 1.00 21.83 364 GLY A O 1
ATOM 2675 N N . LEU A 1 386 ? 15.254 -3.731 4.726 1.00 23.25 365 LEU A N 1
ATOM 2676 C CA . LEU A 1 386 ? 16.403 -3.288 5.505 1.00 22.50 365 LEU A CA 1
ATOM 2677 C C . LEU A 1 386 ? 16.882 -1.990 4.865 1.00 20.80 365 LEU A C 1
ATOM 2678 O O . LEU A 1 386 ? 16.802 -1.873 3.637 1.00 20.16 365 LEU A O 1
ATOM 2683 N N . THR A 1 387 ? 17.243 -1.007 5.716 1.00 20.18 366 THR A N 1
ATOM 2684 C CA . THR A 1 387 ? 17.563 0.341 5.267 1.00 20.54 366 THR A CA 1
ATOM 2685 C C . THR A 1 387 ? 18.977 0.725 5.726 1.00 19.64 366 THR A C 1
ATOM 2686 O O . THR A 1 387 ? 19.327 0.564 6.886 1.00 19.31 366 THR A O 1
ATOM 2690 N N . ILE A 1 388 ? 19.719 1.355 4.804 1.00 20.79 367 ILE A N 1
ATOM 2691 C CA . ILE A 1 388 ? 20.902 2.146 5.107 1.00 20.92 367 ILE A CA 1
ATOM 2692 C C . ILE A 1 388 ? 20.546 3.576 4.763 1.00 20.14 367 ILE A C 1
ATOM 2693 O O . ILE A 1 388 ? 20.353 3.892 3.593 1.00 19.08 367 ILE A O 1
ATOM 2698 N N . ALA A 1 389 ? 20.418 4.414 5.799 1.00 18.85 368 ALA A N 1
ATOM 2699 C CA . ALA A 1 389 ? 20.241 5.841 5.578 1.00 20.01 368 ALA A CA 1
ATOM 2700 C C . ALA A 1 389 ? 21.604 6.475 5.300 1.00 19.26 368 ALA A C 1
ATOM 2701 O O . ALA A 1 389 ? 22.539 6.323 6.082 1.00 18.31 368 ALA A O 1
ATOM 2703 N N . VAL A 1 390 ? 21.707 7.179 4.167 1.00 18.46 369 VAL A N 1
ATOM 2704 C CA . VAL A 1 390 ? 22.933 7.859 3.746 1.00 20.10 369 VAL A CA 1
ATOM 2705 C C . VAL A 1 390 ? 22.815 9.345 4.080 1.00 19.16 369 VAL A C 1
ATOM 2706 O O . VAL A 1 390 ? 21.959 10.038 3.528 1.00 18.94 369 VAL A O 1
ATOM 2710 N N . VAL A 1 391 ? 23.760 9.839 4.889 1.00 20.42 370 VAL A N 1
ATOM 2711 C CA . VAL A 1 391 ? 23.619 11.117 5.569 1.00 19.68 370 VAL A CA 1
ATOM 2712 C C . VAL A 1 391 ? 24.728 12.067 5.111 1.00 19.79 370 VAL A C 1
ATOM 2713 O O . VAL A 1 391 ? 25.908 11.756 5.244 1.00 20.15 370 VAL A O 1
ATOM 2717 N N . LEU A 1 392 ? 24.329 13.245 4.630 1.00 20.48 371 LEU A N 1
ATOM 2718 C CA . LEU A 1 392 ? 25.258 14.315 4.271 1.00 19.84 371 LEU A CA 1
ATOM 2719 C C . LEU A 1 392 ? 25.601 15.067 5.545 1.00 21.29 371 LEU A C 1
ATOM 2720 O O . LEU A 1 392 ? 24.749 15.812 6.040 1.00 20.58 371 LEU A O 1
ATOM 2725 N N . LEU A 1 393 ? 26.809 14.848 6.080 1.00 21.65 372 LEU A N 1
ATOM 2726 C CA . LEU A 1 393 ? 27.174 15.348 7.407 1.00 22.40 372 LEU A CA 1
ATOM 2727 C C . LEU A 1 393 ? 27.630 16.793 7.361 1.00 20.93 372 LEU A C 1
ATOM 2728 O O . LEU A 1 393 ? 27.568 17.477 8.380 1.00 20.89 372 LEU A O 1
ATOM 2733 N N . GLN A 1 394 ? 28.155 17.238 6.219 1.00 21.70 373 GLN A N 1
ATOM 2734 C CA . GLN A 1 394 ? 28.712 18.583 6.128 1.00 22.56 373 GLN A CA 1
ATOM 2735 C C . GLN A 1 394 ? 28.156 19.298 4.909 1.00 22.06 373 GLN A C 1
ATOM 2736 O O . GLN A 1 394 ? 28.875 19.603 3.968 1.00 22.48 373 GLN A O 1
ATOM 2742 N N . PRO A 1 395 ? 26.858 19.667 4.908 1.00 21.14 374 PRO A N 1
ATOM 2743 C CA . PRO A 1 395 ? 26.258 20.311 3.745 1.00 21.00 374 PRO A CA 1
ATOM 2744 C C . PRO A 1 395 ? 26.897 21.665 3.450 1.00 22.94 374 PRO A C 1
ATOM 2745 O O . PRO A 1 395 ? 27.288 22.366 4.382 1.00 21.89 374 PRO A O 1
ATOM 2749 N N . ASP A 1 396 ? 26.998 22.006 2.165 1.00 23.64 375 ASP A N 1
ATOM 2750 C CA . ASP A 1 396 ? 27.357 23.358 1.750 1.00 25.79 375 ASP A CA 1
ATOM 2751 C C . ASP A 1 396 ? 26.103 24.210 1.603 1.00 23.47 375 ASP A C 1
ATOM 2752 O O . ASP A 1 396 ? 26.183 25.423 1.665 1.00 25.65 375 ASP A O 1
ATOM 2757 N N . SER A 1 397 ? 24.947 23.574 1.426 1.00 21.30 376 SER A N 1
ATOM 2758 C CA . SER A 1 397 ? 23.682 24.286 1.316 1.00 21.77 376 SER A CA 1
ATOM 2759 C C . SER A 1 397 ? 23.375 25.031 2.616 1.00 22.34 376 SER A C 1
ATOM 2760 O O . SER A 1 397 ? 23.755 24.577 3.703 1.00 22.50 376 SER A O 1
ATOM 2763 N N . ARG A 1 398 ? 22.713 26.180 2.492 1.00 22.81 377 ARG A N 1
ATOM 2764 C CA . ARG A 1 398 ? 22.314 26.958 3.663 1.00 25.35 377 ARG A CA 1
ATOM 2765 C C . ARG A 1 398 ? 20.922 27.511 3.435 1.00 23.37 377 ARG A C 1
ATOM 2766 O O . ARG A 1 398 ? 20.546 27.691 2.290 1.00 22.55 377 ARG A O 1
ATOM 2774 N N . GLY A 1 399 ? 20.202 27.802 4.525 1.00 20.08 378 GLY A N 1
ATOM 2775 C CA . GLY A 1 399 ? 18.859 28.359 4.421 1.00 20.42 378 GLY A CA 1
ATOM 2776 C C . GLY A 1 399 ? 18.561 29.326 5.554 1.00 19.39 378 GLY A C 1
ATOM 2777 O O . GLY A 1 399 ? 19.468 29.873 6.195 1.00 19.11 378 GLY A O 1
ATOM 2778 N N . GLY A 1 400 ? 17.277 29.522 5.819 1.00 20.88 379 GLY A N 1
ATOM 2779 C CA . GLY A 1 400 ? 16.917 30.397 6.914 1.00 22.15 379 GLY A CA 1
ATOM 2780 C C . GLY A 1 400 ? 15.481 30.203 7.355 1.00 19.49 379 GLY A C 1
ATOM 2781 O O . GLY A 1 400 ? 14.703 29.524 6.703 1.00 19.27 379 GLY A O 1
ATOM 2782 N N . ILE A 1 401 ? 15.138 30.894 8.444 1.00 20.34 380 ILE A N 1
ATOM 2783 C CA . ILE A 1 401 ? 13.783 30.955 8.975 1.00 18.61 380 ILE A CA 1
ATOM 2784 C C . ILE A 1 401 ? 13.371 32.424 9.071 1.00 19.78 380 ILE A C 1
ATOM 2785 O O . ILE A 1 401 ? 14.139 33.240 9.608 1.00 21.55 380 ILE A O 1
ATOM 2790 N N . THR A 1 402 ? 12.178 32.738 8.570 1.00 20.77 381 THR A N 1
ATOM 2791 C CA . THR A 1 402 ? 11.641 34.093 8.636 1.00 22.52 381 THR A CA 1
ATOM 2792 C C . THR A 1 402 ? 10.212 34.039 9.192 1.00 23.51 381 THR A C 1
ATOM 2793 O O . THR A 1 402 ? 9.608 32.976 9.251 1.00 21.32 381 THR A O 1
ATOM 2797 N N . LEU A 1 403 ? 9.659 35.200 9.564 1.00 21.60 382 LEU A N 1
ATOM 2798 C CA . LEU A 1 403 ? 8.283 35.247 10.028 1.00 23.27 382 LEU A CA 1
ATOM 2799 C C . LEU A 1 403 ? 7.333 35.240 8.847 1.00 22.74 382 LEU A C 1
ATOM 2800 O O . LEU A 1 403 ? 7.615 35.857 7.834 1.00 22.88 382 LEU A O 1
ATOM 2805 N N . ALA A 1 404 ? 6.206 34.553 9.004 1.00 24.88 383 ALA A N 1
ATOM 2806 C CA . ALA A 1 404 ? 5.109 34.630 8.044 1.00 27.13 383 ALA A CA 1
ATOM 2807 C C . ALA A 1 404 ? 4.311 35.904 8.299 1.00 27.98 383 ALA A C 1
ATOM 2808 O O . ALA A 1 404 ? 3.688 36.438 7.401 1.00 27.39 383 ALA A O 1
ATOM 2810 N N . GLY A 1 405 ? 4.340 36.381 9.539 1.00 24.79 384 GLY A N 1
ATOM 2811 C CA . GLY A 1 405 ? 3.636 37.577 9.959 1.00 24.53 384 GLY A CA 1
ATOM 2812 C C . GLY A 1 405 ? 3.806 37.734 11.466 1.00 26.12 384 GLY A C 1
ATOM 2813 O O . GLY A 1 405 ? 4.581 36.991 12.074 1.00 29.79 384 GLY A O 1
ATOM 2814 N N . ALA A 1 406 ? 3.065 38.671 12.068 1.00 23.84 385 ALA A N 1
ATOM 2815 C CA . ALA A 1 406 ? 3.273 39.037 13.454 1.00 24.72 385 ALA A CA 1
ATOM 2816 C C . ALA A 1 406 ? 2.500 38.152 14.425 1.00 24.91 385 ALA A C 1
ATOM 2817 O O . ALA A 1 406 ? 2.646 38.301 15.637 1.00 24.38 385 ALA A O 1
ATOM 2819 N N . ASP A 1 407 ? 1.656 37.243 13.945 1.00 27.89 386 ASP A N 1
ATOM 2820 C CA . ASP A 1 407 ? 0.912 36.408 14.881 1.00 26.79 386 ASP A CA 1
ATOM 2821 C C . ASP A 1 407 ? 1.857 35.425 15.593 1.00 26.82 386 ASP A C 1
ATOM 2822 O O . ASP A 1 407 ? 2.471 34.564 14.969 1.00 27.69 386 ASP A O 1
ATOM 2827 N N . PRO A 1 408 ? 1.985 35.487 16.937 1.00 29.24 387 PRO A N 1
ATOM 2828 C CA . PRO A 1 408 ? 2.952 34.651 17.653 1.00 28.68 387 PRO A CA 1
ATOM 2829 C C . PRO A 1 408 ? 2.620 33.167 17.647 1.00 28.05 387 PRO A C 1
ATOM 2830 O O . PRO A 1 408 ? 3.469 32.335 17.946 1.00 28.66 387 PRO A O 1
ATOM 2834 N N . SER A 1 409 ? 1.376 32.854 17.285 1.00 27.34 388 SER A N 1
ATOM 2835 C CA . SER A 1 409 ? 0.907 31.493 17.189 1.00 28.23 388 SER A CA 1
ATOM 2836 C C . SER A 1 409 ? 1.143 30.908 15.802 1.00 27.92 388 SER A C 1
ATOM 2837 O O . SER A 1 409 ? 0.883 29.723 15.626 1.00 26.67 388 SER A O 1
ATOM 2840 N N . ALA A 1 410 ? 1.468 31.734 14.799 1.00 26.22 389 ALA A N 1
ATOM 2841 C CA . ALA A 1 410 ? 1.657 31.229 13.439 1.00 25.24 389 ALA A CA 1
ATOM 2842 C C . ALA A 1 410 ? 3.051 30.588 13.306 1.00 22.92 389 ALA A C 1
ATOM 2843 O O . ALA A 1 410 ? 4.006 31.093 13.874 1.00 24.07 389 ALA A O 1
ATOM 2845 N N . ALA A 1 411 ? 3.178 29.492 12.550 1.00 20.57 390 ALA A N 1
ATOM 2846 C CA . ALA A 1 411 ? 4.493 28.940 12.259 1.00 21.64 390 ALA A CA 1
ATOM 2847 C C . ALA A 1 411 ? 5.300 29.945 11.438 1.00 23.71 390 ALA A C 1
ATOM 2848 O O . ALA A 1 411 ? 4.741 30.711 10.640 1.00 21.82 390 ALA A O 1
ATOM 2850 N N . PRO A 1 412 ? 6.640 29.927 11.579 1.00 20.97 391 PRO A N 1
ATOM 2851 C CA . PRO A 1 412 ? 7.515 30.728 10.740 1.00 20.68 391 PRO A CA 1
ATOM 2852 C C . PRO A 1 412 ? 7.709 29.973 9.436 1.00 22.59 391 PRO A C 1
ATOM 2853 O O . PRO A 1 412 ? 7.293 28.814 9.323 1.00 22.86 391 PRO A O 1
ATOM 2857 N N . LEU A 1 413 ? 8.329 30.671 8.477 1.00 20.19 392 LEU A N 1
ATOM 2858 C CA . LEU A 1 413 ? 8.650 30.122 7.168 1.00 21.79 392 LEU A CA 1
ATOM 2859 C C . LEU A 1 413 ? 10.054 29.527 7.195 1.00 20.63 392 LEU A C 1
ATOM 2860 O O . LEU A 1 413 ? 11.036 30.247 7.376 1.00 20.76 392 LEU A O 1
ATOM 2865 N N . ILE A 1 414 ? 10.118 28.206 7.011 1.00 21.12 393 ILE A N 1
ATOM 2866 C CA . ILE A 1 414 ? 11.335 27.441 7.151 1.00 20.14 393 ILE A CA 1
ATOM 2867 C C . ILE A 1 414 ? 11.788 27.052 5.743 1.00 19.93 393 ILE A C 1
ATOM 2868 O O . ILE A 1 414 ? 11.097 26.301 5.042 1.00 18.54 393 ILE A O 1
ATOM 2873 N N . ASP A 1 415 ? 12.950 27.577 5.336 1.00 20.10 394 ASP A N 1
ATOM 2874 C CA . ASP A 1 415 ? 13.515 27.310 4.029 1.00 22.32 394 ASP A CA 1
ATOM 2875 C C . ASP A 1 415 ? 14.955 26.843 4.193 1.00 20.36 394 ASP A C 1
ATOM 2876 O O . ASP A 1 415 ? 15.853 27.672 4.189 1.00 20.38 394 ASP A O 1
ATOM 2881 N N . PRO A 1 416 ? 15.231 25.521 4.352 1.00 19.13 395 PRO A N 1
ATOM 2882 C CA . PRO A 1 416 ? 16.611 25.037 4.492 1.00 19.76 395 PRO A CA 1
ATOM 2883 C C . PRO A 1 416 ? 17.541 25.144 3.289 1.00 20.87 395 PRO A C 1
ATOM 2884 O O . PRO A 1 416 ? 18.761 24.985 3.417 1.00 19.37 395 PRO A O 1
ATOM 2888 N N . GLY A 1 417 ? 16.958 25.384 2.112 1.00 21.81 396 GLY A N 1
ATOM 2889 C CA . GLY A 1 417 ? 17.750 25.438 0.897 1.00 20.37 396 GLY A CA 1
ATOM 2890 C C . GLY A 1 417 ? 18.369 24.083 0.571 1.00 20.47 396 GLY A C 1
ATOM 2891 O O . GLY A 1 417 ? 19.494 24.042 0.085 1.00 21.53 396 GLY A O 1
ATOM 2892 N N . TYR A 1 418 ? 17.659 22.983 0.869 1.00 20.04 397 TYR A N 1
ATOM 2893 C CA . TYR A 1 418 ? 18.235 21.650 0.708 1.00 21.96 397 TYR A CA 1
ATOM 2894 C C . TYR A 1 418 ? 18.714 21.435 -0.734 1.00 21.56 397 TYR A C 1
ATOM 2895 O O . TYR A 1 418 ? 17.963 21.729 -1.682 1.00 20.66 397 TYR A O 1
ATOM 2904 N N . LEU A 1 419 ? 19.943 20.900 -0.863 1.00 21.14 398 LEU A N 1
ATOM 2905 C CA . LEU A 1 419 ? 20.552 20.549 -2.148 1.00 23.66 398 LEU A CA 1
ATOM 2906 C C . LEU A 1 419 ? 20.606 21.754 -3.093 1.00 25.30 398 LEU A C 1
ATOM 2907 O O . LEU A 1 419 ? 20.619 21.597 -4.322 1.00 25.94 398 LEU A O 1
ATOM 2912 N N . GLY A 1 420 ? 20.718 22.947 -2.498 1.00 25.04 399 GLY A N 1
ATOM 2913 C CA . GLY A 1 420 ? 20.962 24.151 -3.268 1.00 26.15 399 GLY A CA 1
ATOM 2914 C C . GLY A 1 420 ? 22.371 24.081 -3.841 1.00 26.53 399 GLY A C 1
ATOM 2915 O O . GLY A 1 420 ? 22.582 24.485 -4.971 1.00 31.91 399 GLY A O 1
ATOM 2916 N N . ALA A 1 421 ? 23.314 23.570 -3.037 1.00 27.70 400 ALA A N 1
ATOM 2917 C CA . ALA A 1 421 ? 24.677 23.301 -3.462 1.00 29.29 400 ALA A CA 1
ATOM 2918 C C . ALA A 1 421 ? 24.789 21.951 -4.183 1.00 30.69 400 ALA A C 1
ATOM 2919 O O . ALA A 1 421 ? 24.526 20.887 -3.622 1.00 24.29 400 ALA A O 1
ATOM 2921 N N . GLU A 1 422 ? 25.262 21.989 -5.440 1.00 30.56 401 GLU A N 1
ATOM 2922 C CA . GLU A 1 422 ? 25.390 20.777 -6.229 1.00 30.92 401 GLU A CA 1
ATOM 2923 C C . GLU A 1 422 ? 26.378 19.814 -5.599 1.00 27.53 401 GLU A C 1
ATOM 2924 O O . GLU A 1 422 ? 26.224 18.621 -5.769 1.00 27.25 401 GLU A O 1
ATOM 2930 N N . SER A 1 423 ? 27.398 20.305 -4.897 1.00 27.78 402 SER A N 1
ATOM 2931 C CA . SER A 1 423 ? 28.317 19.404 -4.216 1.00 30.55 402 SER A CA 1
ATOM 2932 C C . SER A 1 423 ? 27.593 18.467 -3.236 1.00 29.19 402 SER A C 1
ATOM 2933 O O . SER A 1 423 ? 28.026 17.332 -3.006 1.00 26.22 402 SER A O 1
ATOM 2936 N N . ASP A 1 424 ? 26.503 18.949 -2.627 1.00 28.42 403 ASP A N 1
ATOM 2937 C CA . ASP A 1 424 ? 25.767 18.139 -1.652 1.00 24.65 403 ASP A CA 1
ATOM 2938 C C . ASP A 1 424 ? 25.145 16.936 -2.365 1.00 23.14 403 ASP A C 1
ATOM 2939 O O . ASP A 1 424 ? 25.101 15.847 -1.791 1.00 22.71 403 ASP A O 1
ATOM 2944 N N . VAL A 1 425 ? 24.671 17.144 -3.607 1.00 22.38 404 VAL A N 1
ATOM 2945 C CA . VAL A 1 425 ? 24.039 16.085 -4.371 1.00 26.59 404 VAL A CA 1
ATOM 2946 C C . VAL A 1 425 ? 25.083 15.022 -4.709 1.00 26.78 404 VAL A C 1
ATOM 2947 O O . VAL A 1 425 ? 24.825 13.813 -4.574 1.00 23.24 404 VAL A O 1
ATOM 2951 N N . ARG A 1 426 ? 26.275 15.489 -5.124 1.00 27.95 405 ARG A N 1
ATOM 2952 C CA . ARG A 1 426 ? 27.343 14.589 -5.520 1.00 28.84 405 ARG A CA 1
ATOM 2953 C C . ARG A 1 426 ? 27.808 13.785 -4.307 1.00 27.46 405 ARG A C 1
ATOM 2954 O O . ARG A 1 426 ? 28.151 12.609 -4.437 1.00 26.83 405 ARG A O 1
ATOM 2962 N N . THR A 1 427 ? 27.873 14.421 -3.128 1.00 26.19 406 THR A N 1
ATOM 2963 C CA . THR A 1 427 ? 28.334 13.716 -1.941 1.00 24.61 406 THR A CA 1
ATOM 2964 C C . THR A 1 427 ? 27.342 12.606 -1.570 1.00 23.62 406 THR A C 1
ATOM 2965 O O . THR A 1 427 ? 27.765 11.503 -1.243 1.00 22.31 406 THR A O 1
ATOM 2969 N N . LEU A 1 428 ? 26.041 12.918 -1.608 1.00 20.54 407 LEU A N 1
ATOM 2970 C CA . LEU A 1 428 ? 25.008 11.933 -1.338 1.00 21.34 407 LEU A CA 1
ATOM 2971 C C . LEU A 1 428 ? 25.032 10.797 -2.359 1.00 21.09 407 LEU A C 1
ATOM 2972 O O . LEU A 1 428 ? 24.877 9.649 -1.959 1.00 18.90 407 LEU A O 1
ATOM 2977 N N . ALA A 1 429 ? 25.280 11.110 -3.641 1.00 22.05 408 ALA A N 1
ATOM 2978 C CA . ALA A 1 429 ? 25.384 10.093 -4.688 1.00 21.71 408 ALA A CA 1
ATOM 2979 C C . ALA A 1 429 ? 26.489 9.098 -4.352 1.00 22.41 408 ALA A C 1
ATOM 2980 O O . ALA A 1 429 ? 26.306 7.880 -4.430 1.00 23.20 408 ALA A O 1
ATOM 2982 N N . ALA A 1 430 ? 27.625 9.620 -3.896 1.00 26.04 409 ALA A N 1
ATOM 2983 C CA . ALA A 1 430 ? 28.752 8.797 -3.505 1.00 24.54 409 ALA A CA 1
ATOM 2984 C C . ALA A 1 430 ? 28.401 7.911 -2.316 1.00 22.74 409 ALA A C 1
ATOM 2985 O O . ALA A 1 430 ? 28.813 6.753 -2.227 1.00 21.27 409 ALA A O 1
ATOM 2987 N N . GLY A 1 431 ? 27.664 8.461 -1.363 1.00 19.88 410 GLY A N 1
ATOM 2988 C CA . GLY A 1 431 ? 27.243 7.672 -0.225 1.00 18.91 410 GLY A CA 1
ATOM 2989 C C . GLY A 1 431 ? 26.240 6.575 -0.600 1.00 18.43 410 GLY A C 1
ATOM 2990 O O . GLY A 1 431 ? 26.300 5.491 -0.032 1.00 17.21 410 GLY A O 1
ATOM 2991 N N . VAL A 1 432 ? 25.320 6.839 -1.536 1.00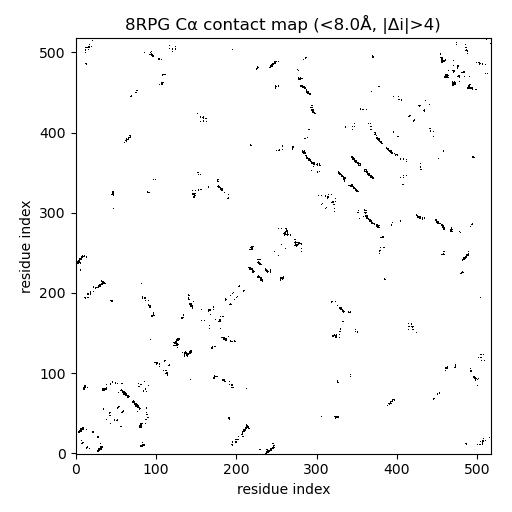 19.27 411 VAL A N 1
ATOM 2992 C CA . VAL A 1 432 ? 24.405 5.806 -2.007 1.00 20.54 411 VAL A CA 1
ATOM 2993 C C . VAL A 1 432 ? 25.198 4.684 -2.693 1.00 24.57 411 VAL A C 1
ATOM 2994 O O . VAL A 1 432 ? 24.864 3.510 -2.520 1.00 21.77 411 VAL A O 1
ATOM 2998 N N . ARG A 1 433 ? 26.255 5.029 -3.451 1.00 23.76 412 ARG A N 1
ATOM 2999 C CA . ARG A 1 433 ? 27.103 3.998 -4.058 1.00 22.61 412 ARG A CA 1
ATOM 3000 C C . ARG A 1 433 ? 27.747 3.120 -2.986 1.00 20.95 412 ARG A C 1
ATOM 3001 O O . ARG A 1 433 ? 27.856 1.895 -3.132 1.00 22.77 412 ARG A O 1
ATOM 3009 N N . PHE A 1 434 ? 28.155 3.740 -1.873 1.00 19.55 413 PHE A N 1
ATOM 3010 C CA . PHE A 1 434 ? 28.787 3.005 -0.809 1.00 19.27 413 PHE A CA 1
ATOM 3011 C C . PHE A 1 434 ? 27.788 2.091 -0.088 1.00 22.02 413 PHE A C 1
ATOM 3012 O O . PHE A 1 434 ? 28.123 0.941 0.226 1.00 22.31 413 PHE A O 1
ATOM 3020 N N . ALA A 1 435 ? 26.573 2.599 0.183 1.00 20.55 414 ALA A N 1
ATOM 3021 C CA . ALA A 1 435 ? 25.491 1.802 0.735 1.00 20.11 414 ALA A CA 1
ATOM 3022 C C . ALA A 1 435 ? 25.235 0.604 -0.185 1.00 20.55 414 ALA A C 1
ATOM 3023 O O . ALA A 1 435 ? 25.100 -0.534 0.278 1.00 19.01 414 ALA A O 1
ATOM 3025 N N . GLU A 1 436 ? 25.217 0.857 -1.503 1.00 20.10 415 GLU A N 1
ATOM 3026 C CA . GLU A 1 436 ? 24.989 -0.243 -2.430 1.00 22.28 415 GLU A CA 1
ATOM 3027 C C . GLU A 1 436 ? 26.100 -1.285 -2.324 1.00 24.06 415 GLU A C 1
ATOM 3028 O O . GLU A 1 436 ? 25.838 -2.486 -2.453 1.00 25.11 415 GLU A O 1
ATOM 3034 N N . ARG A 1 437 ? 27.338 -0.806 -2.144 1.00 24.25 416 ARG A N 1
ATOM 3035 C CA . ARG A 1 437 ? 28.494 -1.660 -1.988 1.00 22.73 416 ARG A CA 1
ATOM 3036 C C . ARG A 1 437 ? 28.279 -2.559 -0.773 1.00 23.82 416 ARG A C 1
ATOM 3037 O O . ARG A 1 437 ? 28.599 -3.748 -0.796 1.00 21.74 416 ARG A O 1
ATOM 3045 N N . LEU A 1 438 ? 27.734 -1.975 0.298 1.00 22.70 417 LEU A N 1
ATOM 3046 C CA . LEU A 1 438 ? 27.509 -2.721 1.511 1.00 20.58 417 LEU A CA 1
ATOM 3047 C C . LEU A 1 438 ? 26.453 -3.797 1.292 1.00 21.06 417 LEU A C 1
ATOM 3048 O O . LEU A 1 438 ? 26.638 -4.941 1.700 1.00 21.23 417 LEU A O 1
ATOM 3053 N N . PHE A 1 439 ? 25.322 -3.436 0.701 1.00 20.80 418 PHE A N 1
ATOM 3054 C CA . PHE A 1 439 ? 24.306 -4.435 0.416 1.00 20.98 418 PHE A CA 1
ATOM 3055 C C . PHE A 1 439 ? 24.810 -5.515 -0.544 1.00 21.94 418 PHE A C 1
ATOM 3056 O O . PHE A 1 439 ? 24.279 -6.633 -0.509 1.00 21.57 418 PHE A O 1
ATOM 3064 N N . ALA A 1 440 ? 25.847 -5.210 -1.344 1.00 21.28 419 ALA A N 1
ATOM 3065 C CA . ALA A 1 440 ? 26.448 -6.195 -2.222 1.00 23.35 419 ALA A CA 1
ATOM 3066 C C . ALA A 1 440 ? 27.473 -7.054 -1.488 1.00 24.36 419 ALA A C 1
ATOM 3067 O O . ALA A 1 440 ? 27.908 -8.064 -2.033 1.00 21.44 419 ALA A O 1
ATOM 3069 N N . ALA A 1 441 ? 27.845 -6.679 -0.259 1.00 25.43 420 ALA A N 1
ATOM 3070 C CA . ALA A 1 441 ? 28.860 -7.404 0.489 1.00 25.14 420 ALA A CA 1
ATOM 3071 C C . ALA A 1 441 ? 28.392 -8.807 0.867 1.00 26.99 420 ALA A C 1
ATOM 3072 O O . ALA A 1 441 ? 27.193 -9.061 0.960 1.00 21.10 420 ALA A O 1
ATOM 3074 N N . GLU A 1 442 ? 29.371 -9.695 1.147 1.00 27.08 421 GLU A N 1
ATOM 3075 C CA . GLU A 1 442 ? 29.068 -11.075 1.471 1.00 30.45 421 GLU A CA 1
ATOM 3076 C C . GLU A 1 442 ? 28.157 -11.132 2.693 1.00 29.60 421 GLU A C 1
ATOM 3077 O O . GLU A 1 442 ? 27.271 -11.968 2.756 1.00 26.45 421 GLU A O 1
ATOM 3083 N N . ALA A 1 443 ? 28.414 -10.271 3.679 1.00 27.86 422 ALA A N 1
ATOM 3084 C CA . ALA A 1 443 ? 27.694 -10.340 4.933 1.00 27.55 422 ALA A CA 1
ATOM 3085 C C . ALA A 1 443 ? 26.234 -9.898 4.776 1.00 24.98 422 ALA A C 1
ATOM 3086 O O . ALA A 1 443 ? 25.424 -10.281 5.600 1.00 24.25 422 ALA A O 1
ATOM 3088 N N . LEU A 1 444 ? 25.882 -9.118 3.730 1.00 23.85 423 LEU A N 1
ATOM 3089 C CA . LEU A 1 444 ? 24.517 -8.600 3.596 1.00 25.26 423 LEU A CA 1
ATOM 3090 C C . LEU A 1 444 ? 23.758 -9.189 2.409 1.00 23.47 423 LEU A C 1
ATOM 3091 O O . LEU A 1 444 ? 22.533 -9.284 2.475 1.00 22.32 423 LEU A O 1
ATOM 3096 N N . ARG A 1 445 ? 24.437 -9.566 1.313 1.00 24.77 424 ARG A N 1
ATOM 3097 C CA . ARG A 1 445 ? 23.712 -9.837 0.071 1.00 25.73 424 ARG A CA 1
ATOM 3098 C C . ARG A 1 445 ? 22.717 -10.993 0.212 1.00 26.85 424 ARG A C 1
ATOM 3099 O O . ARG A 1 445 ? 21.711 -11.030 -0.512 1.00 26.00 424 ARG A O 1
ATOM 3107 N N . GLY A 1 446 ? 23.012 -11.934 1.121 1.00 28.20 425 GLY A N 1
ATOM 3108 C CA . GLY A 1 446 ? 22.132 -13.066 1.388 1.00 28.61 425 GLY A CA 1
ATOM 3109 C C . GLY A 1 446 ? 20.860 -12.651 2.128 1.00 29.81 425 GLY A C 1
ATOM 3110 O O . GLY A 1 446 ? 19.894 -13.421 2.178 1.00 23.34 425 GLY A O 1
ATOM 3111 N N . LEU A 1 447 ? 20.831 -11.426 2.689 1.00 26.25 426 LEU A N 1
ATOM 3112 C CA . LEU A 1 447 ? 19.688 -11.015 3.494 1.00 26.88 426 LEU A CA 1
ATOM 3113 C C . LEU A 1 447 ? 18.645 -10.257 2.674 1.00 27.04 426 LEU A C 1
ATOM 3114 O O . LEU A 1 447 ? 17.601 -9.877 3.223 1.00 24.78 426 LEU A O 1
ATOM 3119 N N . VAL A 1 448 ? 18.981 -9.916 1.415 1.00 24.48 427 VAL A N 1
ATOM 3120 C CA . VAL A 1 448 ? 18.157 -9.011 0.631 1.00 23.04 427 VAL A CA 1
ATOM 3121 C C . VAL A 1 448 ? 17.926 -9.609 -0.755 1.00 25.91 427 VAL A C 1
ATOM 3122 O O . VAL A 1 448 ? 18.710 -10.429 -1.230 1.00 27.60 427 VAL A O 1
ATOM 3126 N N . ASP A 1 449 ? 16.836 -9.175 -1.385 1.00 25.72 428 ASP A N 1
ATOM 3127 C CA . ASP A 1 449 ? 16.467 -9.596 -2.727 1.00 28.53 428 ASP A CA 1
ATOM 3128 C C . ASP A 1 449 ? 15.742 -8.450 -3.424 1.00 26.62 428 ASP A C 1
ATOM 3129 O O . ASP A 1 449 ? 14.525 -8.358 -3.376 1.00 29.13 428 ASP A O 1
ATOM 3134 N N . GLY A 1 450 ? 16.507 -7.560 -4.049 1.00 26.11 429 GLY A N 1
ATOM 3135 C CA . GLY A 1 450 ? 15.958 -6.420 -4.742 1.00 24.98 429 GLY A CA 1
ATOM 3136 C C . GLY A 1 450 ? 15.542 -5.283 -3.806 1.00 24.02 429 GLY A C 1
ATOM 3137 O O . GLY A 1 450 ? 15.501 -5.404 -2.586 1.00 24.08 429 GLY A O 1
ATOM 3138 N N . PRO A 1 451 ? 15.224 -4.127 -4.404 1.00 26.33 430 PRO A N 1
ATOM 3139 C CA . PRO A 1 451 ? 14.916 -2.907 -3.657 1.00 25.00 430 PRO A CA 1
ATOM 3140 C C . PRO A 1 451 ? 13.505 -2.972 -3.098 1.00 25.25 430 PRO A C 1
ATOM 3141 O O . PRO A 1 451 ? 12.672 -3.749 -3.566 1.00 22.77 430 PRO A O 1
ATOM 3145 N N . ALA A 1 452 ? 13.236 -2.129 -2.107 1.00 24.08 431 ALA A N 1
ATOM 3146 C CA . ALA A 1 452 ? 11.884 -2.031 -1.562 1.00 26.35 431 ALA A CA 1
ATOM 3147 C C . ALA A 1 452 ? 11.264 -0.713 -2.011 1.00 24.05 431 ALA A C 1
ATOM 3148 O O . ALA A 1 452 ? 11.766 0.344 -1.624 1.00 22.29 431 ALA A O 1
ATOM 3150 N N . ALA A 1 453 ? 10.195 -0.775 -2.828 1.00 25.29 432 ALA A N 1
ATOM 3151 C CA . ALA A 1 453 ? 9.663 0.444 -3.430 1.00 28.20 432 ALA A CA 1
ATOM 3152 C C . ALA A 1 453 ? 9.250 1.395 -2.312 1.00 26.60 432 ALA A C 1
ATOM 3153 O O . ALA A 1 453 ? 8.792 0.954 -1.269 1.00 28.33 432 ALA A O 1
ATOM 3155 N N . PRO A 1 454 ? 9.357 2.725 -2.487 1.00 28.54 433 PRO A N 1
ATOM 3156 C CA . PRO A 1 454 ? 9.775 3.325 -3.751 1.00 29.72 433 PRO A CA 1
ATOM 3157 C C . PRO A 1 454 ? 11.275 3.501 -3.995 1.00 29.83 433 PRO A C 1
ATOM 3158 O O . PRO A 1 454 ? 11.651 4.161 -4.954 1.00 28.17 433 PRO A O 1
ATOM 3162 N N . TRP A 1 455 ? 12.154 2.931 -3.160 1.00 27.99 434 TRP A N 1
ATOM 3163 C CA . TRP A 1 455 ? 13.553 2.906 -3.565 1.00 25.56 434 TRP A CA 1
ATOM 3164 C C . TRP A 1 455 ? 13.655 2.071 -4.841 1.00 24.81 434 TRP A C 1
ATOM 3165 O O . TRP A 1 455 ? 13.180 0.942 -4.853 1.00 25.40 434 TRP A O 1
ATOM 3176 N N . PRO A 1 456 ? 14.204 2.595 -5.966 1.00 24.08 435 PRO A N 1
ATOM 3177 C CA . PRO A 1 456 ? 14.271 1.837 -7.221 1.00 24.58 435 PRO A CA 1
ATOM 3178 C C . PRO A 1 456 ? 15.442 0.876 -7.408 1.00 26.24 435 PRO A C 1
ATOM 3179 O O . PRO A 1 456 ? 15.522 0.174 -8.421 1.00 24.98 435 PRO A O 1
ATOM 3183 N N . GLY A 1 457 ? 16.370 0.898 -6.456 1.00 23.02 436 GLY A N 1
ATOM 3184 C CA . GLY A 1 457 ? 17.574 0.103 -6.565 1.00 24.38 436 GLY A CA 1
ATOM 3185 C C . GLY A 1 457 ? 18.593 0.832 -7.428 1.00 24.26 436 GLY A C 1
ATOM 3186 O O . GLY A 1 457 ? 18.457 2.024 -7.665 1.00 25.33 436 GLY A O 1
ATOM 3187 N N . PRO A 1 458 ? 19.676 0.160 -7.847 1.00 22.76 437 PRO A N 1
ATOM 3188 C CA . PRO A 1 458 ? 20.769 0.822 -8.565 1.00 25.22 437 PRO A CA 1
ATOM 3189 C C . PRO A 1 458 ? 20.297 1.432 -9.882 1.00 23.48 437 PRO A C 1
ATOM 3190 O O . PRO A 1 458 ? 19.494 0.829 -10.600 1.00 26.16 437 PRO A O 1
ATOM 3194 N N . VAL A 1 459 ? 20.747 2.670 -10.129 1.00 26.69 438 VAL A N 1
ATOM 3195 C CA . VAL A 1 459 ? 20.489 3.403 -11.357 1.00 25.64 438 VAL A CA 1
ATOM 3196 C C . VAL A 1 459 ? 21.837 3.960 -11.815 1.00 25.36 438 VAL A C 1
ATOM 3197 O O . VAL A 1 459 ? 22.830 3.912 -11.071 1.00 24.22 438 VAL A O 1
ATOM 3201 N N . GLY A 1 460 ? 21.887 4.478 -13.050 1.00 27.08 439 GLY A N 1
ATOM 3202 C CA . GLY A 1 460 ? 23.135 5.051 -13.556 1.00 28.76 439 GLY A CA 1
ATOM 3203 C C . GLY A 1 460 ? 23.471 6.397 -12.899 1.00 30.17 439 GLY A C 1
ATOM 3204 O O . GLY A 1 460 ? 22.694 6.958 -12.117 1.00 27.34 439 GLY A O 1
ATOM 3205 N N . ASP A 1 461 ? 24.637 6.939 -13.245 1.00 31.13 440 ASP A N 1
ATOM 3206 C CA . ASP A 1 461 ? 25.169 8.125 -12.584 1.00 36.34 440 ASP A CA 1
ATOM 3207 C C . ASP A 1 461 ? 24.230 9.328 -12.662 1.00 36.43 440 ASP A C 1
ATOM 3208 O O . ASP A 1 461 ? 23.911 9.917 -11.624 1.00 38.92 440 ASP A O 1
ATOM 3213 N N . ASP A 1 462 ? 23.729 9.663 -13.857 1.00 39.70 441 ASP A N 1
ATOM 3214 C CA . ASP A 1 462 ? 22.869 10.832 -13.998 1.00 40.78 441 ASP A CA 1
ATOM 3215 C C . ASP A 1 462 ? 21.542 10.603 -13.292 1.00 38.76 441 ASP A C 1
ATOM 3216 O O . ASP A 1 462 ? 21.032 11.507 -12.607 1.00 33.35 441 ASP A O 1
ATOM 3221 N N . ALA A 1 463 ? 21.010 9.383 -13.452 1.00 32.39 442 ALA A N 1
ATOM 3222 C CA . ALA A 1 463 ? 19.765 9.017 -12.800 1.00 29.74 442 ALA A CA 1
ATOM 3223 C C . ALA A 1 463 ? 19.918 9.165 -11.281 1.00 27.22 442 ALA A C 1
ATOM 3224 O O . ALA A 1 463 ? 18.943 9.471 -10.622 1.00 25.32 442 ALA A O 1
ATOM 3226 N N . LEU A 1 464 ? 21.124 8.912 -10.751 1.00 26.67 443 LEU A N 1
ATOM 3227 C CA . LEU A 1 464 ? 21.326 8.842 -9.313 1.00 29.31 443 LEU A CA 1
ATOM 3228 C C . LEU A 1 464 ? 21.199 10.250 -8.725 1.00 28.71 443 LEU A C 1
ATOM 3229 O O . LEU A 1 464 ? 20.569 10.440 -7.694 1.00 26.99 443 LEU A O 1
ATOM 3234 N N . GLU A 1 465 ? 21.712 11.240 -9.452 1.00 27.08 444 GLU A N 1
ATOM 3235 C CA . GLU A 1 465 ? 21.613 12.613 -8.995 1.00 29.19 444 GLU A CA 1
ATOM 3236 C C . GLU A 1 465 ? 20.147 13.009 -8.893 1.00 28.66 444 GLU A C 1
ATOM 3237 O O . GLU A 1 465 ? 19.753 13.598 -7.881 1.00 29.99 444 GLU A O 1
ATOM 3243 N N . ARG A 1 466 ? 19.336 12.641 -9.899 1.00 28.14 445 ARG A N 1
ATOM 3244 C CA . ARG A 1 466 ? 17.915 12.960 -9.883 1.00 30.64 445 ARG A CA 1
ATOM 3245 C C . ARG A 1 466 ? 17.220 12.211 -8.749 1.00 28.28 445 ARG A C 1
ATOM 3246 O O . ARG A 1 466 ? 16.358 12.785 -8.108 1.00 25.45 445 ARG A O 1
ATOM 3254 N N . LEU A 1 467 ? 17.587 10.943 -8.520 1.00 25.26 446 LEU A N 1
ATOM 3255 C CA . LEU A 1 467 ? 17.004 10.148 -7.441 1.00 25.51 446 LEU A CA 1
ATOM 3256 C C . LEU A 1 467 ? 17.298 10.761 -6.063 1.00 25.14 446 LEU A C 1
ATOM 3257 O O . LEU A 1 467 ? 16.423 10.801 -5.206 1.00 26.16 446 LEU A O 1
ATOM 3262 N N . VAL A 1 468 ? 18.542 11.193 -5.830 1.00 23.79 447 VAL A N 1
ATOM 3263 C CA . VAL A 1 468 ? 18.900 11.890 -4.609 1.00 22.43 447 VAL A CA 1
ATOM 3264 C C . VAL A 1 468 ? 17.947 13.066 -4.354 1.00 25.40 447 VAL A C 1
ATOM 3265 O O . VAL A 1 468 ? 17.347 13.190 -3.276 1.00 21.60 447 VAL A O 1
ATOM 3269 N N . ARG A 1 469 ? 17.756 13.930 -5.355 1.00 22.49 448 ARG A N 1
ATOM 3270 C CA . ARG A 1 469 ? 16.861 15.055 -5.183 1.00 22.50 448 ARG A CA 1
ATOM 3271 C C . ARG A 1 469 ? 15.432 14.595 -4.923 1.00 26.31 448 ARG A C 1
ATOM 3272 O O . ARG A 1 469 ? 14.661 15.312 -4.273 1.00 23.41 448 ARG A O 1
ATOM 3280 N N . GLU A 1 470 ? 15.034 13.452 -5.498 1.00 24.23 449 GLU A N 1
ATOM 3281 C CA . GLU A 1 470 ? 13.665 13.002 -5.336 1.00 23.87 449 GLU A CA 1
ATOM 3282 C C . GLU A 1 470 ? 13.434 12.388 -3.955 1.00 21.59 449 GLU A C 1
ATOM 3283 O O . GLU A 1 470 ? 12.297 12.375 -3.500 1.00 25.51 449 GLU A O 1
ATOM 3289 N N . ARG A 1 471 ? 14.473 11.867 -3.298 1.00 22.26 450 ARG A N 1
ATOM 3290 C CA . ARG A 1 471 ? 14.290 11.070 -2.085 1.00 22.36 450 ARG A CA 1
ATOM 3291 C C . ARG A 1 471 ? 14.872 11.727 -0.828 1.00 21.62 450 ARG A C 1
ATOM 3292 O O . ARG A 1 471 ? 14.599 11.299 0.289 1.00 19.36 450 ARG A O 1
ATOM 3300 N N . ALA A 1 472 ? 15.744 12.711 -0.971 1.00 22.20 451 ALA A N 1
ATOM 3301 C CA . ALA A 1 472 ? 16.417 13.276 0.197 1.00 21.02 451 ALA A CA 1
ATOM 3302 C C . ALA A 1 472 ? 15.404 13.916 1.145 1.00 21.90 451 ALA A C 1
ATOM 3303 O O . ALA A 1 472 ? 14.424 14.502 0.713 1.00 19.43 451 ALA A O 1
ATOM 3305 N N . SER A 1 473 ? 15.666 13.819 2.461 1.00 19.53 452 SER A N 1
ATOM 3306 C CA . SER A 1 473 ? 14.791 14.426 3.445 1.00 19.51 452 SER A CA 1
ATOM 3307 C C . SER A 1 473 ? 15.596 14.804 4.687 1.00 19.20 452 SER A C 1
ATOM 3308 O O . SER A 1 473 ? 16.759 14.399 4.809 1.00 20.94 452 SER A O 1
ATOM 3311 N N . THR A 1 474 ? 14.996 15.571 5.609 1.00 19.42 453 THR A N 1
ATOM 3312 C CA . THR A 1 474 ? 15.689 15.976 6.834 1.00 18.84 453 THR A CA 1
ATOM 3313 C C . THR A 1 474 ? 16.112 14.765 7.654 1.00 19.57 453 THR A C 1
ATOM 3314 O O . THR A 1 474 ? 15.376 13.785 7.737 1.00 18.87 453 THR A O 1
ATOM 3318 N N . LEU A 1 475 ? 17.224 14.908 8.385 1.00 18.47 454 LEU A N 1
ATOM 3319 C CA . LEU A 1 475 ? 17.573 13.951 9.423 1.00 18.62 454 LEU A CA 1
ATOM 3320 C C . LEU A 1 475 ? 17.431 14.567 10.825 1.00 19.13 454 LEU A C 1
ATOM 3321 O O . LEU A 1 475 ? 17.985 14.036 11.782 1.00 22.25 454 LEU A O 1
ATOM 3326 N N . PHE A 1 476 ? 16.655 15.646 10.941 1.00 17.62 455 PHE A N 1
ATOM 3327 C CA . PHE A 1 476 ? 16.133 16.154 12.197 1.00 17.82 455 PHE A CA 1
ATOM 3328 C C . PHE A 1 476 ? 17.193 16.858 13.041 1.00 18.18 455 PHE A C 1
ATOM 3329 O O . PHE A 1 476 ? 16.984 16.993 14.251 1.00 15.69 455 PHE A O 1
ATOM 3337 N N . HIS A 1 477 ? 18.257 17.397 12.407 1.00 16.81 456 HIS A N 1
ATOM 3338 C CA . HIS A 1 477 ? 19.361 18.002 13.130 1.00 17.30 456 HIS A CA 1
ATOM 3339 C C . HIS A 1 477 ? 19.534 19.484 12.755 1.00 17.69 456 HIS A C 1
ATOM 3340 O O . HIS A 1 477 ? 20.645 19.913 12.442 1.00 17.65 456 HIS A O 1
ATOM 3347 N N . PRO A 1 478 ? 18.471 20.322 12.761 1.00 17.82 457 PRO A N 1
ATOM 3348 C CA . PRO A 1 478 ? 18.609 21.726 12.381 1.00 18.61 457 PRO A CA 1
ATOM 3349 C C . PRO A 1 478 ? 19.323 22.580 13.432 1.00 19.43 457 PRO A C 1
ATOM 3350 O O . PRO A 1 478 ? 19.027 22.466 14.618 1.00 18.48 457 PRO A O 1
ATOM 3354 N N . VAL A 1 479 ? 20.246 23.443 12.966 1.00 16.94 458 VAL A N 1
ATOM 3355 C CA . VAL A 1 479 ? 21.058 24.263 13.859 1.00 18.93 458 VAL A CA 1
ATOM 3356 C C . VAL A 1 479 ? 21.270 25.638 13.225 1.00 17.86 458 VAL A C 1
ATOM 3357 O O . VAL A 1 479 ? 21.031 25.791 12.042 1.00 16.09 458 VAL A O 1
ATOM 3361 N N . GLY A 1 480 ? 21.674 26.630 14.023 1.00 19.04 459 GLY A N 1
ATOM 3362 C CA . GLY A 1 480 ? 22.519 27.714 13.520 1.00 19.34 459 GLY A CA 1
ATOM 3363 C C . GLY A 1 480 ? 21.808 29.051 13.312 1.00 18.66 459 GLY A C 1
ATOM 3364 O O . GLY A 1 480 ? 22.460 30.018 12.915 1.00 21.25 459 GLY A O 1
ATOM 3365 N N . THR A 1 481 ? 20.501 29.125 13.617 1.00 17.92 460 THR A N 1
ATOM 3366 C CA . THR A 1 481 ? 19.701 30.320 13.392 1.00 17.26 460 THR A CA 1
ATOM 3367 C C . THR A 1 481 ? 19.951 31.451 14.402 1.00 19.40 460 THR A C 1
ATOM 3368 O O . THR A 1 481 ? 19.438 32.555 14.182 1.00 18.20 460 THR A O 1
ATOM 3372 N N . CYS A 1 482 ? 20.662 31.177 15.514 1.00 18.01 461 CYS A N 1
ATOM 3373 C CA . CYS A 1 482 ? 21.049 32.200 16.479 1.00 18.35 461 CYS A CA 1
ATOM 3374 C C . CYS A 1 482 ? 22.553 32.088 16.743 1.00 19.53 461 CYS A C 1
ATOM 3375 O O . CYS A 1 482 ? 23.001 31.976 17.869 1.00 19.49 461 CYS A O 1
ATOM 3378 N N . ARG A 1 483 ? 23.322 32.135 15.657 1.00 20.15 462 ARG A N 1
ATOM 3379 C CA . ARG A 1 483 ? 24.718 31.743 15.657 1.00 21.76 462 ARG A CA 1
ATOM 3380 C C . ARG A 1 483 ? 25.549 32.581 16.629 1.00 21.60 462 ARG A C 1
ATOM 3381 O O . ARG A 1 483 ? 25.433 33.822 16.706 1.00 21.43 462 ARG A O 1
ATOM 3389 N N . MET A 1 484 ? 26.465 31.893 17.298 1.00 19.59 463 MET A N 1
ATOM 3390 C CA . MET A 1 484 ? 27.441 32.575 18.129 1.00 22.05 463 MET A CA 1
ATOM 3391 C C . MET A 1 484 ? 28.512 33.253 17.271 1.00 21.46 463 MET A C 1
ATOM 3392 O O . MET A 1 484 ? 28.927 32.753 16.214 1.00 22.81 463 MET A O 1
ATOM 3397 N N . GLY A 1 485 ? 29.022 34.358 17.807 1.00 21.74 464 GLY A N 1
ATOM 3398 C CA . GLY A 1 485 ? 30.164 35.025 17.223 1.00 23.13 464 GLY A CA 1
ATOM 3399 C C . GLY A 1 485 ? 30.559 36.272 18.001 1.00 23.38 464 GLY A C 1
ATOM 3400 O O . GLY A 1 485 ? 29.786 36.835 18.779 1.00 23.26 464 GLY A O 1
ATOM 3401 N N . ARG A 1 486 ? 31.785 36.711 17.736 1.00 27.25 465 ARG A N 1
ATOM 3402 C CA . ARG A 1 486 ? 32.391 37.841 18.428 1.00 27.71 465 ARG A CA 1
ATOM 3403 C C . ARG A 1 486 ? 31.738 39.127 17.964 1.00 28.02 465 ARG A C 1
ATOM 3404 O O . ARG A 1 486 ? 31.226 39.198 16.847 1.00 29.27 465 ARG A O 1
ATOM 3412 N N . ALA A 1 487 ? 31.739 40.132 18.849 1.00 31.35 466 ALA A N 1
ATOM 3413 C CA . ALA A 1 487 ? 31.395 41.490 18.467 1.00 32.00 466 ALA A CA 1
ATOM 3414 C C . ALA A 1 487 ? 32.202 41.868 17.225 1.00 33.46 466 ALA A C 1
ATOM 3415 O O . ALA A 1 487 ? 33.405 41.600 17.157 1.00 37.48 466 ALA A O 1
ATOM 3417 N N . GLY A 1 488 ? 31.532 42.472 16.245 1.00 32.32 467 GLY A N 1
ATOM 3418 C CA . GLY A 1 488 ? 32.176 42.849 14.997 1.00 31.49 467 GLY A CA 1
ATOM 3419 C C . GLY A 1 488 ? 31.742 41.918 13.867 1.00 34.52 467 GLY A C 1
ATOM 3420 O O . GLY A 1 488 ? 31.835 42.255 12.695 1.00 30.31 467 GLY A O 1
ATOM 3421 N N . ASP A 1 489 ? 31.239 40.729 14.223 1.00 29.29 468 ASP A N 1
ATOM 3422 C CA . ASP A 1 489 ? 30.814 39.768 13.217 1.00 28.36 468 ASP A CA 1
ATOM 3423 C C . ASP A 1 489 ? 29.340 40.067 12.968 1.00 27.34 468 ASP A C 1
ATOM 3424 O O . ASP A 1 489 ? 28.500 39.746 13.805 1.00 23.99 468 ASP A O 1
ATOM 3429 N N . GLU A 1 490 ? 29.024 40.657 11.817 1.00 26.69 469 GLU A N 1
ATOM 3430 C CA . GLU A 1 490 ? 27.744 41.334 11.607 1.00 36.51 469 GLU A CA 1
ATOM 3431 C C . GLU A 1 490 ? 26.522 40.390 11.668 1.00 32.77 469 GLU A C 1
ATOM 3432 O O . GLU A 1 490 ? 25.421 40.810 12.055 1.00 33.43 469 GLU A O 1
ATOM 3438 N N . GLN A 1 491 ? 26.715 39.141 11.257 1.00 26.23 470 GLN A N 1
ATOM 3439 C CA . GLN A 1 491 ? 25.664 38.143 11.240 1.00 33.05 470 GLN A CA 1
ATOM 3440 C C . GLN A 1 491 ? 25.740 37.229 12.485 1.00 31.00 470 GLN A C 1
ATOM 3441 O O . GLN A 1 491 ? 25.034 36.217 12.564 1.00 30.16 470 GLN A O 1
ATOM 3447 N N . ALA A 1 492 ? 26.595 37.544 13.470 1.00 24.29 471 ALA A N 1
ATOM 3448 C CA . ALA A 1 492 ? 26.517 36.850 14.744 1.00 24.97 471 ALA A CA 1
ATOM 3449 C C . ALA A 1 492 ? 25.256 37.297 15.498 1.00 21.47 471 ALA A C 1
ATOM 3450 O O . ALA A 1 492 ? 24.898 38.469 15.485 1.00 21.99 471 ALA A O 1
ATOM 3452 N N . VAL A 1 493 ? 24.614 36.362 16.194 1.00 18.93 472 VAL A N 1
ATOM 3453 C CA . VAL A 1 493 ? 23.428 36.660 16.984 1.00 19.01 472 VAL A CA 1
ATOM 3454 C C . VAL A 1 493 ? 23.741 36.737 18.471 1.00 20.62 472 VAL A C 1
ATOM 3455 O O . VAL A 1 493 ? 23.283 37.642 19.167 1.00 19.50 472 VAL A O 1
ATOM 3459 N N . VAL A 1 494 ? 24.503 35.766 18.977 1.00 19.53 473 VAL A N 1
ATOM 3460 C CA . VAL A 1 494 ? 24.920 35.809 20.363 1.00 18.54 473 VAL A CA 1
ATOM 3461 C C . VAL A 1 494 ? 26.437 35.930 20.395 1.00 21.63 473 VAL A C 1
ATOM 3462 O O . VAL A 1 494 ? 27.134 35.524 19.455 1.00 20.25 473 VAL A O 1
ATOM 3466 N N . ASP A 1 495 ? 26.936 36.410 21.528 1.00 23.41 474 ASP A N 1
ATOM 3467 C CA . ASP A 1 495 ? 28.372 36.521 21.742 1.00 23.85 474 ASP A CA 1
ATOM 3468 C C . ASP A 1 495 ? 28.919 35.199 22.280 1.00 23.68 474 ASP A C 1
ATOM 3469 O O . ASP A 1 495 ? 28.177 34.230 22.498 1.00 22.69 474 ASP A O 1
ATOM 3474 N N . PRO A 1 496 ? 30.242 35.101 22.564 1.00 23.90 475 PRO A N 1
ATOM 3475 C CA . PRO A 1 496 ? 30.818 33.834 23.023 1.00 21.93 475 PRO A CA 1
ATOM 3476 C C . PRO A 1 496 ? 30.262 33.376 24.371 1.00 20.79 475 PRO A C 1
ATOM 3477 O O . PRO A 1 496 ? 30.368 32.205 24.721 1.00 22.72 475 PRO A O 1
ATOM 3481 N N . TRP A 1 497 ? 29.664 34.305 25.125 1.00 21.27 476 TRP A N 1
ATOM 3482 C CA . TRP A 1 497 ? 28.993 33.992 26.381 1.00 21.67 476 TRP A CA 1
ATOM 3483 C C . TRP A 1 497 ? 27.505 33.737 26.163 1.00 19.83 476 TRP A C 1
ATOM 3484 O O . TRP A 1 497 ? 26.773 33.633 27.145 1.00 20.61 476 TRP A O 1
ATOM 3495 N N . LEU A 1 498 ? 27.081 33.625 24.887 1.00 21.09 477 LEU A N 1
ATOM 3496 C CA . LEU A 1 498 ? 25.709 33.291 24.495 1.00 22.66 477 LEU A CA 1
ATOM 3497 C C . LEU A 1 498 ? 24.720 34.427 24.763 1.00 23.20 477 LEU A C 1
ATOM 3498 O O . LEU A 1 498 ? 23.508 34.217 24.754 1.00 21.05 477 LEU A O 1
ATOM 3503 N N . ARG A 1 499 ? 25.239 35.644 24.967 1.00 20.89 478 ARG A N 1
ATOM 3504 C CA . ARG A 1 499 ? 24.421 36.825 25.157 1.00 20.33 478 ARG A CA 1
ATOM 3505 C C . ARG A 1 499 ? 24.068 37.413 23.800 1.00 20.12 478 ARG A C 1
ATOM 3506 O O . ARG A 1 499 ? 24.944 37.611 22.953 1.00 21.77 478 ARG A O 1
ATOM 3514 N N . VAL A 1 500 ? 22.779 37.729 23.621 1.00 18.48 479 VAL A N 1
ATOM 3515 C CA . VAL A 1 500 ? 22.315 38.359 22.403 1.00 18.61 479 VAL A CA 1
ATOM 3516 C C . VAL A 1 500 ? 23.014 39.714 22.268 1.00 22.01 479 VAL A C 1
ATOM 3517 O O . VAL A 1 500 ? 22.975 40.558 23.192 1.00 19.60 479 VAL A O 1
ATOM 3521 N N . HIS A 1 501 ? 23.621 39.927 21.101 1.00 24.44 480 HIS A N 1
ATOM 3522 C CA . HIS A 1 501 ? 24.329 41.173 20.835 1.00 24.66 480 HIS A CA 1
ATOM 3523 C C . HIS A 1 501 ? 23.345 42.338 20.827 1.00 25.51 480 HIS A C 1
ATOM 3524 O O . HIS A 1 501 ? 22.391 42.376 20.023 1.00 23.21 480 HIS A O 1
ATOM 3531 N N . GLY A 1 502 ? 23.576 43.286 21.739 1.00 25.92 481 GLY A N 1
ATOM 3532 C CA . GLY A 1 502 ? 22.830 44.548 21.718 1.00 28.30 481 GLY A CA 1
ATOM 3533 C C . GLY A 1 502 ? 21.652 44.518 22.698 1.00 29.20 481 GLY A C 1
ATOM 3534 O O . GLY A 1 502 ? 20.830 45.427 22.720 1.00 30.89 481 GLY A O 1
ATOM 3535 N N . VAL A 1 503 ? 21.566 43.471 23.529 1.00 26.28 482 VAL A N 1
ATOM 3536 C CA . VAL A 1 503 ? 20.519 43.381 24.538 1.00 27.54 482 VAL A CA 1
ATOM 3537 C C . VAL A 1 503 ? 21.190 42.930 25.823 1.00 24.94 482 VAL A C 1
ATOM 3538 O O . VAL A 1 503 ? 22.010 42.037 25.795 1.00 29.27 482 VAL A O 1
ATOM 3542 N N . GLU A 1 504 ? 20.804 43.506 26.957 1.00 24.20 483 GLU A N 1
ATOM 3543 C CA . GLU A 1 504 ? 21.274 42.998 28.233 1.00 25.25 483 GLU A CA 1
ATOM 3544 C C . GLU A 1 504 ? 20.282 41.969 28.780 1.00 24.15 483 GLU A C 1
ATOM 3545 O O . GLU A 1 504 ? 19.075 42.077 28.581 1.00 23.72 483 GLU A O 1
ATOM 3551 N N . GLY A 1 505 ? 20.810 41.026 29.560 1.00 21.79 484 GLY A N 1
ATOM 3552 C CA . GLY A 1 505 ? 19.991 40.108 30.327 1.00 24.41 484 GLY A CA 1
ATOM 3553 C C . GLY A 1 505 ? 19.249 39.128 29.423 1.00 22.41 484 GLY A C 1
ATOM 3554 O O . GLY A 1 505 ? 18.177 38.657 29.785 1.00 24.98 484 GLY A O 1
ATOM 3555 N N . LEU A 1 506 ? 19.780 38.873 28.224 1.00 23.28 485 LEU A N 1
ATOM 3556 C CA . LEU A 1 506 ? 19.130 37.933 27.313 1.00 20.09 485 LEU A CA 1
ATOM 3557 C C . LEU A 1 506 ? 20.154 37.008 26.655 1.00 21.98 485 LEU A C 1
ATOM 3558 O O . LEU A 1 506 ? 21.168 37.452 26.086 1.00 21.29 485 LEU A O 1
ATOM 3563 N N . ARG A 1 507 ? 19.904 35.696 26.790 1.00 19.63 486 ARG A N 1
ATOM 3564 C CA . ARG A 1 507 ? 20.783 34.701 26.202 1.00 21.05 486 ARG A CA 1
ATOM 3565 C C . ARG A 1 507 ? 19.965 33.726 25.362 1.00 19.95 486 ARG A C 1
ATOM 3566 O O . ARG A 1 507 ? 18.761 33.570 25.573 1.00 18.17 486 ARG A O 1
ATOM 3574 N N . VAL A 1 508 ? 20.680 33.009 24.498 1.00 20.08 487 VAL A N 1
ATOM 3575 C CA . VAL A 1 508 ? 20.129 31.865 23.775 1.00 19.24 487 VAL A CA 1
ATOM 3576 C C . VAL A 1 508 ? 21.063 30.698 24.046 1.00 20.32 487 VAL A C 1
ATOM 3577 O O . VAL A 1 508 ? 22.273 30.841 23.880 1.00 20.46 487 VAL A O 1
ATOM 3581 N N . ALA A 1 509 ? 20.490 29.563 24.494 1.00 21.14 488 ALA A N 1
ATOM 3582 C CA . ALA A 1 509 ? 21.247 28.344 24.754 1.00 22.12 488 ALA A CA 1
ATOM 3583 C C . ALA A 1 509 ? 20.449 27.126 24.296 1.00 21.33 488 ALA A C 1
ATOM 3584 O O . ALA A 1 509 ? 19.593 26.646 25.036 1.00 19.90 488 ALA A O 1
ATOM 3586 N N . ASP A 1 510 ? 20.759 26.658 23.086 1.00 20.20 489 ASP A N 1
ATOM 3587 C CA . ASP A 1 510 ? 20.143 25.502 22.469 1.00 20.47 489 ASP A CA 1
ATOM 3588 C C . ASP A 1 510 ? 20.889 25.281 21.157 1.00 19.56 489 ASP A C 1
ATOM 3589 O O . ASP A 1 510 ? 21.872 25.943 20.919 1.00 17.34 489 ASP A O 1
ATOM 3594 N N . ALA A 1 511 ? 20.368 24.414 20.290 1.00 18.58 490 ALA A N 1
ATOM 3595 C CA . ALA A 1 511 ? 21.042 24.087 19.047 1.00 18.40 490 ALA A CA 1
ATOM 3596 C C . ALA A 1 511 ? 21.080 25.280 18.086 1.00 18.82 490 ALA A C 1
ATOM 3597 O O . ALA A 1 511 ? 21.801 25.229 17.099 1.00 18.47 490 ALA A O 1
ATOM 3599 N N . SER A 1 512 ? 20.312 26.349 18.340 1.00 17.89 491 SER A N 1
ATOM 3600 C CA . SER A 1 512 ? 20.317 27.475 17.427 1.00 19.18 491 SER A CA 1
ATOM 3601 C C . SER A 1 512 ? 21.674 28.175 17.356 1.00 18.44 491 SER A C 1
ATOM 3602 O O . SER A 1 512 ? 21.942 28.851 16.365 1.00 18.73 491 SER A O 1
ATOM 3605 N N . VAL A 1 513 ? 22.482 28.085 18.420 1.00 17.20 492 VAL A N 1
ATOM 3606 C CA . VAL A 1 513 ? 23.694 28.896 18.526 1.00 18.23 492 VAL A CA 1
ATOM 3607 C C . VAL A 1 513 ? 24.861 28.263 17.787 1.00 18.10 492 VAL A C 1
ATOM 3608 O O . VAL A 1 513 ? 25.913 28.905 17.617 1.00 17.18 492 VAL A O 1
ATOM 3612 N N . ILE A 1 514 ? 24.689 27.002 17.380 1.00 18.60 493 ILE A N 1
ATOM 3613 C CA . ILE A 1 514 ? 25.762 26.229 16.757 1.00 19.42 493 ILE A CA 1
ATOM 3614 C C . ILE A 1 514 ? 26.166 26.883 15.426 1.00 19.56 493 ILE A C 1
ATOM 3615 O O . ILE A 1 514 ? 25.329 27.097 14.568 1.00 21.08 493 ILE A O 1
ATOM 3620 N N . PRO A 1 515 ? 27.444 27.240 15.201 1.00 20.52 494 PRO A N 1
ATOM 3621 C CA . PRO A 1 515 ? 27.843 27.858 13.934 1.00 22.41 494 PRO A CA 1
ATOM 3622 C C . PRO A 1 515 ? 27.828 26.919 12.737 1.00 21.28 494 PRO A C 1
ATOM 3623 O O . PRO A 1 515 ? 27.470 27.330 11.634 1.00 18.68 494 PRO A O 1
ATOM 3627 N N . ARG A 1 516 ? 28.235 25.665 12.962 1.00 20.90 495 ARG A N 1
ATOM 3628 C CA . ARG A 1 516 ? 28.373 24.701 11.883 1.00 23.40 495 ARG A CA 1
ATOM 3629 C C . ARG A 1 516 ? 27.774 23.380 12.351 1.00 20.60 495 ARG A C 1
ATOM 3630 O O . ARG A 1 516 ? 28.114 22.908 13.426 1.00 21.78 495 ARG A O 1
ATOM 3638 N N . VAL A 1 517 ? 26.849 22.825 11.562 1.00 18.55 496 VAL A N 1
ATOM 3639 C CA . VAL A 1 517 ? 26.264 21.533 11.888 1.00 18.94 496 VAL A CA 1
ATOM 3640 C C . VAL A 1 517 ? 27.378 20.518 12.111 1.00 21.57 496 VAL A C 1
ATOM 3641 O O . VAL A 1 517 ? 28.302 20.455 11.314 1.00 18.82 496 VAL A O 1
ATOM 3645 N N . PRO A 1 518 ? 27.346 19.723 13.217 1.00 19.39 497 PRO A N 1
ATOM 3646 C CA . PRO A 1 518 ? 28.395 18.741 13.473 1.00 20.62 497 PRO A CA 1
ATOM 3647 C C . PRO A 1 518 ? 28.374 17.490 12.607 1.00 20.44 497 PRO A C 1
ATOM 3648 O O . PRO A 1 518 ? 27.438 17.248 11.850 1.00 21.42 497 PRO A O 1
ATOM 3652 N N . ARG A 1 519 ? 29.428 16.691 12.801 1.00 20.75 498 ARG A N 1
ATOM 3653 C CA . ARG A 1 519 ? 29.516 15.331 12.286 1.00 21.96 498 ARG A CA 1
ATOM 3654 C C . ARG A 1 519 ? 28.921 14.355 13.302 1.00 20.75 498 ARG A C 1
ATOM 3655 O O . ARG A 1 519 ? 29.503 13.321 13.591 1.00 23.19 498 ARG A O 1
ATOM 3663 N N . GLY A 1 520 ? 27.719 14.669 13.794 1.00 19.90 499 GLY A N 1
ATOM 3664 C CA . GLY A 1 520 ? 27.033 13.817 14.752 1.00 20.89 499 GLY A CA 1
ATOM 3665 C C . GLY A 1 520 ? 25.591 14.304 14.937 1.00 19.91 499 GLY A C 1
ATOM 3666 O O . GLY A 1 520 ? 25.168 15.223 14.267 1.00 18.99 499 GLY A O 1
ATOM 3667 N N . HIS A 1 521 ? 24.878 13.693 15.873 1.00 16.99 500 HIS A N 1
ATOM 3668 C CA . HIS A 1 521 ? 23.455 13.896 16.068 1.00 18.29 500 HIS A CA 1
ATOM 3669 C C . HIS A 1 521 ? 23.315 14.927 17.189 1.00 16.66 500 HIS A C 1
ATOM 3670 O O . HIS A 1 521 ? 24.095 14.889 18.118 1.00 19.37 500 HIS A O 1
ATOM 3677 N N . THR A 1 522 ? 22.407 15.892 17.043 1.00 16.32 501 THR A N 1
ATOM 3678 C CA . THR A 1 522 ? 22.520 17.179 17.721 1.00 16.86 501 THR A CA 1
ATOM 3679 C C . THR A 1 522 ? 21.941 17.212 19.141 1.00 16.40 501 THR A C 1
ATOM 3680 O O . THR A 1 522 ? 22.085 18.225 19.815 1.00 16.27 501 THR A O 1
ATOM 3684 N N . HIS A 1 523 ? 21.322 16.137 19.644 1.00 15.98 502 HIS A N 1
ATOM 3685 C CA . HIS A 1 523 ? 20.891 16.140 21.045 1.00 17.09 502 HIS A CA 1
ATOM 3686 C C . HIS A 1 523 ? 22.101 16.283 21.970 1.00 17.27 502 HIS A C 1
ATOM 3687 O O . HIS A 1 523 ? 22.078 17.039 22.938 1.00 16.67 502 HIS A O 1
ATOM 3694 N N . ALA A 1 524 ? 23.181 15.573 21.656 1.00 17.54 503 ALA A N 1
ATOM 3695 C CA . ALA A 1 524 ? 24.401 15.704 22.432 1.00 18.03 503 ALA A CA 1
ATOM 3696 C C . ALA A 1 524 ? 24.881 17.151 22.519 1.00 17.74 503 ALA A C 1
ATOM 3697 O O . ALA A 1 524 ? 25.226 17.645 23.606 1.00 19.91 503 ALA A O 1
ATOM 3699 N N . HIS A 1 525 ? 24.901 17.840 21.381 1.00 18.20 504 HIS A N 1
ATOM 3700 C CA . HIS A 1 525 ? 25.364 19.222 21.319 1.00 18.01 504 HIS A CA 1
ATOM 3701 C C . HIS A 1 525 ? 24.457 20.131 22.138 1.00 17.44 504 HIS A C 1
ATOM 3702 O O . HIS A 1 525 ? 24.945 20.994 22.868 1.00 17.03 504 HIS A O 1
ATOM 3709 N N . ALA A 1 526 ? 23.132 19.964 22.010 1.00 16.39 505 ALA A N 1
ATOM 3710 C CA . ALA A 1 526 ? 22.214 20.800 22.763 1.00 16.91 505 ALA A CA 1
ATOM 3711 C C . ALA A 1 526 ? 22.406 20.646 24.283 1.00 17.09 505 ALA A C 1
ATOM 3712 O O . ALA A 1 526 ? 22.469 21.639 25.014 1.00 17.53 505 ALA A O 1
ATOM 3714 N N . VAL A 1 527 ? 22.507 19.414 24.764 1.00 16.15 506 VAL A N 1
ATOM 3715 C CA . VAL A 1 527 ? 22.766 19.158 26.179 1.00 17.07 506 VAL A CA 1
ATOM 3716 C C . VAL A 1 527 ? 24.078 19.823 26.599 1.00 19.66 506 VAL A C 1
ATOM 3717 O O . VAL A 1 527 ? 24.160 20.430 27.658 1.00 21.42 506 VAL A O 1
ATOM 3721 N N . MET A 1 528 ? 25.108 19.646 25.782 1.00 18.17 507 MET A N 1
ATOM 3722 C CA . MET A 1 528 ? 26.406 20.225 26.059 1.00 20.30 507 MET A CA 1
ATOM 3723 C C . MET A 1 528 ? 26.284 21.750 26.174 1.00 19.99 507 MET A C 1
ATOM 3724 O O . MET A 1 528 ? 26.842 22.325 27.108 1.00 18.85 507 MET A O 1
ATOM 3729 N N . ILE A 1 529 ? 25.513 22.384 25.283 1.00 18.07 508 ILE A N 1
ATOM 3730 C CA . ILE A 1 529 ? 25.341 23.828 25.309 1.00 18.83 508 ILE A CA 1
ATOM 3731 C C . ILE A 1 529 ? 24.592 24.245 26.575 1.00 19.91 508 ILE A C 1
ATOM 3732 O O . ILE A 1 529 ? 24.911 25.268 27.174 1.00 20.84 508 ILE A O 1
ATOM 3737 N N . GLY A 1 530 ? 23.586 23.464 26.968 1.00 17.88 509 GLY A N 1
ATOM 3738 C CA . GLY A 1 530 ? 22.895 23.698 28.213 1.00 20.03 509 GLY A CA 1
ATOM 3739 C C . GLY A 1 530 ? 23.886 23.716 29.379 1.00 20.10 509 GLY A C 1
ATOM 3740 O O . GLY A 1 530 ? 23.862 24.650 30.187 1.00 21.40 509 GLY A O 1
ATOM 3741 N N . GLU A 1 531 ? 24.719 22.675 29.463 1.00 18.27 510 GLU A N 1
ATOM 3742 C CA . GLU A 1 531 ? 25.704 22.582 30.547 1.00 21.71 510 GLU A CA 1
ATOM 3743 C C . GLU A 1 531 ? 26.662 23.787 30.520 1.00 24.67 510 GLU A C 1
ATOM 3744 O O . GLU A 1 531 ? 26.957 24.404 31.550 1.00 23.61 510 GLU A O 1
ATOM 3750 N N . ARG A 1 532 ? 27.166 24.098 29.324 1.00 24.81 511 ARG A N 1
ATOM 3751 C CA . ARG A 1 532 ? 28.124 25.180 29.123 1.00 26.89 511 ARG A CA 1
ATOM 3752 C C . ARG A 1 532 ? 27.512 26.529 29.494 1.00 26.57 511 ARG A C 1
ATOM 3753 O O . ARG A 1 532 ? 28.125 27.342 30.198 1.00 28.67 511 ARG A O 1
ATOM 3761 N N . ALA A 1 533 ? 26.270 26.748 29.052 1.00 24.56 512 ALA A N 1
ATOM 3762 C CA . ALA A 1 533 ? 25.544 27.956 29.362 1.00 24.18 512 ALA A CA 1
ATOM 3763 C C . ALA A 1 533 ? 25.394 28.117 30.873 1.00 26.37 512 ALA A C 1
ATOM 3764 O O . ALA A 1 533 ? 25.552 29.227 31.389 1.00 24.69 512 ALA A O 1
ATOM 3766 N N . ALA A 1 534 ? 25.099 27.018 31.585 1.00 23.00 513 ALA A N 1
ATOM 3767 C CA . ALA A 1 534 ? 24.861 27.135 33.018 1.00 25.62 513 ALA A CA 1
ATOM 3768 C C . ALA A 1 534 ? 26.127 27.639 33.709 1.00 28.26 513 ALA A C 1
ATOM 3769 O O . ALA A 1 534 ? 26.047 28.455 34.627 1.00 27.50 513 ALA A O 1
ATOM 3771 N N . GLU A 1 535 ? 27.280 27.132 33.263 1.00 25.69 514 GLU A N 1
ATOM 3772 C CA . GLU A 1 535 ? 28.563 27.516 33.831 1.00 31.10 514 GLU A CA 1
ATOM 3773 C C . GLU A 1 535 ? 28.937 28.948 33.438 1.00 31.80 514 GLU A C 1
ATOM 3774 O O . GLU A 1 535 ? 29.525 29.668 34.237 1.00 32.05 514 GLU A O 1
ATOM 3780 N N . LEU A 1 536 ? 28.599 29.370 32.219 1.00 28.63 515 LEU A N 1
ATOM 3781 C CA . LEU A 1 536 ? 28.841 30.745 31.810 1.00 30.31 515 LEU A CA 1
ATOM 3782 C C . LEU A 1 536 ? 27.982 31.683 32.654 1.00 32.61 515 LEU A C 1
ATOM 3783 O O . LEU A 1 536 ? 28.424 32.776 32.969 1.00 31.04 515 LEU A O 1
ATOM 3788 N N . ILE A 1 537 ? 26.751 31.276 32.979 1.00 28.57 516 ILE A N 1
ATOM 3789 C CA . ILE A 1 537 ? 25.823 32.148 33.669 1.00 30.89 516 ILE A CA 1
ATOM 3790 C C . ILE A 1 537 ? 26.119 32.166 35.163 1.00 34.95 516 ILE A C 1
ATOM 3791 O O . ILE A 1 537 ? 25.959 33.200 35.788 1.00 33.36 516 ILE A O 1
ATOM 3796 N N . ARG A 1 538 ? 26.490 31.017 35.740 1.00 34.43 517 ARG A N 1
ATOM 3797 C CA . ARG A 1 538 ? 26.773 30.950 37.165 1.00 40.36 517 ARG A CA 1
ATOM 3798 C C . ARG A 1 538 ? 27.981 30.047 37.382 1.00 35.66 517 ARG A C 1
ATOM 3799 O O . ARG A 1 538 ? 27.821 28.856 37.623 1.00 34.62 517 ARG A O 1
ATOM 3807 N N . PRO A 1 539 ? 29.216 30.553 37.199 1.00 35.86 518 PRO A N 1
ATOM 3808 C CA . PRO A 1 539 ? 30.414 29.725 37.345 1.00 43.90 518 PRO A CA 1
ATOM 3809 C C . PRO A 1 539 ? 30.425 28.981 38.680 1.00 46.74 518 PRO A C 1
ATOM 3810 O O . PRO A 1 539 ? 29.963 29.506 39.695 1.00 42.53 518 PRO A O 1
ATOM 3814 N N . ALA A 1 540 ? 30.912 27.738 38.663 1.00 49.54 519 ALA A N 1
ATOM 3815 C CA . ALA A 1 540 ? 30.973 26.924 39.873 1.00 58.83 519 ALA A CA 1
ATOM 3816 C C . ALA A 1 540 ? 32.033 27.478 40.835 1.00 55.21 519 ALA A C 1
ATOM 3817 O O . ALA A 1 540 ? 33.077 27.964 40.403 1.00 54.00 519 ALA A O 1
ATOM 3819 N N . GLY A 1 541 ? 31.744 27.406 42.139 1.00 60.58 520 GLY A N 1
ATOM 3820 C CA . GLY A 1 541 ? 32.711 27.718 43.181 1.00 65.96 520 GLY A CA 1
ATOM 3821 C C . GLY A 1 541 ? 32.688 29.192 43.534 1.00 65.34 520 GLY A C 1
ATOM 3822 O O . GLY A 1 541 ? 33.644 29.869 43.117 1.00 59.83 520 GLY A O 1
#

Secondary structure (DSSP, 8-state):
-EEEEEEE--SHHHHHHHHHHTTSTTS-EEEE-SSB----HHHH-GGGGGGGTTSTTB--EEPPPBGGGTTB--EE--B-BTTGGGGTS--B-----GGGGHHHHHHH-GGGSHHHHHHHHHTTEEE-S-TT-SS-BSSSEEEB--SS--HHHHHHHHHHHHTT-PBPSS-TTSS-SSEEEEPPBSEETTEE--HIIIIIHHHTT-TTEEEE-S----EEEEETTEEEEEE-SS-EEEEEEEEEE-SHHHHHHHHHHHTTEE-HHHHHHTT----EE-TTTT-SBB--EEEEEEEEESS--GGGS--SHHHHHHHHHHS-SGGG--S--EEEEE-TT--SSS-SEEEEEESS---GGGTT-EEEEE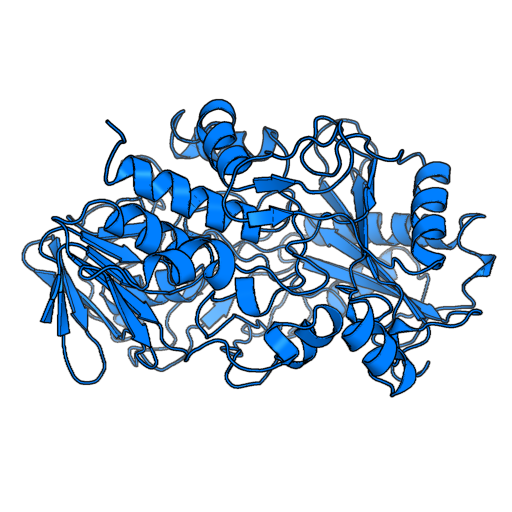EEESS----BEEE-SSS-TTSPPEEE--TT-SHHHHHHHHHHHHHHHHHHHSHHHHTTEEEE-TT------HHHHHHHHHHH-EE-S--B-TT-B--TT-TT--B-TTSBBTT-BSEEE-SGGG-SS--SS-THHHHHHHHHHHHHHHS---

Foldseek 3Di:
DEFQEEEEAQALQLLLQLQLQVVPVVGFYEYEFQAEALPDPLLWFLLSLVVCAPHSQWPFDWAAQFVLLVGDIFTFTWGGHRHINLSRDLFFDAQFEQCLQVVVCVFFNPCRHSVNLVCLLLQQEQEPDDPQAPHHNHHLFYWYAFPADDPLVVLLQVLCVVVPADDDSRHHHDNAQWHKYWTTGRDDLLTHCGSCNRRNPVRVPRPRYHYHYNWDWLEFDADPQAGQFTDTPPDTYGHPFFYEYANAQFRVLLRCLLHQHEDQVQSVVQVHHHDHYAHLFFWQKAFKKKFKFKFAWPDDQCSLPVPDPVNVVCCVVRSDDNSSHSQQTMKIFADLVRDDDHGQKMWTKGCWDPFVQRSRRIIIIIIIGQFDPFAWGWGANHNGSPDGIHGHGNPSVDVVSLVRNLSSVVVVLSSCVGPSHVNTGDGGGPPNHHDDDDVVSSSVCSNGMHGPNAIAASQAEGDPVPRSHQAHSLQHGPRHHRYGYQARHHSNGRGSTHCSSVSNSSSSSNSCSVPPDD

Radius of gyration: 22.13 Å; Cα contacts (8 Å, |Δi|>4): 1404; chains: 1; bounding box: 44×63×61 Å

B-factor: mean 26.78, std 9.73, range [13.85, 194.55]

Nearest PDB structures (foldseek):
  8rpg-assembly1_A  TM=1.002E+00  e=0.000E+00  Streptomyces hiroshimensis
  6zh7-assembly1_A  TM=9.368E-01  e=5.332E-59  Chlorella variabilis
  6yrz-assembly1_AAA  TM=9.332E-01  e=1.405E-58  Chlorella variabilis
  6yrx-assembly1_AAA  TM=9.348E-01  e=1.103E-58  Chlorella variabilis
  4h7u-assembly1_A  TM=9.229E-01  e=1.314E-53  Macropsalliota meleagris